Protein AF-A0A351ARP9-F1 (afdb_monomer_lite)

Foldseek 3Di:
DKDWDWDDDPPDIDIDIDDDDPQQLADEDPQWDKDWPDWDDDPNATWTKIKIAGNDLVPQAKKAKDKDAVVVVVVVPDDPLSVLVVVLVVVLVVLVVVQVVVVVVVDHDFSRNRIDRHIDMDIHHFFDFHKMKMKIWHADRNSDTPNYMHIDIDGDRPTPPLPQLQQLPAAWKWWDQPPDIWIWGWADPDRSFKTWIAGALHGGQTFIWTQDPVQSKIWGWKDWQSDWDQDPPQGIWTKIKFFADDDDDTDDDTFTQWMWHDDQQKIWTAGTKDADPVGDIDTGFFMFMWTAGPVGDIDTPHDGTRTPGTMIGHDPDLDDFDDPAADPLQRLQAAKKAKPNNPWIKGWADDDYQFWIFIAQDQAHCVVFGGDIWTADPVQSKIFDKWAPPDFRDWQDAPPDPLHGWGKTKWFKFADPPRAIATEYQPNPGIDGQWIWDQDPVSKIWIFGDWFAFPVGDITTGFDIFMWIARPNCNPPWIKGFPDDDGTPGMMIHHDPDSDIPHPDPPSDPDRIDTDDPVRYTYTDDDDDDDPPDDDDDDPPDVVPDPDDDDDD

Structure (mmCIF, N/CA/C/O backbone):
data_AF-A0A351ARP9-F1
#
_entry.id   AF-A0A351ARP9-F1
#
loop_
_atom_site.group_PDB
_atom_site.id
_atom_site.type_symbol
_atom_site.label_atom_id
_atom_site.label_alt_id
_atom_site.label_comp_id
_atom_site.label_asym_id
_atom_site.label_entity_id
_atom_site.label_seq_id
_atom_site.pdbx_PDB_ins_code
_atom_site.Cartn_x
_atom_site.Cartn_y
_atom_site.Cartn_z
_atom_site.occupancy
_atom_site.B_iso_or_equiv
_atom_site.auth_seq_id
_atom_site.auth_comp_id
_atom_site.auth_asym_id
_atom_site.auth_atom_id
_atom_site.pdbx_PDB_model_num
ATOM 1 N N . ARG A 1 1 ? 30.216 19.052 -37.765 1.00 49.47 1 ARG A N 1
ATOM 2 C CA . ARG A 1 1 ? 30.492 20.493 -38.033 1.00 49.47 1 ARG A CA 1
ATOM 3 C C . ARG A 1 1 ? 30.564 21.228 -36.702 1.00 49.47 1 ARG A C 1
ATOM 5 O O . ARG A 1 1 ? 29.906 20.782 -35.786 1.00 49.47 1 ARG A O 1
ATOM 12 N N . SER A 1 2 ? 31.295 22.329 -36.556 1.00 49.66 2 SER A N 1
ATOM 13 C CA . SER A 1 2 ? 31.224 23.139 -35.330 1.00 49.66 2 SER A CA 1
ATOM 14 C C . SER A 1 2 ? 31.101 24.623 -35.655 1.00 49.66 2 SER A C 1
ATOM 16 O O . SER A 1 2 ? 31.606 25.088 -36.676 1.00 49.66 2 SER A O 1
ATOM 18 N N . GLY A 1 3 ? 30.372 25.348 -34.813 1.00 61.34 3 GLY A N 1
ATOM 19 C CA . GLY A 1 3 ? 30.131 26.781 -34.921 1.00 61.34 3 GLY A CA 1
ATOM 20 C C . GLY A 1 3 ? 30.200 27.430 -33.546 1.00 61.34 3 GLY A C 1
ATOM 21 O O . GLY A 1 3 ? 29.960 26.782 -32.532 1.00 61.34 3 GLY A O 1
ATOM 22 N N . LYS A 1 4 ? 30.557 28.711 -33.500 1.00 79.06 4 LYS A N 1
ATOM 23 C CA . LYS A 1 4 ? 30.557 29.498 -32.267 1.00 79.06 4 LYS A CA 1
ATOM 24 C C . LYS A 1 4 ? 29.511 30.591 -32.388 1.00 79.06 4 LYS A C 1
ATOM 26 O O . LYS A 1 4 ? 29.474 31.289 -33.399 1.00 79.06 4 LYS A O 1
ATOM 31 N N . VAL A 1 5 ? 28.675 30.718 -31.369 1.00 77.19 5 VAL A N 1
ATOM 32 C CA . VAL A 1 5 ? 27.705 31.799 -31.227 1.00 77.19 5 VAL A CA 1
ATOM 33 C C . VAL A 1 5 ? 28.152 32.646 -30.050 1.00 77.19 5 VAL A C 1
ATOM 35 O O . VAL A 1 5 ? 28.104 32.216 -28.899 1.00 77.19 5 VAL A O 1
ATOM 38 N N . GLU A 1 6 ? 28.634 33.844 -30.348 1.00 85.94 6 GLU A N 1
ATOM 39 C CA . GLU A 1 6 ? 28.966 34.833 -29.330 1.00 85.94 6 GLU A CA 1
ATOM 40 C C . GLU A 1 6 ? 27.693 35.587 -28.946 1.00 85.94 6 GLU A C 1
ATOM 42 O O . GLU A 1 6 ? 26.922 35.997 -29.817 1.00 85.94 6 GLU A O 1
ATOM 47 N N . TRP A 1 7 ? 27.462 35.774 -27.650 1.00 85.25 7 TRP A N 1
ATOM 48 C CA . TRP A 1 7 ? 26.329 36.550 -27.158 1.00 85.25 7 TRP A CA 1
ATOM 49 C C . TRP A 1 7 ? 26.777 37.618 -26.169 1.00 85.25 7 TRP A C 1
ATOM 51 O O . TRP A 1 7 ? 27.825 37.517 -25.526 1.00 85.25 7 TRP A O 1
ATOM 61 N N . LYS A 1 8 ? 25.951 38.661 -26.061 1.00 80.81 8 LYS A N 1
ATOM 62 C CA . LYS A 1 8 ? 26.136 39.774 -25.134 1.00 80.81 8 LYS A CA 1
ATOM 63 C C . LYS A 1 8 ? 24.802 40.169 -24.513 1.00 80.81 8 LYS A C 1
ATOM 65 O O . LYS A 1 8 ? 23.866 40.489 -25.244 1.00 80.81 8 LYS A O 1
ATOM 70 N N . LEU A 1 9 ? 24.737 40.189 -23.185 1.00 61.41 9 LEU A N 1
ATOM 71 C CA . LEU A 1 9 ? 23.585 40.676 -22.430 1.00 61.41 9 LEU A CA 1
ATOM 72 C C . LEU A 1 9 ? 24.074 41.730 -21.430 1.00 61.41 9 LEU A C 1
ATOM 74 O O . LEU A 1 9 ? 24.732 41.424 -20.441 1.00 61.41 9 LEU A O 1
ATOM 78 N N . GLY A 1 10 ? 23.807 43.004 -21.719 1.00 80.44 10 GLY A N 1
ATOM 79 C CA . GLY A 1 10 ? 24.355 44.109 -20.930 1.00 80.44 10 GLY A CA 1
ATOM 80 C C . GLY A 1 10 ? 25.886 44.185 -21.015 1.00 80.4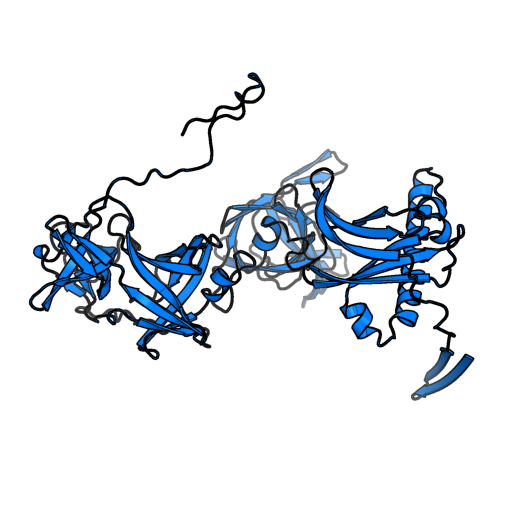4 10 GLY A C 1
ATOM 81 O O . GLY A 1 10 ? 26.445 44.357 -22.104 1.00 80.44 10 GLY A O 1
ATOM 82 N N . HIS A 1 11 ? 26.558 44.103 -19.863 1.00 79.69 11 HIS A N 1
ATOM 83 C CA . HIS A 1 11 ? 28.023 44.115 -19.769 1.00 79.69 11 HIS A CA 1
ATOM 84 C C . HIS A 1 11 ? 28.657 42.725 -19.886 1.00 79.69 11 HIS A C 1
ATOM 86 O O . HIS A 1 11 ? 29.864 42.649 -20.110 1.00 79.69 11 HIS A O 1
ATOM 92 N N . ASP A 1 12 ? 27.857 41.661 -19.818 1.00 64.19 12 ASP A N 1
ATOM 93 C CA . ASP A 1 12 ? 28.349 40.291 -19.864 1.00 64.19 12 ASP A CA 1
ATOM 94 C C . ASP A 1 12 ? 28.361 39.757 -21.292 1.00 64.19 12 ASP A C 1
ATOM 96 O O . ASP A 1 12 ? 27.452 40.001 -22.094 1.00 64.19 12 ASP A O 1
ATOM 100 N N . THR A 1 13 ? 29.419 39.019 -21.607 1.00 83.12 13 THR A N 1
ATOM 101 C CA . THR A 1 13 ? 29.612 38.353 -22.895 1.00 83.12 13 THR A CA 1
ATOM 102 C C . THR A 1 13 ? 30.013 36.906 -22.675 1.00 83.12 13 THR A C 1
ATOM 104 O O . THR A 1 13 ? 30.824 36.627 -21.792 1.00 83.12 13 THR A O 1
ATOM 107 N N . GLY A 1 14 ? 29.518 36.010 -23.524 1.00 79.88 14 GLY A N 1
ATOM 108 C CA . GLY A 1 14 ? 29.905 34.604 -23.534 1.00 79.88 14 GLY A CA 1
ATOM 109 C C . GLY A 1 14 ? 29.983 34.047 -24.951 1.00 79.88 14 GLY A C 1
ATOM 110 O O . GLY A 1 14 ? 29.493 34.650 -25.905 1.00 79.88 14 GLY A O 1
ATOM 111 N N . VAL A 1 15 ? 30.605 32.877 -25.087 1.00 83.06 15 VAL A N 1
ATOM 112 C CA . VAL A 1 15 ? 30.684 32.145 -26.355 1.00 83.06 15 VAL A CA 1
ATOM 113 C C . VAL A 1 15 ? 30.103 30.757 -26.152 1.00 83.06 15 VAL A C 1
ATOM 115 O O . VAL A 1 15 ? 30.619 29.976 -25.358 1.00 83.06 15 VAL A O 1
ATOM 118 N N . ILE A 1 16 ? 29.048 30.441 -26.897 1.00 76.12 16 ILE A N 1
ATOM 119 C CA . ILE A 1 16 ? 28.488 29.094 -26.979 1.00 76.12 16 ILE A CA 1
ATOM 120 C C . ILE A 1 16 ? 29.157 28.402 -28.161 1.00 76.12 16 ILE A C 1
ATOM 122 O O . ILE A 1 16 ? 29.088 28.883 -29.292 1.00 76.12 16 ILE A O 1
ATOM 126 N N . THR A 1 17 ? 29.822 27.277 -27.913 1.00 67.12 17 THR A N 1
ATOM 127 C CA . THR A 1 17 ? 30.345 26.430 -28.991 1.00 67.12 17 THR A CA 1
ATOM 128 C C . THR A 1 17 ? 29.336 25.326 -29.268 1.00 67.12 17 THR A C 1
ATOM 130 O O . THR A 1 17 ? 29.020 24.545 -28.381 1.00 67.12 17 THR A O 1
ATOM 133 N N . VAL A 1 18 ? 28.838 25.266 -30.499 1.00 66.31 18 VAL A N 1
ATOM 134 C CA . VAL A 1 18 ? 27.925 24.229 -30.981 1.00 66.31 18 VAL A CA 1
ATOM 135 C C . VAL A 1 18 ? 28.723 23.252 -31.831 1.00 66.31 18 VAL A C 1
ATOM 137 O O . VAL A 1 18 ? 29.366 23.656 -32.802 1.00 66.31 18 VAL A O 1
ATOM 140 N N . VAL A 1 19 ? 28.680 21.968 -31.491 1.00 55.31 19 VAL A N 1
ATOM 141 C CA . VAL A 1 19 ? 29.312 20.893 -32.262 1.00 55.31 19 VAL A CA 1
ATOM 142 C C . VAL A 1 19 ? 28.220 19.948 -32.752 1.00 55.31 19 VAL A C 1
ATOM 144 O O . VAL A 1 19 ? 27.528 19.316 -31.972 1.00 55.31 19 VAL A O 1
ATOM 147 N N . GLN A 1 20 ? 28.056 19.874 -34.066 1.00 49.94 20 GLN A N 1
ATOM 148 C CA . GLN A 1 20 ? 27.289 18.850 -34.760 1.00 49.94 20 GLN A CA 1
ATOM 149 C C . GLN A 1 20 ? 28.186 17.623 -34.956 1.00 49.94 20 GLN A C 1
ATOM 151 O O . GLN A 1 20 ? 29.065 17.639 -35.828 1.00 49.94 20 GLN A O 1
ATOM 156 N N . ASN A 1 21 ? 27.961 16.575 -34.174 1.00 50.06 21 ASN A N 1
ATOM 157 C CA . ASN A 1 21 ? 28.532 15.255 -34.434 1.00 50.06 21 ASN A CA 1
ATOM 158 C C . ASN A 1 21 ? 27.757 14.583 -35.586 1.00 50.06 21 ASN A C 1
ATOM 160 O O . ASN A 1 21 ? 26.584 14.880 -35.800 1.00 50.06 21 ASN A O 1
ATOM 164 N N . ASN A 1 22 ? 28.422 13.751 -36.393 1.00 48.09 22 ASN A N 1
ATOM 165 C CA . ASN A 1 22 ? 27.722 12.875 -37.339 1.00 48.09 22 ASN A CA 1
ATOM 166 C C . ASN A 1 22 ? 27.193 11.701 -36.515 1.00 48.09 22 ASN A C 1
ATOM 168 O O . ASN A 1 22 ? 28.012 10.921 -36.039 1.00 48.09 22 ASN A O 1
ATOM 172 N N . VAL A 1 23 ? 25.882 11.618 -36.298 1.00 54.09 23 VAL A N 1
ATOM 173 C CA . VAL A 1 23 ? 25.333 10.717 -35.271 1.00 54.09 23 VAL A CA 1
ATOM 174 C C . VAL A 1 23 ? 24.919 9.335 -35.819 1.00 54.09 23 VAL A C 1
ATOM 176 O O . VAL A 1 23 ? 24.945 8.363 -35.079 1.00 54.09 23 VAL A O 1
ATOM 179 N N . SER A 1 24 ? 24.752 9.144 -37.131 1.00 54.97 24 SER A N 1
ATOM 180 C CA . SER A 1 24 ? 24.273 7.854 -37.661 1.00 54.97 24 SER A CA 1
ATOM 181 C C . SER A 1 24 ? 25.371 6.874 -38.123 1.00 54.97 24 SER A C 1
ATOM 183 O O . SER A 1 24 ? 25.478 6.560 -39.312 1.00 54.97 24 SER A O 1
ATOM 185 N N . PHE A 1 25 ? 26.210 6.364 -37.208 1.00 74.44 25 PHE A N 1
ATOM 186 C CA . PHE A 1 25 ? 27.007 5.143 -37.489 1.00 74.44 25 PHE A CA 1
ATOM 187 C C . PHE A 1 25 ? 26.444 3.873 -36.838 1.00 74.44 25 PHE A C 1
ATOM 189 O O . PHE A 1 25 ? 26.855 2.775 -37.224 1.00 74.44 25 PHE A O 1
ATOM 196 N N . MET A 1 26 ? 25.509 4.025 -35.897 1.00 88.19 26 MET A N 1
ATOM 197 C CA . MET A 1 26 ? 24.785 2.916 -35.289 1.00 88.19 26 MET A CA 1
ATOM 198 C C . MET A 1 26 ? 23.716 2.390 -36.249 1.00 88.19 26 MET A C 1
ATOM 200 O O . MET A 1 26 ? 23.059 3.165 -36.943 1.00 88.19 26 MET A O 1
ATOM 204 N N . ARG A 1 27 ? 23.558 1.070 -36.313 1.00 90.31 27 ARG A N 1
ATOM 205 C CA . ARG A 1 27 ? 22.543 0.384 -37.115 1.00 90.31 27 ARG A CA 1
ATOM 206 C C . ARG A 1 27 ? 22.042 -0.873 -36.396 1.00 90.31 27 ARG A C 1
ATOM 208 O O . ARG A 1 27 ? 22.841 -1.517 -35.711 1.00 90.31 27 ARG A O 1
ATOM 215 N N . PRO A 1 28 ? 20.774 -1.264 -36.609 1.00 93.56 28 PRO A N 1
ATOM 216 C CA . PRO A 1 28 ? 20.252 -2.523 -36.104 1.00 93.56 28 PRO A CA 1
ATOM 217 C C . PRO A 1 28 ? 21.058 -3.724 -36.615 1.00 93.56 28 PRO A C 1
ATOM 219 O O . PRO A 1 28 ? 21.331 -3.827 -37.817 1.00 93.56 28 PRO A O 1
ATOM 222 N N . ASP A 1 29 ? 21.401 -4.647 -35.723 1.00 94.75 29 ASP A N 1
ATOM 223 C CA . ASP A 1 29 ? 21.993 -5.933 -36.058 1.00 94.75 29 ASP A CA 1
ATOM 224 C C . ASP A 1 29 ? 20.905 -7.003 -36.163 1.00 94.75 29 ASP A C 1
ATOM 226 O O . ASP A 1 29 ? 20.207 -7.310 -35.200 1.00 94.75 29 ASP A O 1
ATOM 230 N N . ALA A 1 30 ? 20.754 -7.584 -37.353 1.00 92.62 30 ALA A N 1
ATOM 231 C CA . ALA A 1 30 ? 19.750 -8.614 -37.605 1.00 92.62 30 ALA A CA 1
ATOM 232 C C . ALA A 1 30 ? 20.093 -9.971 -36.961 1.00 92.62 30 ALA A C 1
ATOM 234 O O . ALA A 1 30 ? 19.248 -10.866 -36.953 1.00 92.62 30 ALA A O 1
ATOM 235 N N . ASN A 1 31 ? 21.322 -10.146 -36.471 1.00 95.25 31 ASN A N 1
ATOM 236 C CA . ASN A 1 31 ? 21.776 -11.355 -35.796 1.00 95.25 31 ASN A CA 1
ATOM 237 C C . ASN A 1 31 ? 21.412 -11.376 -34.303 1.00 95.25 31 ASN A C 1
ATOM 239 O O . ASN A 1 31 ? 21.530 -12.423 -33.669 1.00 95.25 31 ASN A O 1
ATOM 243 N N . TRP A 1 32 ? 20.979 -10.241 -33.746 1.00 97.81 32 TRP A N 1
ATOM 244 C CA . TRP A 1 32 ? 20.661 -10.064 -32.332 1.00 97.81 32 TRP A CA 1
ATOM 245 C C . TRP A 1 32 ? 19.165 -9.854 -32.120 1.00 97.81 32 TRP A C 1
ATOM 247 O O . TRP A 1 32 ? 18.502 -9.132 -32.863 1.00 97.81 32 TRP A O 1
ATOM 257 N N . THR A 1 33 ? 18.613 -10.484 -31.087 1.00 96.75 33 THR A N 1
ATOM 258 C CA . THR A 1 33 ? 17.225 -10.294 -30.660 1.00 96.75 33 THR A CA 1
ATOM 259 C C . THR A 1 33 ? 17.185 -10.074 -29.158 1.00 96.75 33 THR A C 1
ATOM 261 O O . THR A 1 33 ? 17.335 -11.008 -28.371 1.00 96.75 33 THR A O 1
ATOM 264 N N . VAL A 1 34 ? 16.938 -8.828 -28.762 1.00 96.69 34 VAL A N 1
ATOM 265 C CA . VAL A 1 34 ? 16.815 -8.450 -27.354 1.00 96.69 34 VAL A CA 1
ATOM 266 C C . VAL A 1 34 ? 15.405 -8.739 -26.864 1.00 96.69 34 VAL A C 1
ATOM 268 O O . VAL A 1 34 ? 14.428 -8.412 -27.539 1.00 96.69 34 VAL A O 1
ATOM 271 N N . ARG A 1 35 ? 15.277 -9.323 -25.673 1.00 93.56 35 ARG A N 1
ATOM 272 C CA . ARG A 1 35 ? 13.977 -9.540 -25.031 1.00 93.56 35 ARG A CA 1
ATOM 273 C C . ARG A 1 35 ? 14.054 -9.418 -23.518 1.00 93.56 35 ARG A C 1
ATOM 275 O O . ARG A 1 35 ? 14.963 -9.939 -22.871 1.00 93.56 35 ARG A O 1
ATOM 282 N N . TYR A 1 36 ? 13.022 -8.810 -22.949 1.00 89.94 36 TYR A N 1
ATOM 283 C CA . TYR A 1 36 ? 12.807 -8.824 -21.511 1.00 89.94 36 TYR A CA 1
ATOM 284 C C . TYR A 1 36 ? 12.316 -10.203 -21.064 1.00 89.94 36 TYR A C 1
ATOM 286 O O . TYR A 1 36 ? 11.366 -10.762 -21.616 1.00 89.94 36 TYR A O 1
ATOM 294 N N . GLY A 1 37 ? 12.992 -10.777 -20.077 1.00 80.75 37 GLY A N 1
ATOM 295 C CA . GLY A 1 37 ? 12.709 -12.109 -19.559 1.00 80.75 37 GLY A CA 1
ATOM 296 C C . GLY A 1 37 ? 11.872 -12.147 -18.288 1.00 80.75 37 GLY A C 1
ATOM 297 O O . GLY A 1 37 ? 11.645 -13.245 -17.774 1.00 80.75 37 GLY A O 1
ATOM 298 N N . GLY A 1 38 ? 11.428 -10.989 -17.797 1.00 79.81 38 GLY A N 1
ATOM 299 C CA . GLY A 1 38 ? 10.690 -10.860 -16.545 1.00 79.81 38 GLY A CA 1
ATOM 300 C C . GLY A 1 38 ? 11.587 -10.757 -15.312 1.00 79.81 38 GLY A C 1
ATOM 301 O O . GLY A 1 38 ? 12.804 -10.951 -15.375 1.00 79.81 38 GLY A O 1
ATOM 302 N N . VAL A 1 39 ? 10.949 -10.473 -14.178 1.00 70.94 39 VAL A N 1
ATOM 303 C CA . VAL A 1 39 ? 11.567 -10.554 -12.851 1.00 70.94 39 VAL A CA 1
ATOM 304 C C . VAL A 1 39 ? 11.591 -12.014 -12.402 1.00 70.94 39 VAL A C 1
ATOM 306 O O . VAL A 1 39 ? 10.575 -12.709 -12.485 1.00 70.94 39 VAL A O 1
ATOM 309 N N . LYS A 1 40 ? 12.750 -12.491 -11.944 1.00 70.75 40 LYS A N 1
ATOM 310 C CA . LYS A 1 40 ? 12.934 -13.852 -11.419 1.00 70.75 40 LYS A CA 1
ATOM 311 C C . LYS A 1 40 ? 13.775 -13.813 -10.148 1.00 70.75 40 LYS A C 1
ATOM 313 O O . LYS A 1 40 ? 14.513 -12.858 -9.924 1.00 70.75 40 LYS A O 1
ATOM 318 N N . ASP A 1 41 ? 13.692 -14.873 -9.352 1.00 68.25 41 ASP A N 1
ATOM 319 C CA . ASP A 1 41 ? 14.584 -15.060 -8.209 1.00 68.25 41 ASP A CA 1
ATOM 320 C C . ASP A 1 41 ? 16.027 -15.318 -8.676 1.00 68.25 41 ASP A C 1
ATOM 322 O O . ASP A 1 41 ? 16.287 -16.213 -9.486 1.00 68.25 41 ASP A O 1
ATOM 326 N N . TYR A 1 42 ? 16.966 -14.554 -8.125 1.00 63.81 42 TYR A N 1
ATOM 327 C CA . TYR A 1 42 ? 18.408 -14.717 -8.247 1.00 63.81 42 TYR A CA 1
ATOM 328 C C . TYR A 1 42 ? 19.033 -14.673 -6.850 1.00 63.81 42 TYR A C 1
ATOM 330 O O . TYR A 1 42 ? 18.889 -13.692 -6.132 1.00 63.81 42 TYR A O 1
ATOM 338 N N . GLU A 1 43 ? 19.665 -15.770 -6.425 1.00 70.81 43 GLU A N 1
ATOM 339 C CA . GLU A 1 43 ? 20.310 -15.890 -5.102 1.00 70.81 43 GLU A CA 1
ATOM 340 C C . GLU A 1 43 ? 19.429 -15.481 -3.894 1.00 70.81 43 GLU A C 1
ATOM 342 O O . GLU A 1 43 ? 19.927 -15.109 -2.834 1.00 70.81 43 GLU A O 1
ATOM 347 N N . GLY A 1 44 ? 18.101 -15.605 -4.022 1.00 52.19 44 GLY A N 1
ATOM 348 C CA . GLY A 1 44 ? 17.135 -15.245 -2.976 1.00 52.19 44 GLY A CA 1
ATOM 349 C C . GLY A 1 44 ? 16.669 -13.785 -2.997 1.00 52.19 44 GLY A C 1
ATOM 350 O O . GLY A 1 44 ? 15.934 -13.384 -2.097 1.00 52.19 44 GLY A O 1
ATOM 351 N N . GLN A 1 45 ? 17.064 -13.007 -4.006 1.00 57.41 45 GLN A N 1
ATOM 352 C CA . GLN A 1 45 ? 16.549 -11.668 -4.293 1.00 57.41 45 GLN A CA 1
ATOM 353 C C . GLN A 1 45 ? 15.821 -11.655 -5.639 1.00 57.41 45 GLN A C 1
ATOM 355 O O . GLN A 1 45 ? 16.099 -12.474 -6.513 1.00 57.41 45 GLN A O 1
ATOM 360 N N . GLN A 1 46 ? 14.876 -10.734 -5.821 1.00 67.19 46 GLN A N 1
ATOM 361 C CA . GLN A 1 46 ? 14.300 -10.510 -7.144 1.00 67.19 46 GLN A CA 1
ATOM 362 C C . GLN A 1 46 ? 15.300 -9.762 -8.020 1.00 67.19 46 GLN A C 1
ATOM 364 O O . GLN A 1 46 ? 15.980 -8.861 -7.540 1.00 67.19 46 GLN A O 1
ATOM 369 N N . ALA A 1 47 ? 15.363 -10.121 -9.298 1.00 73.12 47 ALA A N 1
ATOM 370 C CA . ALA A 1 47 ? 16.188 -9.434 -10.277 1.00 73.12 47 ALA A CA 1
ATOM 371 C C . ALA A 1 47 ? 15.524 -9.445 -11.658 1.00 73.12 47 ALA A C 1
ATOM 373 O O . ALA A 1 47 ? 14.789 -10.379 -12.006 1.00 73.12 47 ALA A O 1
ATOM 374 N N . ALA A 1 48 ? 15.756 -8.397 -12.441 1.00 80.69 48 ALA A N 1
ATOM 375 C CA . ALA A 1 48 ? 15.254 -8.271 -13.799 1.00 80.69 48 ALA A CA 1
ATOM 376 C C . ALA A 1 48 ? 16.233 -8.911 -14.787 1.00 80.69 48 ALA A C 1
ATOM 378 O O . ALA A 1 48 ? 17.426 -8.632 -14.767 1.00 80.69 48 ALA A O 1
ATOM 379 N N . TYR A 1 49 ? 15.716 -9.763 -15.671 1.00 86.75 49 TYR A N 1
ATOM 380 C CA . TYR A 1 49 ? 16.533 -10.452 -16.665 1.00 86.75 49 TYR A CA 1
ATOM 381 C C . TYR A 1 49 ? 16.281 -9.873 -18.050 1.00 86.75 49 TYR A C 1
ATOM 383 O O . TYR A 1 49 ? 15.139 -9.870 -18.525 1.00 86.75 49 TYR A O 1
ATOM 391 N N . ILE A 1 50 ? 17.346 -9.472 -18.735 1.00 91.50 50 ILE A N 1
ATOM 392 C CA . ILE A 1 50 ? 17.293 -9.070 -20.142 1.00 91.50 50 ILE A CA 1
ATOM 393 C C . ILE A 1 50 ? 18.201 -10.000 -20.928 1.00 91.50 50 ILE A C 1
ATOM 395 O O . ILE A 1 50 ? 19.360 -10.192 -20.582 1.00 91.50 50 ILE A O 1
ATOM 399 N N . TYR A 1 51 ? 17.647 -10.594 -21.978 1.00 93.88 51 TYR A N 1
ATOM 400 C CA . TYR A 1 51 ? 18.339 -11.546 -22.834 1.00 93.88 51 TYR A CA 1
ATOM 401 C C . TYR A 1 51 ? 18.675 -10.892 -24.166 1.00 93.88 51 TYR A C 1
ATOM 403 O O . TYR A 1 51 ? 17.866 -10.124 -24.693 1.00 93.88 51 TYR A O 1
ATOM 411 N N . ASN A 1 52 ? 19.803 -11.286 -24.744 1.00 96.75 52 ASN A N 1
ATOM 412 C CA . ASN A 1 52 ? 20.061 -11.128 -26.165 1.00 96.75 52 ASN A CA 1
ATOM 413 C C . ASN A 1 52 ? 20.263 -12.513 -26.784 1.00 96.75 52 ASN A C 1
ATOM 415 O O . ASN A 1 52 ? 21.227 -13.208 -26.470 1.00 96.75 52 ASN A O 1
ATOM 419 N N . ASP A 1 53 ? 19.341 -12.919 -27.652 1.00 95.12 53 ASP A N 1
ATOM 420 C CA . ASP A 1 53 ? 19.472 -14.152 -28.419 1.00 95.12 53 ASP A CA 1
ATOM 421 C C . ASP A 1 53 ? 20.269 -13.858 -29.707 1.00 95.12 53 ASP A C 1
ATOM 423 O O . ASP A 1 53 ? 19.929 -12.956 -30.476 1.00 95.12 53 ASP A O 1
ATOM 427 N N . VAL A 1 54 ? 21.326 -14.633 -29.948 1.00 95.69 54 VAL A N 1
ATOM 428 C CA . VAL A 1 54 ? 22.230 -14.533 -31.104 1.00 95.69 54 VAL A CA 1
ATOM 429 C C . VAL A 1 54 ? 21.927 -15.666 -32.083 1.00 95.69 54 VAL A C 1
ATOM 431 O O . VAL A 1 54 ? 22.052 -16.841 -31.734 1.00 95.69 54 VAL A O 1
ATOM 434 N N . ALA A 1 55 ? 21.539 -15.332 -33.316 1.00 92.81 55 ALA A N 1
ATOM 435 C CA . ALA A 1 55 ? 21.120 -16.329 -34.305 1.00 92.81 55 ALA A CA 1
ATOM 436 C C . ALA A 1 55 ? 22.294 -17.156 -34.873 1.00 92.81 55 ALA A C 1
ATOM 438 O O . ALA A 1 55 ? 22.168 -18.370 -35.041 1.00 92.81 55 ALA A O 1
ATOM 439 N N . ASP A 1 56 ? 23.431 -16.515 -35.150 1.00 91.31 56 ASP A N 1
ATOM 440 C CA . ASP A 1 56 ? 24.691 -17.145 -35.560 1.00 91.31 56 ASP A CA 1
ATOM 441 C C . ASP A 1 56 ? 25.863 -16.561 -34.747 1.00 91.31 56 ASP A C 1
ATOM 443 O O . ASP A 1 56 ? 26.304 -15.437 -35.020 1.00 91.31 56 ASP A O 1
ATOM 447 N N . PRO A 1 57 ? 26.408 -17.309 -33.771 1.00 88.75 57 PRO A N 1
ATOM 448 C CA . PRO A 1 57 ? 27.553 -16.881 -32.968 1.00 88.75 57 PRO A CA 1
ATOM 449 C C . PRO A 1 57 ? 28.765 -16.404 -33.766 1.00 88.75 57 PRO A C 1
ATOM 451 O O . PRO A 1 57 ? 29.477 -15.496 -33.347 1.00 88.75 57 PRO A O 1
ATOM 454 N N . THR A 1 58 ? 29.000 -16.973 -34.953 1.00 90.06 58 THR A N 1
ATOM 455 C CA . THR A 1 58 ? 30.176 -16.627 -35.765 1.00 90.06 58 THR A CA 1
ATOM 456 C C . THR A 1 58 ? 30.095 -15.229 -36.378 1.00 90.06 58 THR A C 1
ATOM 458 O O . THR A 1 58 ? 31.112 -14.691 -36.818 1.00 90.06 58 THR A O 1
ATOM 461 N N . LEU A 1 59 ? 28.896 -14.638 -36.395 1.00 88.06 59 LEU A N 1
ATOM 462 C CA . LEU A 1 59 ? 28.606 -13.314 -36.941 1.00 88.06 59 LEU A CA 1
ATOM 463 C C . LEU A 1 59 ? 28.266 -12.283 -35.859 1.00 88.06 59 LEU A C 1
ATOM 465 O O . LEU A 1 59 ? 28.023 -11.131 -36.198 1.00 88.06 59 LEU A O 1
ATOM 469 N N . SER A 1 60 ? 28.229 -12.684 -34.585 1.00 90.31 60 SER A N 1
ATOM 470 C CA . SER A 1 60 ? 27.783 -11.831 -33.481 1.00 90.31 60 SER A CA 1
ATOM 471 C C . SER A 1 60 ? 28.699 -10.628 -33.274 1.00 90.31 60 SER A C 1
ATOM 473 O O . SER A 1 60 ? 28.237 -9.500 -33.177 1.00 90.31 60 SER A O 1
ATOM 475 N N . GLY A 1 61 ? 30.016 -10.853 -33.243 1.00 91.31 61 GLY A N 1
ATOM 476 C CA . GLY A 1 61 ? 30.912 -9.887 -32.608 1.00 91.31 61 GLY A CA 1
ATOM 477 C C . GLY A 1 61 ? 30.670 -9.833 -31.094 1.00 91.31 61 GLY A C 1
ATOM 478 O O . GLY A 1 61 ? 30.012 -10.709 -30.538 1.00 91.31 61 GLY A O 1
ATOM 479 N N . LYS A 1 62 ? 31.228 -8.821 -30.425 1.00 94.69 62 LYS A N 1
ATOM 480 C CA . LYS A 1 62 ? 31.096 -8.646 -28.975 1.00 94.69 62 LYS A CA 1
ATOM 481 C C . LYS A 1 62 ? 30.061 -7.591 -28.638 1.00 94.69 62 LYS A C 1
ATOM 483 O O . LYS A 1 62 ? 30.052 -6.527 -29.259 1.00 94.69 62 LYS A O 1
ATOM 488 N N . TYR A 1 63 ? 29.240 -7.856 -27.632 1.00 96.56 63 TYR A N 1
ATOM 489 C CA . TYR A 1 63 ? 28.197 -6.942 -27.185 1.00 96.56 63 TYR A CA 1
ATOM 490 C C . TYR A 1 63 ? 28.043 -6.929 -25.667 1.00 96.56 63 TYR A C 1
ATOM 492 O O . TYR A 1 63 ? 28.550 -7.794 -24.965 1.00 96.56 63 TYR A O 1
ATOM 500 N N . THR A 1 64 ? 27.318 -5.942 -25.161 1.00 96.50 64 THR A N 1
ATOM 501 C CA . THR A 1 64 ? 26.819 -5.906 -23.782 1.00 96.50 64 THR A CA 1
ATOM 502 C C . THR A 1 64 ? 25.325 -5.599 -23.783 1.00 96.50 64 THR A C 1
ATOM 504 O O . THR A 1 64 ? 24.796 -5.141 -24.802 1.00 96.50 64 THR A O 1
ATOM 507 N N . ILE A 1 65 ? 24.640 -5.887 -22.680 1.00 96.56 65 ILE A N 1
ATOM 508 C CA . ILE A 1 65 ? 23.196 -5.701 -22.523 1.00 96.56 65 ILE A CA 1
ATOM 509 C C . ILE A 1 65 ? 22.962 -4.548 -21.552 1.00 96.56 65 ILE A C 1
ATOM 511 O O . ILE A 1 65 ? 23.635 -4.445 -20.534 1.00 96.56 65 ILE A O 1
ATOM 515 N N . TYR A 1 66 ? 22.000 -3.685 -21.864 1.00 94.69 66 TYR A N 1
ATOM 516 C CA . TYR A 1 66 ? 21.632 -2.554 -21.017 1.00 94.69 66 TYR A CA 1
ATOM 517 C C . TYR A 1 66 ? 20.145 -2.227 -21.143 1.00 94.69 66 TYR A C 1
ATOM 519 O O . TYR A 1 66 ? 19.461 -2.754 -22.024 1.00 94.69 66 TYR A O 1
ATOM 527 N N . TYR A 1 67 ? 19.632 -1.339 -20.297 1.00 94.12 67 TYR A N 1
ATOM 528 C CA . TYR A 1 67 ? 18.292 -0.784 -20.453 1.00 94.12 67 TYR A CA 1
ATOM 529 C C . TYR A 1 67 ? 18.251 0.687 -20.061 1.00 94.12 67 TYR A C 1
ATOM 531 O O . TYR A 1 67 ? 19.089 1.163 -19.307 1.00 94.12 67 TYR A O 1
ATOM 539 N N . VAL A 1 68 ? 17.239 1.389 -20.557 1.00 91.25 68 VAL A N 1
ATOM 540 C CA . VAL A 1 68 ? 16.935 2.772 -20.171 1.00 91.25 68 VAL A CA 1
ATOM 541 C C . VAL A 1 68 ? 15.432 2.952 -20.026 1.00 91.25 68 VAL A C 1
ATOM 543 O O . VAL A 1 68 ? 14.645 2.189 -20.606 1.00 91.25 68 VAL A O 1
ATOM 546 N N . ASP A 1 69 ? 15.025 3.966 -19.268 1.00 89.56 69 ASP A N 1
ATOM 547 C CA . ASP A 1 69 ? 13.625 4.369 -19.216 1.00 89.56 69 ASP A CA 1
ATOM 548 C C . ASP A 1 69 ? 13.192 4.930 -20.582 1.00 89.56 69 ASP A C 1
ATOM 550 O O . ASP A 1 69 ? 13.922 5.671 -21.248 1.00 89.56 69 ASP A O 1
ATOM 554 N N . LYS A 1 70 ? 11.990 4.572 -21.045 1.00 89.81 70 LYS A N 1
ATOM 555 C CA . LYS A 1 70 ? 11.481 5.040 -22.343 1.00 89.81 70 LYS A CA 1
ATOM 556 C C . LYS A 1 70 ? 11.266 6.558 -22.370 1.00 89.81 70 LYS A C 1
ATOM 558 O O . LYS A 1 70 ? 11.279 7.163 -23.450 1.00 89.81 70 LYS A O 1
ATOM 563 N N . SER A 1 71 ? 11.072 7.188 -21.213 1.00 84.25 71 SER A N 1
ATOM 564 C CA . SER A 1 71 ? 11.013 8.645 -21.100 1.00 84.25 71 SER A CA 1
ATOM 565 C C . SER A 1 71 ? 12.328 9.297 -21.521 1.00 84.25 71 SER A C 1
ATOM 567 O O . SER A 1 71 ? 12.268 10.268 -22.264 1.00 84.25 71 SER A O 1
ATOM 569 N N . GLU A 1 72 ? 13.494 8.723 -21.202 1.00 86.00 72 GLU A N 1
ATOM 570 C CA . GLU A 1 72 ? 14.798 9.265 -21.618 1.00 86.00 72 GLU A CA 1
ATOM 571 C C . GLU A 1 72 ? 14.926 9.327 -23.144 1.00 86.00 72 GLU A C 1
ATOM 573 O O . GLU A 1 72 ? 15.351 10.338 -23.709 1.00 86.00 72 GLU A O 1
ATOM 578 N N . PHE A 1 73 ? 14.481 8.271 -23.834 1.00 87.81 73 PHE A N 1
ATOM 579 C CA . PHE A 1 73 ? 14.404 8.269 -25.294 1.00 87.81 73 PHE A CA 1
ATOM 580 C C . PHE A 1 73 ? 13.451 9.358 -25.800 1.00 87.81 73 PHE A C 1
ATOM 582 O O . PHE A 1 73 ? 13.815 10.156 -26.667 1.00 87.81 73 PHE A O 1
ATOM 589 N N . THR A 1 74 ? 12.250 9.432 -25.224 1.00 84.81 74 THR A N 1
ATOM 590 C CA . THR A 1 74 ? 11.211 10.393 -25.626 1.00 84.81 74 THR A CA 1
ATOM 591 C C . THR A 1 74 ? 11.657 11.845 -25.418 1.00 84.81 74 THR A C 1
ATOM 593 O O . THR A 1 74 ? 11.426 12.696 -26.278 1.00 84.81 74 THR A O 1
ATOM 596 N N . GLU A 1 75 ? 12.317 12.135 -24.300 1.00 79.56 75 GLU A N 1
ATOM 597 C CA . GLU A 1 75 ? 12.805 13.462 -23.923 1.00 79.56 75 GLU A CA 1
ATOM 598 C C . GLU A 1 75 ? 14.032 13.889 -24.731 1.00 79.56 75 GLU A C 1
ATOM 600 O O . GLU A 1 75 ? 14.196 15.080 -25.007 1.00 79.56 75 GLU A O 1
ATOM 605 N N . SER A 1 76 ? 14.861 12.935 -25.170 1.00 83.12 76 SER A N 1
ATOM 606 C CA . SER A 1 76 ? 16.024 13.224 -26.015 1.00 83.12 76 SER A CA 1
ATOM 607 C C . SER A 1 76 ? 15.639 13.860 -27.358 1.00 83.12 76 SER A C 1
ATOM 609 O O . SER A 1 76 ? 16.411 14.638 -27.925 1.00 83.12 76 SER A O 1
ATOM 611 N N . GLY A 1 77 ? 14.451 13.525 -27.880 1.00 84.75 77 GLY A N 1
ATOM 612 C CA . GLY A 1 77 ? 14.008 13.913 -29.220 1.00 84.75 77 GLY A CA 1
ATOM 613 C C . GLY A 1 77 ? 14.877 13.350 -30.354 1.00 84.75 77 GLY A C 1
ATOM 614 O O . GLY A 1 77 ? 14.829 13.880 -31.465 1.00 84.75 77 GLY A O 1
ATOM 615 N N . LEU A 1 78 ? 15.697 12.330 -30.073 1.00 85.19 78 LEU A N 1
ATOM 616 C CA . LEU A 1 78 ? 16.571 11.664 -31.037 1.00 85.19 78 LEU A CA 1
ATOM 617 C C . LEU A 1 78 ? 15.845 10.516 -31.747 1.00 85.19 78 LEU A C 1
ATOM 619 O O . LEU A 1 78 ? 14.902 9.927 -31.226 1.00 85.19 78 LEU A O 1
ATOM 623 N N . GLU A 1 79 ? 16.327 10.166 -32.937 1.00 90.50 79 GLU A N 1
ATOM 624 C CA . GLU A 1 79 ? 15.964 8.904 -33.586 1.00 90.50 79 GLU A CA 1
ATOM 625 C C . GLU A 1 79 ? 16.695 7.736 -32.903 1.00 90.50 79 GLU A C 1
ATOM 627 O O . GLU A 1 79 ? 17.769 7.927 -32.332 1.00 90.50 79 GLU A O 1
ATOM 632 N N . MET A 1 80 ? 16.151 6.517 -32.980 1.00 91.81 80 MET A N 1
ATOM 633 C CA . MET A 1 80 ? 16.687 5.358 -32.243 1.00 91.81 80 MET A CA 1
ATOM 634 C C . MET A 1 80 ? 18.165 5.065 -32.550 1.00 91.81 80 MET A C 1
ATOM 636 O O . MET A 1 80 ? 18.936 4.786 -31.636 1.00 91.81 80 MET A O 1
ATOM 640 N N . ASP A 1 81 ? 18.584 5.184 -33.814 1.00 90.88 81 ASP A N 1
ATOM 641 C CA . ASP A 1 81 ? 19.987 4.995 -34.203 1.00 90.88 81 ASP A CA 1
ATOM 642 C C . ASP A 1 81 ? 20.900 6.001 -33.482 1.00 90.88 81 ASP A C 1
ATOM 644 O O . ASP A 1 81 ? 21.928 5.627 -32.919 1.00 90.88 81 ASP A O 1
ATOM 648 N N . ASP A 1 82 ? 20.494 7.270 -33.423 1.00 87.44 82 ASP A N 1
ATOM 649 C CA . ASP A 1 82 ? 21.265 8.329 -32.773 1.00 87.44 82 ASP A CA 1
ATOM 650 C C . ASP A 1 82 ? 21.238 8.193 -31.241 1.00 87.44 82 ASP A C 1
ATOM 652 O O . ASP A 1 82 ? 22.251 8.406 -30.573 1.00 87.44 82 ASP A O 1
ATOM 656 N N . PHE A 1 83 ? 20.095 7.792 -30.681 1.00 91.69 83 PHE A N 1
ATOM 657 C CA . PHE A 1 83 ? 19.940 7.534 -29.253 1.00 91.69 83 PHE A CA 1
ATOM 658 C C . PHE A 1 83 ? 20.772 6.329 -28.797 1.00 91.69 83 PHE A C 1
ATOM 660 O O . PHE A 1 83 ? 21.425 6.396 -27.761 1.00 91.69 83 PHE A O 1
ATOM 667 N N . SER A 1 84 ? 20.859 5.267 -29.603 1.00 92.06 84 SER A N 1
ATOM 668 C CA . SER A 1 84 ? 21.687 4.094 -29.289 1.00 92.06 84 SER A CA 1
ATOM 669 C C . SER A 1 84 ? 23.177 4.432 -29.149 1.00 92.06 84 SER A C 1
ATOM 671 O O . SER A 1 84 ? 23.885 3.781 -28.384 1.00 92.06 84 SER A O 1
ATOM 673 N N . PHE A 1 85 ? 23.659 5.482 -29.828 1.00 89.62 85 PHE A N 1
ATOM 674 C CA . PHE A 1 85 ? 25.019 5.982 -29.628 1.00 89.62 85 PHE A CA 1
ATOM 675 C C . PHE A 1 85 ? 25.187 6.668 -28.267 1.00 89.62 85 PHE A C 1
ATOM 677 O O . PHE A 1 85 ? 26.210 6.481 -27.614 1.00 89.62 85 PHE A O 1
ATOM 684 N N . VAL A 1 86 ? 24.182 7.430 -27.822 1.00 89.44 86 VAL A N 1
ATOM 685 C CA . VAL A 1 86 ? 24.172 8.026 -26.476 1.00 89.44 86 VAL A CA 1
ATOM 686 C C . VAL A 1 86 ? 24.210 6.926 -25.418 1.00 89.44 86 VAL A C 1
ATOM 688 O O . VAL A 1 86 ? 25.060 6.978 -24.534 1.00 89.44 86 VAL A O 1
ATOM 691 N N . VAL A 1 87 ? 23.376 5.889 -25.565 1.00 92.56 87 VAL A N 1
ATOM 692 C CA . VAL A 1 87 ? 23.391 4.728 -24.661 1.00 92.56 87 VAL A CA 1
ATOM 693 C C . VAL A 1 87 ? 24.760 4.038 -24.684 1.00 92.56 87 VAL A C 1
ATOM 695 O O . VAL A 1 87 ? 25.289 3.700 -23.631 1.00 92.56 87 VAL A O 1
ATOM 698 N N . ALA A 1 88 ? 25.388 3.879 -25.854 1.00 91.75 88 ALA A N 1
ATOM 699 C CA . ALA A 1 88 ? 26.714 3.270 -25.958 1.00 91.75 88 ALA A CA 1
ATOM 700 C C . ALA A 1 88 ? 27.797 4.053 -25.192 1.00 91.75 88 ALA A C 1
ATOM 702 O O . ALA A 1 88 ? 28.633 3.446 -24.522 1.00 91.75 88 ALA A O 1
ATOM 703 N N . GLU A 1 89 ? 27.793 5.386 -25.257 1.00 88.19 89 GLU A N 1
ATOM 704 C CA . GLU A 1 89 ? 28.752 6.198 -24.497 1.00 88.19 89 GLU A CA 1
ATOM 705 C C . GLU A 1 89 ? 28.497 6.097 -22.983 1.00 88.19 89 GLU A C 1
ATOM 707 O O . GLU A 1 89 ? 29.451 5.914 -22.229 1.00 88.19 89 GLU A O 1
ATOM 712 N N . SER A 1 90 ? 27.233 6.108 -22.542 1.00 88.00 90 SER A N 1
ATOM 713 C CA . SER A 1 90 ? 26.873 5.919 -21.128 1.00 88.00 90 SER A CA 1
ATOM 714 C C . SER A 1 90 ? 27.313 4.553 -20.590 1.00 88.00 90 SER A C 1
ATOM 716 O O . SER A 1 90 ? 27.979 4.476 -19.559 1.00 88.00 90 SER A O 1
ATOM 718 N N . VAL A 1 91 ? 27.026 3.476 -21.325 1.00 91.81 91 VAL A N 1
ATOM 719 C CA . VAL A 1 91 ? 27.414 2.109 -20.940 1.00 91.81 91 VAL A CA 1
ATOM 720 C C . VAL A 1 91 ? 28.933 1.956 -20.882 1.00 91.81 91 VAL A C 1
ATOM 722 O O . VAL A 1 91 ? 29.474 1.310 -19.985 1.00 91.81 91 VAL A O 1
ATOM 725 N N . LYS A 1 92 ? 29.655 2.579 -21.816 1.00 89.44 92 LYS A N 1
ATOM 726 C CA . LYS A 1 92 ? 31.118 2.580 -21.801 1.00 89.44 92 LYS A CA 1
ATOM 727 C C . LYS A 1 92 ? 31.674 3.254 -20.546 1.00 89.44 92 LYS A C 1
ATOM 729 O O . LYS A 1 92 ? 32.623 2.729 -19.964 1.00 89.44 92 LYS A O 1
ATOM 734 N N . GLU A 1 93 ? 31.131 4.405 -20.152 1.00 87.31 93 GLU A N 1
ATOM 735 C CA . GLU A 1 93 ? 31.546 5.098 -18.927 1.00 87.31 93 GLU A CA 1
ATOM 736 C C . GLU A 1 93 ? 31.308 4.229 -17.684 1.00 87.31 93 GLU A C 1
ATOM 738 O O . GLU A 1 93 ? 32.191 4.135 -16.829 1.00 87.31 93 GLU A O 1
ATOM 743 N N . GLU A 1 94 ? 30.179 3.522 -17.624 1.00 88.12 94 GLU A N 1
ATOM 744 C CA . GLU A 1 94 ? 29.843 2.615 -16.523 1.00 88.12 94 GLU A CA 1
ATOM 745 C C . GLU A 1 94 ? 30.784 1.401 -16.447 1.00 88.12 94 GLU A C 1
ATOM 747 O O . GLU A 1 94 ? 31.322 1.085 -15.382 1.00 88.12 94 GLU A O 1
ATOM 752 N N . ILE A 1 95 ? 31.086 0.766 -17.583 1.00 88.69 95 ILE A N 1
ATOM 753 C CA . ILE A 1 95 ? 32.044 -0.347 -17.640 1.00 88.69 95 ILE A CA 1
ATOM 754 C C . ILE A 1 95 ? 33.449 0.110 -17.216 1.00 88.69 95 ILE A C 1
ATOM 756 O O . ILE A 1 95 ? 34.132 -0.591 -16.464 1.00 88.69 95 ILE A O 1
ATOM 760 N N . LEU A 1 96 ? 33.898 1.286 -17.667 1.00 88.12 96 LEU A N 1
ATOM 761 C CA . LEU A 1 96 ? 35.195 1.837 -17.257 1.00 88.12 96 LEU A CA 1
ATOM 762 C C . LEU A 1 96 ? 35.233 2.132 -15.753 1.00 88.12 96 LEU A C 1
ATOM 764 O O . LEU A 1 96 ? 36.231 1.827 -15.099 1.00 88.12 96 LEU A O 1
ATOM 768 N N . TYR A 1 97 ? 34.137 2.648 -15.195 1.00 86.19 97 TYR A N 1
ATOM 769 C CA . TYR A 1 97 ? 34.000 2.838 -13.756 1.00 86.19 97 TYR A CA 1
ATOM 770 C C . TYR A 1 97 ? 34.106 1.514 -12.986 1.00 86.19 97 TYR A C 1
ATOM 772 O O . TYR A 1 97 ? 34.833 1.446 -11.994 1.00 86.19 97 TYR A O 1
ATOM 780 N N . LEU A 1 98 ? 33.451 0.444 -13.452 1.00 84.69 98 LEU A N 1
ATOM 781 C CA . LEU A 1 98 ? 33.549 -0.883 -12.833 1.00 84.69 98 LEU A CA 1
ATOM 782 C C . LEU A 1 98 ? 34.985 -1.418 -12.859 1.00 84.69 98 LEU A C 1
ATOM 784 O O . LEU A 1 98 ? 35.474 -1.918 -11.845 1.00 84.69 98 LEU A O 1
ATOM 788 N N . ILE A 1 99 ? 35.691 -1.277 -13.983 1.00 86.56 99 ILE A N 1
ATOM 789 C CA . ILE A 1 99 ? 37.101 -1.678 -14.098 1.00 86.56 99 ILE A CA 1
ATOM 790 C C . ILE A 1 99 ? 37.960 -0.939 -13.062 1.00 86.56 99 ILE A C 1
ATOM 792 O O . ILE A 1 99 ? 38.731 -1.575 -12.335 1.00 86.56 99 ILE A O 1
ATOM 796 N N . ASP A 1 100 ? 37.793 0.381 -12.947 1.00 88.12 100 ASP A N 1
ATOM 797 C CA . ASP A 1 100 ? 38.513 1.205 -11.971 1.00 88.12 100 ASP A CA 1
ATOM 798 C C . ASP A 1 100 ? 38.135 0.855 -10.523 1.00 88.12 100 ASP A C 1
ATOM 800 O O . ASP A 1 100 ? 38.989 0.868 -9.632 1.00 88.12 100 ASP A O 1
ATOM 804 N N . TYR A 1 101 ? 36.872 0.508 -10.268 1.00 81.62 101 TYR A N 1
ATOM 805 C CA . TYR A 1 101 ? 36.397 0.056 -8.962 1.00 81.62 101 TYR A CA 1
ATOM 806 C C . TYR A 1 101 ? 37.056 -1.267 -8.553 1.00 81.62 101 TYR A C 1
ATOM 808 O O . TYR A 1 101 ? 37.655 -1.357 -7.481 1.00 81.62 101 TYR A O 1
ATOM 816 N N . TYR A 1 102 ? 37.040 -2.281 -9.420 1.00 75.50 102 TYR A N 1
ATOM 817 C CA . TYR A 1 102 ? 37.649 -3.583 -9.133 1.00 75.50 102 TYR A CA 1
ATOM 818 C C . TYR A 1 102 ? 39.177 -3.517 -8.999 1.00 75.50 102 TYR A C 1
ATOM 820 O O . TYR A 1 102 ? 39.757 -4.241 -8.177 1.00 75.50 102 TYR A O 1
ATOM 828 N N . ALA A 1 103 ? 39.830 -2.602 -9.721 1.00 85.50 103 ALA A N 1
ATOM 829 C CA . ALA A 1 103 ? 41.259 -2.342 -9.577 1.00 85.50 103 ALA A CA 1
ATOM 830 C C . ALA A 1 103 ? 41.640 -1.895 -8.152 1.00 85.50 103 ALA A C 1
ATOM 832 O O . ALA A 1 103 ? 42.713 -2.260 -7.663 1.00 85.50 103 ALA A O 1
ATOM 833 N N . GLN A 1 104 ? 40.755 -1.184 -7.438 1.00 86.94 104 GLN A N 1
ATOM 834 C CA . GLN A 1 104 ? 40.990 -0.758 -6.047 1.00 86.94 104 GLN A CA 1
ATOM 835 C C . GLN A 1 104 ? 41.081 -1.939 -5.070 1.00 86.94 104 GLN A C 1
ATOM 837 O O . GLN A 1 104 ? 41.769 -1.845 -4.053 1.00 86.94 104 GLN A O 1
ATOM 842 N N . PHE A 1 105 ? 40.448 -3.067 -5.398 1.00 81.94 105 PHE A N 1
ATOM 843 C CA . PHE A 1 105 ? 40.494 -4.305 -4.613 1.00 81.94 105 PHE A CA 1
ATOM 844 C C . PHE A 1 105 ? 41.577 -5.283 -5.097 1.00 81.94 105 PHE A C 1
ATOM 846 O O . PHE A 1 105 ? 41.680 -6.399 -4.590 1.00 81.94 105 PHE A O 1
ATOM 853 N N . GLY A 1 106 ? 42.414 -4.866 -6.053 1.00 86.69 106 GLY A N 1
ATOM 854 C CA . GLY A 1 106 ? 43.516 -5.667 -6.588 1.00 86.69 106 GLY A CA 1
ATOM 855 C C . GLY A 1 106 ? 43.109 -6.665 -7.674 1.00 86.69 106 GLY A C 1
ATOM 856 O O . GLY A 1 106 ? 43.926 -7.510 -8.046 1.00 86.69 106 GLY A O 1
ATOM 857 N N . TYR A 1 107 ? 41.885 -6.577 -8.202 1.00 83.94 107 TYR A N 1
ATOM 858 C CA . TYR A 1 107 ? 41.453 -7.377 -9.347 1.00 83.94 107 TYR A CA 1
ATOM 859 C C . TYR A 1 107 ? 41.839 -6.686 -10.658 1.00 83.94 107 TYR A C 1
ATOM 861 O O . TYR A 1 107 ? 41.772 -5.469 -10.782 1.00 83.94 107 TYR A O 1
ATOM 869 N N . THR A 1 108 ? 42.267 -7.464 -11.652 1.00 89.38 108 THR A N 1
ATOM 870 C CA . THR A 1 108 ? 42.543 -6.960 -13.005 1.00 89.38 108 THR A CA 1
ATOM 871 C C . THR A 1 108 ? 41.461 -7.476 -13.939 1.00 89.38 108 THR A C 1
ATOM 873 O O . THR A 1 108 ? 41.484 -8.651 -14.295 1.00 89.38 108 THR A O 1
ATOM 876 N N . ILE A 1 109 ? 40.533 -6.598 -14.310 1.00 87.56 109 ILE A N 1
ATOM 877 C CA . ILE A 1 109 ? 39.445 -6.870 -15.254 1.00 87.56 109 ILE A CA 1
ATOM 878 C C . ILE A 1 109 ? 39.685 -6.013 -16.498 1.00 87.56 109 ILE A C 1
ATOM 880 O O . ILE A 1 109 ? 40.104 -4.859 -16.387 1.00 87.56 109 ILE A O 1
ATOM 884 N N . LYS A 1 110 ? 39.479 -6.576 -17.687 1.00 89.12 110 LYS A N 1
ATOM 885 C CA . LYS A 1 110 ? 39.528 -5.851 -18.962 1.00 89.12 110 LYS A CA 1
ATOM 886 C C . LYS A 1 110 ? 38.115 -5.562 -19.446 1.00 89.12 110 LYS A C 1
ATOM 888 O O . LYS A 1 110 ? 37.197 -6.314 -19.149 1.00 89.12 110 LYS A O 1
ATOM 893 N N . PHE A 1 111 ? 37.963 -4.535 -20.279 1.00 89.88 111 PHE A N 1
ATOM 894 C CA . PHE A 1 111 ? 36.680 -4.207 -20.912 1.00 89.88 111 PHE A CA 1
ATOM 895 C C . PHE A 1 111 ? 36.078 -5.417 -21.637 1.00 89.88 111 PHE A C 1
ATOM 897 O O . PHE A 1 111 ? 34.912 -5.736 -21.448 1.00 89.88 111 PHE A O 1
ATOM 904 N N . SER A 1 112 ? 36.906 -6.159 -22.376 1.00 91.25 112 SER A N 1
ATOM 905 C CA . SER A 1 112 ? 36.509 -7.388 -23.068 1.00 91.25 112 SER A CA 1
ATOM 906 C C . SER A 1 112 ? 35.974 -8.505 -22.167 1.00 91.25 112 SER A C 1
ATOM 908 O O . SER A 1 112 ? 35.322 -9.403 -22.686 1.00 91.25 112 SER A O 1
ATOM 910 N N . ASP A 1 113 ? 36.294 -8.498 -20.869 1.00 89.19 113 ASP A N 1
ATOM 911 C CA . ASP A 1 113 ? 35.849 -9.531 -19.922 1.00 89.19 113 ASP A CA 1
ATOM 912 C C . ASP A 1 113 ? 34.385 -9.317 -19.490 1.00 89.19 113 ASP A C 1
ATOM 914 O O . ASP A 1 113 ? 33.796 -10.198 -18.874 1.00 89.19 113 ASP A O 1
ATOM 918 N N . LEU A 1 114 ? 33.809 -8.155 -19.821 1.00 91.00 114 LEU A N 1
ATOM 919 C CA . LEU A 1 114 ? 32.432 -7.743 -19.522 1.00 91.00 114 LEU A CA 1
ATOM 920 C C . LEU A 1 114 ? 31.549 -7.731 -20.787 1.00 91.00 114 LEU A C 1
ATOM 922 O O . LEU A 1 114 ? 30.512 -7.072 -20.822 1.00 91.00 114 LEU A O 1
ATOM 926 N N . LEU A 1 115 ? 31.994 -8.414 -21.850 1.00 94.31 115 LEU A N 1
ATOM 927 C CA . LEU A 1 115 ? 31.292 -8.519 -23.130 1.00 94.31 115 LEU A CA 1
ATOM 928 C C . LEU A 1 115 ? 30.917 -9.973 -23.440 1.00 94.31 115 LEU A C 1
ATOM 930 O O . LEU A 1 115 ? 31.662 -10.903 -23.133 1.00 94.31 115 LEU A O 1
ATOM 934 N N . TYR A 1 116 ? 29.799 -10.134 -24.140 1.00 95.00 116 TYR A N 1
ATOM 935 C CA . TYR A 1 116 ? 29.229 -11.396 -24.600 1.00 95.00 116 TYR A CA 1
ATOM 936 C C . TYR A 1 116 ? 29.460 -11.594 -26.103 1.00 95.00 116 TYR A C 1
ATOM 938 O O . TYR A 1 116 ? 29.528 -10.625 -26.860 1.00 95.00 116 TYR A O 1
ATOM 946 N N . GLU A 1 117 ? 29.566 -12.849 -26.542 1.00 92.44 117 GLU A N 1
ATOM 947 C CA . GLU A 1 117 ? 29.702 -13.231 -27.964 1.00 92.44 117 GLU A CA 1
ATOM 948 C C . GLU A 1 117 ? 28.568 -14.167 -28.422 1.00 92.44 117 GLU A C 1
ATOM 950 O O . GLU A 1 117 ? 28.061 -14.036 -29.536 1.00 92.44 117 GLU A O 1
ATOM 955 N N . ASP A 1 118 ? 28.140 -15.081 -27.550 1.00 94.25 118 ASP A N 1
ATOM 956 C CA . ASP A 1 118 ? 27.012 -15.999 -27.745 1.00 94.25 118 ASP A CA 1
ATOM 957 C C . ASP A 1 118 ? 25.703 -15.427 -27.182 1.00 94.25 118 ASP A C 1
ATOM 959 O O . ASP A 1 118 ? 25.700 -14.349 -26.605 1.00 94.25 118 ASP A O 1
ATOM 963 N N . SER A 1 119 ? 24.588 -16.157 -27.330 1.00 94.75 119 SER A N 1
ATOM 964 C CA . SER A 1 119 ? 23.331 -15.799 -26.655 1.00 94.75 119 SER A CA 1
ATOM 965 C C . SER A 1 119 ? 23.522 -15.795 -25.141 1.00 94.75 119 SER A C 1
ATOM 967 O O . SER A 1 119 ? 23.884 -16.827 -24.573 1.00 94.75 119 SER A O 1
ATOM 969 N N . ASP A 1 120 ? 23.211 -14.677 -24.496 1.00 95.88 120 ASP A N 1
ATOM 970 C CA . ASP A 1 120 ? 23.396 -14.515 -23.054 1.00 95.88 120 ASP A CA 1
ATOM 971 C C . ASP A 1 120 ? 22.364 -13.556 -22.443 1.00 95.88 120 ASP A C 1
ATOM 973 O O . ASP A 1 120 ? 21.457 -13.059 -23.126 1.00 95.88 120 ASP A O 1
ATOM 977 N N . PHE A 1 121 ? 22.475 -13.322 -21.140 1.00 92.25 121 PHE A N 1
ATOM 978 C CA . PHE A 1 121 ? 21.626 -12.415 -20.389 1.00 92.25 121 PHE A CA 1
ATOM 979 C C . PHE A 1 121 ? 22.416 -11.603 -19.371 1.00 92.25 121 PHE A C 1
ATOM 981 O O . PHE A 1 121 ? 23.422 -12.055 -18.842 1.00 92.25 121 PHE A O 1
ATOM 988 N N . GLU A 1 122 ? 21.881 -10.432 -19.049 1.00 90.62 122 GLU A N 1
ATOM 989 C CA . GLU A 1 122 ? 22.352 -9.612 -17.941 1.00 90.62 122 GLU A CA 1
ATOM 990 C C . GLU A 1 122 ? 21.271 -9.553 -16.863 1.00 90.62 122 GLU A C 1
ATOM 992 O O . GLU A 1 122 ? 20.063 -9.617 -17.152 1.00 90.62 122 GLU A O 1
ATOM 997 N N . ILE A 1 123 ? 21.728 -9.482 -15.617 1.00 85.56 123 ILE A N 1
ATOM 998 C CA . ILE A 1 123 ? 20.876 -9.383 -14.441 1.00 85.56 123 ILE A CA 1
ATOM 999 C C . ILE A 1 123 ? 20.952 -7.951 -13.932 1.00 85.56 123 ILE A C 1
ATOM 1001 O O . ILE A 1 123 ? 22.029 -7.447 -13.633 1.00 85.56 123 ILE A O 1
ATOM 1005 N N . PHE A 1 124 ? 19.792 -7.330 -13.782 1.00 82.69 124 PHE A N 1
ATOM 1006 C CA . PHE A 1 124 ? 19.658 -5.996 -13.222 1.00 82.69 124 PHE A CA 1
ATOM 1007 C C . PHE A 1 124 ? 18.865 -6.039 -11.924 1.00 82.69 124 PHE A C 1
ATOM 1009 O O . PHE A 1 124 ? 18.098 -6.979 -11.673 1.00 82.69 124 PHE A O 1
ATOM 1016 N N . ASP A 1 125 ? 19.000 -4.980 -11.132 1.00 77.94 125 ASP A N 1
ATOM 1017 C CA . ASP A 1 125 ? 18.106 -4.741 -10.008 1.00 77.94 125 ASP A CA 1
ATOM 1018 C C . ASP A 1 125 ? 16.634 -4.760 -10.471 1.00 77.94 125 ASP A C 1
ATOM 1020 O O . ASP A 1 125 ? 16.332 -4.511 -11.648 1.00 77.94 125 ASP A O 1
ATOM 1024 N N . PRO A 1 126 ? 15.683 -5.087 -9.578 1.00 68.31 126 PRO A N 1
ATOM 1025 C CA . PRO A 1 126 ? 14.264 -5.027 -9.896 1.00 68.31 126 PRO A CA 1
ATOM 1026 C C . PRO A 1 126 ? 13.875 -3.674 -10.497 1.00 68.31 126 PRO A C 1
ATOM 1028 O O . PRO A 1 126 ? 13.934 -2.642 -9.837 1.00 68.31 126 PRO A O 1
ATOM 1031 N N . MET A 1 127 ? 13.452 -3.696 -11.758 1.00 70.50 127 MET A N 1
ATOM 1032 C CA . MET A 1 127 ? 13.038 -2.494 -12.482 1.00 70.50 127 MET A CA 1
ATOM 1033 C C . MET A 1 127 ? 11.692 -2.016 -11.959 1.00 70.50 127 MET A C 1
ATOM 1035 O O . MET A 1 127 ? 10.814 -2.850 -11.763 1.00 70.50 127 MET A O 1
ATOM 1039 N N . ASP A 1 128 ? 11.512 -0.709 -11.785 1.00 65.50 128 ASP A N 1
ATOM 1040 C CA . ASP A 1 128 ? 10.233 -0.106 -11.413 1.00 65.50 128 ASP A CA 1
ATOM 1041 C C . ASP A 1 128 ? 9.124 -0.381 -12.443 1.00 65.50 128 ASP A C 1
ATOM 1043 O O . ASP A 1 128 ? 9.357 -0.839 -13.561 1.00 65.50 128 ASP A O 1
ATOM 1047 N N . ALA A 1 129 ? 7.865 -0.159 -12.052 1.00 67.56 129 ALA A N 1
ATOM 1048 C CA . ALA A 1 129 ? 6.763 -0.246 -13.001 1.00 67.56 129 ALA A CA 1
ATOM 1049 C C . ALA A 1 129 ? 6.855 0.923 -13.992 1.00 67.56 129 ALA A C 1
ATOM 1051 O O . ALA A 1 129 ? 6.810 2.082 -13.582 1.00 67.56 129 ALA A O 1
ATOM 1052 N N . GLY A 1 130 ? 6.957 0.619 -15.282 1.00 77.06 130 GLY A N 1
ATOM 1053 C CA . GLY A 1 130 ? 7.225 1.621 -16.306 1.00 77.06 130 GLY A CA 1
ATOM 1054 C C . GLY A 1 130 ? 7.427 1.013 -17.687 1.00 77.06 130 GLY A C 1
ATOM 1055 O O . GLY A 1 130 ? 7.398 -0.210 -17.857 1.00 77.06 130 GLY A O 1
ATOM 1056 N N . ASP A 1 131 ? 7.617 1.886 -18.670 1.00 88.06 131 ASP A N 1
ATOM 1057 C CA . ASP A 1 131 ? 7.982 1.507 -20.029 1.00 88.06 131 ASP A CA 1
ATOM 1058 C C . ASP A 1 131 ? 9.487 1.704 -20.212 1.00 88.06 131 ASP A C 1
ATOM 1060 O O . ASP A 1 131 ? 10.021 2.774 -19.931 1.00 88.06 131 ASP A O 1
ATOM 1064 N N . TYR A 1 132 ? 10.162 0.683 -20.725 1.00 93.69 132 TYR A N 1
ATOM 1065 C CA . TYR A 1 132 ? 11.613 0.654 -20.869 1.00 93.69 132 TYR A CA 1
ATOM 1066 C C . TYR A 1 132 ? 12.019 0.220 -22.271 1.00 93.69 132 TYR A C 1
ATOM 1068 O O . TYR A 1 132 ? 11.240 -0.380 -23.022 1.00 93.69 132 TYR A O 1
ATOM 1076 N N . ILE A 1 133 ? 13.276 0.498 -22.607 1.00 96.44 133 ILE A N 1
ATOM 1077 C CA . ILE A 1 133 ? 13.920 0.018 -23.825 1.00 96.44 133 ILE A CA 1
ATOM 1078 C C . ILE A 1 133 ? 15.163 -0.767 -23.420 1.00 96.44 133 ILE A C 1
ATOM 1080 O O . ILE A 1 133 ? 16.085 -0.219 -22.822 1.00 96.44 133 ILE A O 1
ATOM 1084 N N . ALA A 1 134 ? 15.179 -2.059 -23.738 1.00 96.50 134 ALA A N 1
ATOM 1085 C CA . ALA A 1 134 ? 16.349 -2.912 -23.576 1.00 96.50 134 ALA A CA 1
ATOM 1086 C C . ALA A 1 134 ? 17.228 -2.815 -24.822 1.00 96.50 134 ALA A C 1
ATOM 1088 O O . ALA A 1 134 ? 16.704 -2.791 -25.937 1.00 96.50 134 ALA A O 1
ATOM 1089 N N . PHE A 1 135 ? 18.544 -2.839 -24.635 1.00 97.50 135 PHE A N 1
ATOM 1090 C CA . PHE A 1 135 ? 19.551 -2.758 -25.683 1.00 97.50 135 PHE A CA 1
ATOM 1091 C C . PHE A 1 135 ? 20.553 -3.909 -25.593 1.00 97.50 135 PHE A C 1
ATOM 1093 O O . PHE A 1 135 ? 20.947 -4.320 -24.507 1.00 97.50 135 PHE A O 1
ATOM 1100 N N . ALA A 1 136 ? 21.018 -4.362 -26.753 1.00 97.88 136 ALA A N 1
ATOM 1101 C CA . ALA A 1 136 ? 22.310 -5.007 -26.929 1.00 97.88 136 ALA A CA 1
ATOM 1102 C C . ALA A 1 136 ? 23.177 -4.065 -27.768 1.00 97.88 136 ALA A C 1
ATOM 1104 O O . ALA A 1 136 ? 22.736 -3.625 -28.831 1.00 97.88 136 ALA A O 1
ATOM 1105 N N . ILE A 1 137 ? 24.374 -3.723 -27.291 1.00 97.00 137 ILE A N 1
ATOM 1106 C CA . ILE A 1 137 ? 25.256 -2.725 -27.917 1.00 97.00 137 ILE A CA 1
ATOM 1107 C C . ILE A 1 137 ? 26.614 -3.353 -28.189 1.00 97.00 137 ILE A C 1
ATOM 1109 O O . ILE A 1 137 ? 27.248 -3.893 -27.283 1.00 97.00 137 ILE A O 1
ATOM 1113 N N . GLY A 1 138 ? 27.069 -3.269 -29.438 1.00 95.69 138 GLY A N 1
ATOM 1114 C CA . GLY A 1 138 ? 28.321 -3.877 -29.862 1.00 95.69 138 GLY A CA 1
ATOM 1115 C C . GLY A 1 138 ? 29.550 -3.042 -29.527 1.00 95.69 138 GLY A C 1
ATOM 1116 O O . GLY A 1 138 ? 29.623 -1.880 -29.933 1.00 95.69 138 GLY A O 1
ATOM 1117 N N . PHE A 1 139 ? 30.569 -3.662 -28.935 1.00 95.62 139 PHE A N 1
ATOM 1118 C CA . PHE A 1 139 ? 31.853 -3.037 -28.604 1.00 95.62 139 PHE A CA 1
ATOM 1119 C C . PHE A 1 139 ? 33.045 -3.847 -29.116 1.00 95.62 139 PHE A C 1
ATOM 1121 O O . PHE A 1 139 ? 32.987 -5.062 -29.281 1.00 95.62 139 PHE A O 1
ATOM 1128 N N . THR A 1 140 ? 34.155 -3.161 -29.365 1.00 92.69 140 THR A N 1
ATOM 1129 C CA . THR A 1 140 ? 35.476 -3.777 -29.515 1.00 92.69 140 THR A CA 1
ATOM 1130 C C . THR A 1 140 ? 36.091 -4.093 -28.146 1.00 92.69 140 THR A C 1
ATOM 1132 O O . THR A 1 140 ? 35.635 -3.600 -27.114 1.00 92.69 140 THR A O 1
ATOM 1135 N N . ASP A 1 141 ? 37.182 -4.867 -28.127 1.00 89.25 141 ASP A N 1
ATOM 1136 C CA . ASP A 1 141 ? 37.905 -5.238 -26.895 1.00 89.25 141 ASP A CA 1
ATOM 1137 C C . ASP A 1 141 ? 38.412 -4.043 -26.068 1.00 89.25 141 ASP A C 1
ATOM 1139 O O . ASP A 1 141 ? 38.653 -4.177 -24.869 1.00 89.25 141 ASP A O 1
ATOM 1143 N N . ASP A 1 142 ? 38.601 -2.888 -26.707 1.00 87.12 142 ASP A N 1
ATOM 1144 C CA . ASP A 1 142 ? 39.054 -1.628 -26.114 1.00 87.12 142 ASP A CA 1
ATOM 1145 C C . ASP A 1 142 ? 37.911 -0.638 -25.817 1.00 87.12 142 ASP A C 1
ATOM 1147 O O . ASP A 1 142 ? 38.169 0.517 -25.474 1.00 87.12 142 ASP A O 1
ATOM 1151 N N . GLY A 1 143 ? 36.651 -1.075 -25.921 1.00 86.56 143 GLY A N 1
ATOM 1152 C CA . GLY A 1 143 ? 35.484 -0.268 -25.558 1.00 86.56 143 GLY A CA 1
ATOM 1153 C C . GLY A 1 143 ? 35.129 0.812 -26.579 1.00 86.56 143 GLY A C 1
ATOM 1154 O O . GLY A 1 143 ? 34.623 1.879 -26.221 1.00 86.56 143 GLY A O 1
ATOM 1155 N N . VAL A 1 144 ? 35.403 0.574 -27.864 1.00 90.19 144 VAL A N 1
ATOM 1156 C CA . VAL A 1 144 ? 34.902 1.409 -28.963 1.00 90.19 144 VAL A CA 1
ATOM 1157 C C . VAL A 1 144 ? 33.613 0.792 -29.496 1.00 90.19 144 VAL A C 1
ATOM 1159 O O . VAL A 1 144 ? 33.582 -0.384 -29.851 1.00 90.19 144 VAL A O 1
ATOM 1162 N N . ALA A 1 145 ? 32.538 1.579 -29.560 1.00 90.56 145 ALA A N 1
ATOM 1163 C CA . ALA A 1 145 ? 31.279 1.119 -30.132 1.00 90.56 145 ALA A CA 1
ATOM 1164 C C . ALA A 1 145 ? 31.469 0.716 -31.608 1.00 90.56 145 ALA A C 1
ATOM 1166 O O . ALA A 1 145 ? 32.051 1.449 -32.410 1.00 90.56 145 ALA A O 1
ATOM 1167 N N . THR A 1 146 ? 30.973 -0.464 -31.973 1.00 92.12 146 THR A N 1
ATOM 1168 C CA . THR A 1 146 ? 31.144 -1.067 -33.312 1.00 92.12 146 THR A CA 1
ATOM 1169 C C . THR A 1 146 ? 30.190 -0.497 -34.359 1.00 92.12 146 THR A C 1
ATOM 1171 O O . THR A 1 146 ? 30.401 -0.681 -35.560 1.00 92.12 146 THR A O 1
ATOM 1174 N N . GLY A 1 147 ? 29.133 0.186 -33.917 1.00 89.69 147 GLY A N 1
ATOM 1175 C CA . GLY A 1 147 ? 28.064 0.674 -34.784 1.00 89.69 147 GLY A CA 1
ATOM 1176 C C . GLY A 1 147 ? 26.895 -0.294 -34.910 1.00 89.69 147 GLY A C 1
ATOM 1177 O O . GLY A 1 147 ? 26.048 -0.091 -35.769 1.00 89.69 147 GLY A O 1
ATOM 1178 N N . HIS A 1 148 ? 26.854 -1.356 -34.110 1.00 94.69 148 HIS A N 1
ATOM 1179 C CA . HIS A 1 148 ? 25.793 -2.356 -34.129 1.00 94.69 148 HIS A CA 1
ATOM 1180 C C . HIS A 1 148 ? 25.004 -2.310 -32.822 1.00 94.69 148 HIS A C 1
ATOM 1182 O O . HIS A 1 148 ? 25.599 -2.232 -31.744 1.00 94.69 148 HIS A O 1
ATOM 1188 N N . TYR A 1 149 ? 23.676 -2.358 -32.918 1.00 96.69 149 TYR A N 1
ATOM 1189 C CA . TYR A 1 149 ? 22.799 -2.502 -31.759 1.00 96.69 149 TYR A CA 1
ATOM 1190 C C . TYR A 1 149 ? 21.578 -3.363 -32.078 1.00 96.69 149 TYR A C 1
ATOM 1192 O O . TYR A 1 149 ? 21.204 -3.521 -33.232 1.00 96.69 149 TYR A O 1
ATOM 1200 N N . ALA A 1 150 ? 20.910 -3.876 -31.058 1.00 97.56 150 ALA A N 1
ATOM 1201 C CA . ALA A 1 150 ? 19.531 -4.342 -31.151 1.00 97.56 150 ALA A CA 1
ATOM 1202 C C . ALA A 1 150 ? 18.760 -3.804 -29.949 1.00 97.56 150 ALA A C 1
ATOM 1204 O O . ALA A 1 150 ? 19.354 -3.549 -28.903 1.00 97.56 150 ALA A O 1
ATOM 1205 N N . CYS A 1 151 ? 17.453 -3.602 -30.087 1.00 97.00 151 CYS A N 1
ATOM 1206 C CA . CYS A 1 151 ? 16.635 -3.118 -28.984 1.00 97.00 151 CYS A CA 1
ATOM 1207 C C . CYS A 1 151 ? 15.229 -3.711 -28.995 1.00 97.00 151 CYS A C 1
ATOM 1209 O O . CYS A 1 151 ? 14.705 -4.083 -30.046 1.00 97.00 151 CYS A O 1
ATOM 1211 N N . SER A 1 152 ? 14.599 -3.745 -27.824 1.00 96.12 152 SER A N 1
ATOM 1212 C CA . SER A 1 152 ? 13.181 -4.065 -27.677 1.00 96.12 152 SER A CA 1
ATOM 1213 C C . SER A 1 152 ? 12.563 -3.183 -26.608 1.00 96.12 152 SER A C 1
ATOM 1215 O O . SER A 1 152 ? 13.088 -3.076 -25.501 1.00 96.12 152 SER A O 1
ATOM 1217 N N . GLU A 1 153 ? 11.408 -2.605 -26.923 1.00 95.69 153 GLU A N 1
ATOM 1218 C CA . GLU A 1 153 ? 10.562 -1.979 -25.913 1.00 95.69 153 GLU A CA 1
ATOM 1219 C C . GLU A 1 153 ? 9.856 -3.055 -25.086 1.00 95.69 153 GLU A C 1
ATOM 1221 O O . GLU A 1 153 ? 9.510 -4.127 -25.598 1.00 95.69 153 GLU A O 1
ATOM 1226 N N . PHE A 1 154 ? 9.629 -2.768 -23.811 1.00 89.19 154 PHE A N 1
ATOM 1227 C CA . PHE A 1 154 ? 8.830 -3.604 -22.929 1.00 89.19 154 PHE A CA 1
ATOM 1228 C C . PHE A 1 154 ? 8.216 -2.762 -21.815 1.00 89.19 154 PHE A C 1
ATOM 1230 O O . PHE A 1 154 ? 8.733 -1.708 -21.453 1.00 89.19 154 PHE A O 1
ATOM 1237 N N . SER A 1 155 ? 7.114 -3.257 -21.261 1.00 84.88 155 SER A N 1
ATOM 1238 C CA . SER A 1 155 ? 6.460 -2.650 -20.107 1.00 84.88 155 SER A CA 1
ATOM 1239 C C . SER A 1 155 ? 6.605 -3.578 -18.917 1.00 84.88 155 SER A C 1
ATOM 1241 O O . SER A 1 155 ? 6.346 -4.782 -19.010 1.00 84.88 155 SER A O 1
ATOM 1243 N N . VAL A 1 156 ? 6.976 -3.011 -17.781 1.00 73.19 156 VAL A N 1
ATOM 1244 C CA . VAL A 1 156 ? 7.016 -3.718 -16.512 1.00 73.19 156 VAL A CA 1
ATOM 1245 C C . VAL A 1 156 ? 5.740 -3.353 -15.755 1.00 73.19 156 VAL A C 1
ATOM 1247 O O . VAL A 1 156 ? 5.589 -2.253 -15.236 1.00 73.19 156 VAL A O 1
ATOM 1250 N N . THR A 1 157 ? 4.770 -4.269 -15.732 1.00 57.09 157 THR A N 1
ATOM 1251 C CA . THR A 1 157 ? 3.442 -4.042 -15.119 1.00 57.09 157 THR A CA 1
ATOM 1252 C C . THR A 1 157 ? 3.415 -4.303 -13.612 1.00 57.09 157 THR A C 1
ATOM 1254 O O . THR A 1 157 ? 2.458 -3.951 -12.931 1.00 57.09 157 THR A O 1
ATOM 1257 N N . GLY A 1 158 ? 4.465 -4.939 -13.100 1.00 50.62 158 GLY A N 1
ATOM 1258 C CA . GLY A 1 158 ? 4.708 -5.216 -11.689 1.00 50.62 158 GLY A CA 1
ATOM 1259 C C . GLY A 1 158 ? 6.199 -5.086 -11.447 1.00 50.62 158 GLY A C 1
ATOM 1260 O O . GLY A 1 158 ? 6.886 -6.080 -11.234 1.00 50.62 158 GLY A O 1
ATOM 1261 N N . GLY A 1 159 ? 6.706 -3.876 -11.651 1.00 33.88 159 GLY A N 1
ATOM 1262 C CA . GLY A 1 159 ? 8.123 -3.619 -11.517 1.00 33.88 159 GLY A CA 1
ATOM 1263 C C . GLY A 1 159 ? 8.504 -3.504 -10.066 1.00 33.88 159 GLY A C 1
ATOM 1264 O O . GLY A 1 159 ? 7.765 -2.845 -9.333 1.00 33.88 159 GLY A O 1
ATOM 1265 N N . GLY A 1 160 ? 9.587 -4.215 -9.713 1.00 40.00 160 GLY A N 1
ATOM 1266 C CA . GLY A 1 160 ? 10.338 -4.138 -8.466 1.00 40.00 160 GLY A CA 1
ATOM 1267 C C . GLY A 1 160 ? 9.539 -3.467 -7.384 1.00 40.00 160 GLY A C 1
ATOM 1268 O O . GLY A 1 160 ? 9.823 -2.327 -7.024 1.00 40.00 160 GLY A O 1
ATOM 1269 N N . GLY A 1 161 ? 8.452 -4.132 -6.980 1.00 38.38 161 GLY A N 1
ATOM 1270 C CA . GLY A 1 161 ? 7.567 -3.580 -5.983 1.00 38.38 161 GLY A CA 1
ATOM 1271 C C . GLY A 1 161 ? 8.461 -3.221 -4.817 1.00 38.38 161 GLY A C 1
ATOM 1272 O O . GLY A 1 161 ? 9.210 -4.076 -4.337 1.00 38.38 161 GLY A O 1
ATOM 1273 N N . SER A 1 162 ? 8.408 -1.956 -4.402 1.00 42.00 162 SER A N 1
ATOM 1274 C CA . SER A 1 162 ? 8.564 -1.598 -3.003 1.00 42.00 162 SER A CA 1
ATOM 1275 C C . SER A 1 162 ? 8.110 -2.812 -2.208 1.00 42.00 162 SER A C 1
ATOM 1277 O O . SER A 1 162 ? 6.941 -3.194 -2.305 1.00 42.00 162 SER A O 1
ATOM 1279 N N . ALA A 1 163 ? 9.045 -3.507 -1.547 1.00 46.62 163 ALA A N 1
ATOM 1280 C CA . ALA A 1 163 ? 8.682 -4.639 -0.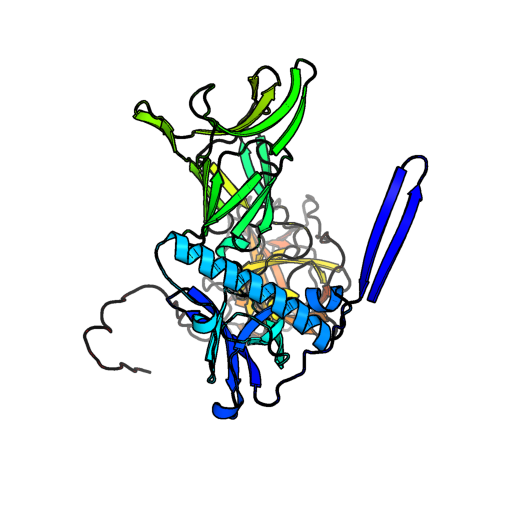705 1.00 46.62 163 ALA A CA 1
ATOM 1281 C C . ALA A 1 163 ? 7.472 -4.185 0.117 1.00 46.62 163 ALA A C 1
ATOM 1283 O O . ALA A 1 163 ? 7.455 -3.025 0.521 1.00 46.62 163 ALA A O 1
ATOM 1284 N N . GLU A 1 164 ? 6.433 -5.003 0.307 1.00 52.50 164 GLU A N 1
ATOM 1285 C CA . GLU A 1 164 ? 5.178 -4.560 0.952 1.00 52.50 164 GLU A CA 1
ATOM 1286 C C . GLU A 1 164 ? 5.420 -3.728 2.235 1.00 52.50 164 GLU A C 1
ATOM 1288 O O . GLU A 1 164 ? 4.632 -2.847 2.582 1.00 52.50 164 GLU A O 1
ATOM 1293 N N . GLY A 1 165 ? 6.560 -3.954 2.904 1.00 62.31 165 GLY A N 1
ATOM 1294 C CA . GLY A 1 165 ? 7.088 -3.134 3.990 1.00 62.31 165 GLY A CA 1
ATOM 1295 C C . GLY A 1 165 ? 7.427 -1.668 3.665 1.00 62.31 165 GLY A C 1
ATOM 1296 O O . GLY A 1 165 ? 7.172 -0.828 4.521 1.00 62.31 165 GLY A O 1
ATOM 1297 N N . TYR A 1 166 ? 7.969 -1.319 2.493 1.00 67.44 166 TYR A N 1
ATOM 1298 C CA . TYR A 1 166 ? 8.279 0.067 2.115 1.00 67.44 166 TYR A CA 1
ATOM 1299 C C . TYR A 1 166 ? 7.010 0.915 2.002 1.00 67.44 166 TYR A C 1
ATOM 1301 O O . TYR A 1 166 ? 6.852 1.932 2.681 1.00 67.44 166 TYR A O 1
ATOM 1309 N N . ASP A 1 167 ? 6.048 0.457 1.198 1.00 73.06 167 ASP A N 1
ATOM 1310 C CA . ASP A 1 167 ? 4.792 1.185 0.988 1.00 73.06 167 ASP A CA 1
ATOM 1311 C C . ASP A 1 167 ? 3.959 1.280 2.268 1.00 73.06 167 ASP A C 1
ATOM 1313 O O . ASP A 1 167 ? 3.187 2.228 2.459 1.00 73.06 167 ASP A O 1
ATOM 1317 N N . ALA A 1 168 ? 4.143 0.333 3.192 1.00 76.06 168 ALA A N 1
ATOM 1318 C CA . ALA A 1 168 ? 3.502 0.379 4.493 1.00 76.06 168 ALA A CA 1
ATOM 1319 C C . ALA A 1 168 ? 3.888 1.636 5.288 1.00 76.06 168 ALA A C 1
ATOM 1321 O O . ALA A 1 168 ? 3.040 2.139 6.027 1.00 76.06 168 ALA A O 1
ATOM 1322 N N . TRP A 1 169 ? 5.090 2.195 5.107 1.00 86.50 169 TRP A N 1
ATOM 1323 C CA . TRP A 1 169 ? 5.527 3.424 5.780 1.00 86.50 169 TRP A CA 1
ATOM 1324 C C . TRP A 1 169 ? 4.956 4.704 5.173 1.00 86.50 169 TRP A C 1
ATOM 1326 O O . TRP A 1 169 ? 4.843 5.698 5.886 1.00 86.50 169 TRP A O 1
ATOM 1336 N N . LEU A 1 170 ? 4.542 4.704 3.907 1.00 82.44 170 LEU A N 1
ATOM 1337 C CA . LEU A 1 170 ? 4.069 5.918 3.241 1.00 82.44 170 LEU A CA 1
ATOM 1338 C C . LEU A 1 170 ? 2.746 6.432 3.830 1.00 82.44 170 LEU A C 1
ATOM 1340 O O . LEU A 1 170 ? 1.845 5.653 4.163 1.00 82.44 170 LEU A O 1
ATOM 1344 N N . GLY A 1 171 ? 2.616 7.756 3.910 1.00 80.56 171 GLY A N 1
ATOM 1345 C CA . GLY A 1 171 ? 1.410 8.461 4.340 1.00 80.56 171 GLY A CA 1
ATOM 1346 C C . GLY A 1 171 ? 1.555 9.204 5.666 1.00 80.56 171 GLY A C 1
ATOM 1347 O O . GLY A 1 171 ? 2.655 9.469 6.156 1.00 80.56 171 GLY A O 1
ATOM 1348 N N . ASP A 1 172 ? 0.407 9.566 6.230 1.00 85.88 172 ASP A N 1
ATOM 1349 C CA . ASP A 1 172 ? 0.318 10.348 7.457 1.00 85.88 172 ASP A CA 1
ATOM 1350 C C . ASP A 1 172 ? 0.307 9.430 8.685 1.00 85.88 172 ASP A C 1
ATOM 1352 O O . ASP A 1 172 ? -0.474 8.482 8.783 1.00 85.88 172 ASP A O 1
ATOM 1356 N N . TRP A 1 173 ? 1.130 9.763 9.667 1.00 89.69 173 TRP A N 1
ATOM 1357 C CA . TRP A 1 173 ? 1.281 9.046 10.921 1.00 89.69 173 TRP A CA 1
ATOM 1358 C C . TRP A 1 173 ? 1.117 9.992 12.095 1.00 89.69 173 TRP A C 1
ATOM 1360 O O . TRP A 1 173 ? 1.576 11.125 12.080 1.00 89.69 173 TRP A O 1
ATOM 1370 N N . THR A 1 174 ? 0.458 9.522 13.138 1.00 87.81 174 THR A N 1
ATOM 1371 C CA . THR A 1 174 ? 0.172 10.288 14.345 1.00 87.81 174 THR A CA 1
ATOM 1372 C C . THR A 1 174 ? 1.098 9.833 15.460 1.00 87.81 174 THR A C 1
ATOM 1374 O O . THR A 1 174 ? 1.186 8.633 15.716 1.00 87.81 174 THR A O 1
ATOM 1377 N N . VAL A 1 175 ? 1.757 10.775 16.137 1.00 89.31 175 VAL A N 1
ATOM 1378 C CA . VAL A 1 175 ? 2.581 10.511 17.326 1.00 89.31 175 VAL A CA 1
ATOM 1379 C C . VAL A 1 175 ? 2.177 11.439 18.465 1.00 89.31 175 VAL A C 1
ATOM 1381 O O . VAL A 1 175 ? 1.946 12.631 18.263 1.00 89.31 175 VAL A O 1
ATOM 1384 N N . THR A 1 176 ? 2.101 10.903 19.680 1.00 79.69 176 THR A N 1
ATOM 1385 C CA . THR A 1 176 ? 1.789 11.687 20.880 1.00 79.69 176 THR A CA 1
ATOM 1386 C C . THR A 1 176 ? 3.073 12.151 21.565 1.00 79.69 176 THR A C 1
ATOM 1388 O O . THR A 1 176 ? 3.971 11.357 21.853 1.00 79.69 176 THR A O 1
ATOM 1391 N N . ARG A 1 177 ? 3.141 13.449 21.863 1.00 79.31 177 ARG A N 1
ATOM 1392 C CA . ARG A 1 177 ? 4.231 14.136 22.563 1.00 79.31 177 ARG A CA 1
ATOM 1393 C C . ARG A 1 177 ? 3.701 14.743 23.859 1.00 79.31 177 ARG A C 1
ATOM 1395 O O . ARG A 1 177 ? 3.302 15.903 23.919 1.00 79.31 177 ARG A O 1
ATOM 1402 N N . GLY A 1 178 ? 3.661 13.941 24.920 1.00 69.38 178 GLY A N 1
ATOM 1403 C CA . GLY A 1 178 ? 3.054 14.372 26.180 1.00 69.38 178 GLY A CA 1
ATOM 1404 C C . GLY A 1 178 ? 1.558 14.656 26.003 1.00 69.38 178 GLY A C 1
ATOM 1405 O O . GLY A 1 178 ? 0.791 13.722 25.801 1.00 69.38 178 GLY A O 1
ATOM 1406 N N . ALA A 1 179 ? 1.153 15.927 26.092 1.00 69.00 179 ALA A N 1
ATOM 1407 C CA . ALA A 1 179 ? -0.233 16.359 25.870 1.00 69.00 179 ALA A CA 1
ATOM 1408 C C . ALA A 1 179 ? -0.545 16.728 24.405 1.00 69.00 179 ALA A C 1
ATOM 1410 O O . ALA A 1 179 ? -1.714 16.870 24.056 1.00 69.00 179 ALA A O 1
ATOM 1411 N N . GLU A 1 180 ? 0.478 16.881 23.561 1.00 73.88 180 GLU A N 1
ATOM 1412 C CA . GLU A 1 180 ? 0.340 17.289 22.161 1.00 73.88 180 GLU A CA 1
ATOM 1413 C C . GLU A 1 180 ? 0.372 16.084 21.218 1.00 73.88 180 GLU A C 1
ATOM 1415 O O . GLU A 1 180 ? 0.829 14.993 21.571 1.00 73.88 180 GLU A O 1
ATOM 1420 N N . THR A 1 181 ? -0.117 16.272 19.995 1.00 79.25 181 THR A N 1
ATOM 1421 C CA . THR A 1 181 ? -0.112 15.244 18.950 1.00 79.25 181 THR A CA 1
ATOM 1422 C C . THR A 1 181 ? 0.408 15.834 17.648 1.00 79.25 181 THR A C 1
ATOM 1424 O O . THR A 1 181 ? -0.167 16.789 17.130 1.00 79.25 181 THR A O 1
ATOM 1427 N N . ASP A 1 182 ? 1.464 15.236 17.104 1.00 81.88 182 ASP A N 1
ATOM 1428 C CA . ASP A 1 182 ? 2.050 15.639 15.830 1.00 81.88 182 ASP A CA 1
ATOM 1429 C C . ASP A 1 182 ? 1.600 14.690 14.712 1.00 81.88 182 ASP A C 1
ATOM 1431 O O . ASP A 1 182 ? 1.338 13.505 14.938 1.00 81.88 182 ASP A O 1
ATOM 1435 N N . THR A 1 183 ? 1.528 15.210 13.484 1.00 87.19 183 THR A N 1
ATOM 1436 C CA . THR A 1 183 ? 1.324 14.400 12.274 1.00 87.19 183 THR A CA 1
ATOM 1437 C C . THR A 1 183 ? 2.619 14.359 11.480 1.00 87.19 183 THR A C 1
ATOM 1439 O O . THR A 1 183 ? 3.038 15.374 10.929 1.00 87.19 183 THR A O 1
ATOM 1442 N N . TRP A 1 184 ? 3.236 13.186 11.413 1.00 93.12 184 TRP A N 1
ATOM 1443 C CA . TRP A 1 184 ? 4.383 12.913 10.564 1.00 93.12 184 TRP A CA 1
ATOM 1444 C C . TRP A 1 184 ? 3.896 12.523 9.179 1.00 93.12 184 TRP A C 1
ATOM 1446 O O . TRP A 1 184 ? 3.082 11.614 9.048 1.00 93.12 184 TRP A O 1
ATOM 1456 N N . LYS A 1 185 ? 4.397 13.186 8.144 1.00 88.38 185 LYS A N 1
ATOM 1457 C CA . LYS A 1 185 ? 4.133 12.808 6.757 1.00 88.38 185 LYS A CA 1
ATOM 1458 C C . LYS A 1 185 ? 5.363 12.124 6.207 1.00 88.38 185 LYS A C 1
ATOM 1460 O O . LYS A 1 185 ? 6.417 12.755 6.136 1.00 88.38 185 LYS A O 1
ATOM 1465 N N . ILE A 1 186 ? 5.213 10.856 5.850 1.00 91.38 186 ILE A N 1
ATOM 1466 C CA . ILE A 1 186 ? 6.270 10.047 5.255 1.00 91.38 186 ILE A CA 1
ATOM 1467 C C . ILE A 1 186 ? 5.968 9.923 3.764 1.00 91.38 186 ILE A C 1
ATOM 1469 O O . ILE A 1 186 ? 4.947 9.356 3.372 1.00 91.38 186 ILE A O 1
ATOM 1473 N N . SER A 1 187 ? 6.843 10.480 2.935 1.00 73.31 187 SER A N 1
ATOM 1474 C CA . SER A 1 187 ? 6.751 10.424 1.478 1.00 73.31 187 SER A CA 1
ATOM 1475 C C . SER A 1 187 ? 7.997 9.785 0.885 1.00 73.31 187 SER A C 1
ATOM 1477 O O . SER A 1 187 ? 9.053 9.753 1.515 1.00 73.31 187 SER A O 1
ATOM 1479 N N . THR A 1 188 ? 7.886 9.303 -0.346 1.00 75.69 188 THR A N 1
ATOM 1480 C CA . THR A 1 188 ? 9.027 8.792 -1.103 1.00 75.69 188 THR A CA 1
ATOM 1481 C C . THR A 1 188 ? 10.091 9.877 -1.260 1.00 75.69 188 THR A C 1
ATOM 1483 O O . THR A 1 188 ? 9.766 11.011 -1.614 1.00 75.69 188 THR A O 1
ATOM 1486 N N . LEU A 1 189 ? 11.342 9.527 -0.955 1.00 72.12 189 LEU A N 1
ATOM 1487 C CA . LEU A 1 189 ? 12.514 10.261 -1.428 1.00 72.12 189 LEU A CA 1
ATOM 1488 C C . LEU A 1 189 ? 13.071 9.499 -2.632 1.00 72.12 189 LEU A C 1
ATOM 1490 O O . LEU A 1 189 ? 12.863 9.936 -3.756 1.00 72.12 189 LEU A O 1
ATOM 1494 N N . ASP A 1 190 ? 13.597 8.298 -2.385 1.00 70.12 190 ASP A N 1
ATOM 1495 C CA . ASP A 1 190 ? 13.972 7.321 -3.405 1.00 70.12 190 ASP A CA 1
ATOM 1496 C C . ASP A 1 190 ? 13.159 6.041 -3.174 1.00 70.12 190 ASP A C 1
ATOM 1498 O O . ASP A 1 190 ? 13.159 5.454 -2.083 1.00 70.12 190 ASP A O 1
ATOM 1502 N N . LYS A 1 191 ? 12.388 5.626 -4.180 1.00 65.44 191 LYS A N 1
ATOM 1503 C CA . LYS A 1 191 ? 11.439 4.519 -4.034 1.00 65.44 191 LYS A CA 1
ATOM 1504 C C . LYS A 1 191 ? 12.173 3.225 -3.667 1.00 65.44 191 LYS A C 1
ATOM 1506 O O . LYS A 1 191 ? 13.219 2.914 -4.220 1.00 65.44 191 LYS A O 1
ATOM 1511 N N . GLY A 1 192 ? 11.642 2.494 -2.687 1.00 56.31 192 GLY A N 1
ATOM 1512 C CA . GLY A 1 192 ? 12.227 1.235 -2.217 1.00 56.31 192 GLY A CA 1
ATOM 1513 C C . GLY A 1 192 ? 13.500 1.368 -1.372 1.00 56.31 192 GLY A C 1
ATOM 1514 O O . GLY A 1 192 ? 13.968 0.355 -0.865 1.00 56.31 192 GLY A O 1
ATOM 1515 N N . THR A 1 193 ? 14.051 2.571 -1.166 1.00 68.44 193 THR A N 1
ATOM 1516 C CA . THR A 1 193 ? 15.332 2.747 -0.450 1.00 68.44 193 THR A CA 1
ATOM 1517 C C . THR A 1 193 ? 15.304 3.855 0.600 1.00 68.44 193 THR A C 1
ATOM 1519 O O . THR A 1 193 ? 15.925 3.707 1.655 1.00 68.44 193 THR A O 1
ATOM 1522 N N . SER A 1 194 ? 14.571 4.948 0.381 1.00 76.38 194 SER A N 1
ATOM 1523 C CA . SER A 1 194 ? 14.563 6.090 1.298 1.00 76.38 194 SER A CA 1
ATOM 1524 C C . SER A 1 194 ? 13.227 6.850 1.334 1.00 76.38 194 SER A C 1
ATOM 1526 O O . SER A 1 194 ? 12.358 6.729 0.462 1.00 76.38 194 SER A O 1
ATOM 1528 N N . TYR A 1 195 ? 13.050 7.648 2.386 1.00 90.12 195 TYR A N 1
ATOM 1529 C CA . TYR A 1 195 ? 11.877 8.485 2.622 1.00 90.12 195 TYR A CA 1
ATOM 1530 C C . TYR A 1 195 ? 12.273 9.910 2.992 1.00 90.12 195 TYR A C 1
ATOM 1532 O O . TYR A 1 195 ? 13.330 10.152 3.577 1.00 90.12 195 TYR A O 1
ATOM 1540 N N . THR A 1 196 ? 11.346 10.832 2.751 1.00 90.75 196 THR A N 1
ATOM 1541 C CA . THR A 1 196 ? 11.297 12.139 3.406 1.00 90.75 196 THR A CA 1
ATOM 1542 C C . THR A 1 196 ? 10.246 12.101 4.513 1.00 90.75 196 THR A C 1
ATOM 1544 O O . THR A 1 196 ? 9.093 11.753 4.264 1.00 90.75 196 THR A O 1
ATOM 1547 N N . ILE A 1 197 ? 10.622 12.496 5.729 1.00 95.44 197 ILE A N 1
ATOM 1548 C CA . ILE A 1 197 ? 9.714 12.681 6.865 1.00 95.44 197 ILE A CA 1
ATOM 1549 C C . ILE A 1 197 ? 9.592 14.176 7.167 1.00 95.44 197 ILE A C 1
ATOM 1551 O O . ILE A 1 197 ? 10.591 14.861 7.367 1.00 95.44 197 ILE A O 1
ATOM 1555 N N . THR A 1 198 ? 8.366 14.685 7.251 1.00 89.50 198 THR A N 1
ATOM 1556 C CA . THR A 1 198 ? 8.071 16.044 7.749 1.00 89.50 198 THR A CA 1
ATOM 1557 C C . THR A 1 198 ? 7.076 15.983 8.903 1.00 89.50 198 THR A C 1
ATOM 1559 O O . THR A 1 198 ? 6.381 14.985 9.065 1.00 89.50 198 THR A O 1
ATOM 1562 N N . GLY A 1 199 ? 6.986 17.035 9.719 1.00 88.06 199 GLY A N 1
ATOM 1563 C CA . GLY A 1 199 ? 6.030 17.128 10.830 1.00 88.06 199 GLY A CA 1
ATOM 1564 C C . GLY A 1 199 ? 6.555 16.636 12.182 1.00 88.06 199 GLY A C 1
ATOM 1565 O O . GLY A 1 199 ? 5.819 16.681 13.168 1.00 88.06 199 GLY A O 1
ATOM 1566 N N . ILE A 1 200 ? 7.820 16.206 12.262 1.00 91.25 200 ILE A N 1
ATOM 1567 C CA . ILE A 1 200 ? 8.476 15.873 13.534 1.00 91.25 200 ILE A CA 1
ATOM 1568 C C . ILE A 1 200 ? 8.465 17.113 14.444 1.00 91.25 200 ILE A C 1
ATOM 1570 O O . ILE A 1 200 ? 8.838 18.199 14.009 1.00 91.25 200 ILE A O 1
ATOM 1574 N N . GLU A 1 201 ? 7.990 16.985 15.688 1.00 88.06 201 GLU A N 1
ATOM 1575 C CA . GLU A 1 201 ? 7.796 18.116 16.622 1.00 88.06 201 GLU A CA 1
ATOM 1576 C C . GLU A 1 201 ? 6.962 19.281 16.042 1.00 88.06 201 GLU A C 1
ATOM 1578 O O . GLU A 1 201 ? 7.172 20.449 16.390 1.00 88.06 201 GLU A O 1
ATOM 1583 N N . GLY A 1 202 ? 6.062 18.977 15.100 1.00 82.62 202 GLY A N 1
ATOM 1584 C CA . GLY A 1 202 ? 5.260 19.960 14.370 1.00 82.62 202 GLY A CA 1
ATOM 1585 C C . GLY A 1 202 ? 6.052 20.805 13.364 1.00 82.62 202 GLY A C 1
ATOM 1586 O O . GLY A 1 202 ? 5.512 21.768 12.822 1.00 82.62 202 GLY A O 1
ATOM 1587 N N . GLN A 1 203 ? 7.323 20.478 13.108 1.00 84.12 203 GLN A N 1
ATOM 1588 C CA . GLN A 1 203 ? 8.201 21.229 12.210 1.00 84.12 203 GLN A CA 1
ATOM 1589 C C . GLN A 1 203 ? 8.127 20.714 10.771 1.00 84.12 203 GLN A C 1
ATOM 1591 O O . GLN A 1 203 ? 7.984 19.520 10.521 1.00 84.12 203 GLN A O 1
ATOM 1596 N N . SER A 1 204 ? 8.291 21.611 9.799 1.00 83.56 204 SER A N 1
ATOM 1597 C CA . SER A 1 204 ? 8.247 21.281 8.368 1.00 83.56 204 SER A CA 1
ATOM 1598 C C . SER A 1 204 ? 9.611 20.949 7.753 1.00 83.56 204 SER A C 1
ATOM 1600 O O . SER A 1 204 ? 9.701 20.841 6.533 1.00 83.56 204 SER A O 1
ATOM 1602 N N . PHE A 1 205 ? 10.677 20.836 8.551 1.00 87.94 205 PHE A N 1
ATOM 1603 C CA . PHE A 1 205 ? 12.003 20.491 8.034 1.00 87.94 205 PHE A CA 1
ATOM 1604 C C . PHE A 1 205 ? 11.996 19.053 7.484 1.00 87.94 205 PHE A C 1
ATOM 1606 O O . PHE A 1 205 ? 11.571 18.149 8.210 1.00 87.94 205 PHE A O 1
ATOM 1613 N N . PRO A 1 206 ? 12.428 18.828 6.229 1.00 89.38 206 PRO A N 1
ATOM 1614 C CA . PRO A 1 206 ? 12.464 17.498 5.634 1.00 89.38 206 PRO A CA 1
ATOM 1615 C C . PRO A 1 206 ? 13.610 16.690 6.238 1.00 89.38 206 PRO A C 1
ATOM 1617 O O . PRO A 1 206 ? 14.761 17.111 6.207 1.00 89.38 206 PRO A O 1
ATOM 1620 N N . VAL A 1 207 ? 13.287 15.532 6.800 1.00 95.75 207 VAL A N 1
ATOM 1621 C CA . VAL A 1 207 ? 14.242 14.596 7.397 1.00 95.75 207 VAL A CA 1
ATOM 1622 C C . VAL A 1 207 ? 14.369 13.392 6.480 1.00 95.75 207 VAL A C 1
ATOM 1624 O O . VAL A 1 207 ? 13.360 12.771 6.151 1.00 95.75 207 VAL A O 1
ATOM 1627 N N . THR A 1 208 ? 15.591 13.019 6.112 1.00 94.94 208 THR A N 1
ATOM 1628 C CA . THR A 1 208 ? 15.817 11.793 5.344 1.00 94.94 208 THR A CA 1
ATOM 1629 C C . THR A 1 208 ? 15.784 10.575 6.259 1.00 94.94 208 THR A C 1
ATOM 1631 O O . THR A 1 208 ? 16.337 10.586 7.363 1.00 94.94 208 THR A O 1
ATOM 1634 N N . ALA A 1 209 ? 15.151 9.510 5.789 1.00 95.56 209 ALA A N 1
ATOM 1635 C CA . ALA A 1 209 ? 15.120 8.215 6.447 1.00 95.56 209 ALA A CA 1
ATOM 1636 C C . ALA A 1 209 ? 15.417 7.101 5.439 1.00 95.56 209 ALA A C 1
ATOM 1638 O O . ALA A 1 209 ? 15.062 7.226 4.270 1.00 95.56 209 ALA A O 1
ATOM 1639 N N . THR A 1 210 ? 16.040 6.013 5.876 1.00 91.81 210 THR A N 1
ATOM 1640 C CA . THR A 1 210 ? 16.384 4.870 5.015 1.00 91.81 210 THR A CA 1
ATOM 1641 C C . THR A 1 210 ? 15.428 3.713 5.282 1.00 91.81 210 THR A C 1
ATOM 1643 O O . THR A 1 210 ? 15.049 3.476 6.428 1.00 91.81 210 THR A O 1
ATOM 1646 N N . TYR A 1 211 ? 15.028 2.995 4.238 1.00 85.31 211 TYR A N 1
ATOM 1647 C CA . TYR A 1 211 ? 14.284 1.748 4.359 1.00 85.31 211 TYR A CA 1
ATOM 1648 C C . TYR A 1 211 ? 15.243 0.572 4.550 1.00 85.31 211 TYR A C 1
ATOM 1650 O O . TYR A 1 211 ? 16.193 0.405 3.790 1.00 85.31 211 TYR A O 1
ATOM 1658 N N . ASP A 1 212 ? 14.970 -0.254 5.554 1.00 79.19 212 ASP A N 1
ATOM 1659 C CA . ASP A 1 212 ? 15.652 -1.527 5.758 1.00 79.19 212 ASP A CA 1
ATOM 1660 C C . ASP A 1 212 ? 14.742 -2.670 5.297 1.00 79.19 212 ASP A C 1
ATOM 1662 O O . ASP A 1 212 ? 13.802 -3.068 5.994 1.00 79.19 212 ASP A O 1
ATOM 1666 N N . ALA A 1 213 ? 15.047 -3.214 4.119 1.00 63.75 213 ALA A N 1
ATOM 1667 C CA . ALA A 1 213 ? 14.315 -4.328 3.530 1.00 63.75 213 ALA A CA 1
ATOM 1668 C C . ALA A 1 213 ? 14.412 -5.622 4.359 1.00 63.75 213 ALA A C 1
ATOM 1670 O O . ALA A 1 213 ? 13.493 -6.436 4.321 1.00 63.75 213 ALA A O 1
ATOM 1671 N N . ALA A 1 214 ? 15.479 -5.818 5.146 1.00 65.50 214 ALA A N 1
ATOM 1672 C CA . ALA A 1 214 ? 15.637 -7.026 5.957 1.00 65.50 214 ALA A CA 1
ATOM 1673 C C . ALA A 1 214 ? 14.669 -7.052 7.148 1.00 65.50 214 ALA A C 1
ATOM 1675 O O . ALA A 1 214 ? 14.244 -8.123 7.586 1.00 65.50 214 ALA A O 1
ATOM 1676 N N . THR A 1 215 ? 14.314 -5.879 7.676 1.00 66.75 215 THR A N 1
ATOM 1677 C CA . THR A 1 215 ? 13.428 -5.741 8.842 1.00 66.75 215 THR A CA 1
ATOM 1678 C C . THR A 1 215 ? 12.067 -5.130 8.512 1.00 66.75 215 THR A C 1
ATOM 1680 O O . THR A 1 215 ? 11.242 -4.965 9.414 1.00 66.75 215 THR A O 1
ATOM 1683 N N . ASN A 1 216 ? 11.808 -4.802 7.239 1.00 72.31 216 ASN A N 1
ATOM 1684 C CA . ASN A 1 216 ? 10.678 -3.968 6.810 1.00 72.31 216 ASN A CA 1
ATOM 1685 C C . ASN A 1 216 ? 10.588 -2.655 7.608 1.00 72.31 216 ASN A C 1
ATOM 1687 O O . ASN A 1 216 ? 9.504 -2.148 7.924 1.00 72.31 216 ASN A O 1
ATOM 1691 N N . GLY A 1 217 ? 11.751 -2.135 7.988 1.00 82.62 217 GLY A N 1
ATOM 1692 C CA . GLY A 1 217 ? 11.891 -1.063 8.953 1.00 82.62 217 GLY A CA 1
ATOM 1693 C C . GLY A 1 217 ? 12.272 0.263 8.320 1.00 82.62 217 GLY A C 1
ATOM 1694 O O . GLY A 1 217 ? 12.628 0.349 7.148 1.00 82.62 217 GLY A O 1
ATOM 1695 N N . ILE A 1 218 ? 12.214 1.309 9.132 1.00 93.19 218 ILE A N 1
ATOM 1696 C CA . ILE A 1 218 ? 12.769 2.619 8.794 1.00 93.19 218 ILE A CA 1
ATOM 1697 C C . ILE A 1 218 ? 13.918 2.932 9.745 1.00 93.19 218 ILE A C 1
ATOM 1699 O O . ILE A 1 218 ? 13.834 2.640 10.935 1.00 93.19 218 ILE A O 1
ATOM 1703 N N . GLU A 1 219 ? 14.981 3.544 9.250 1.00 95.81 219 GLU A N 1
ATOM 1704 C CA . GLU A 1 219 ? 16.097 4.026 10.057 1.00 95.81 219 GLU A CA 1
ATOM 1705 C C . GLU A 1 219 ? 16.247 5.535 9.870 1.00 95.81 219 GLU A C 1
ATOM 1707 O O . GLU A 1 219 ? 16.300 6.033 8.745 1.00 95.81 219 GLU A O 1
ATOM 1712 N N . VAL A 1 220 ? 16.340 6.276 10.976 1.00 97.50 220 VAL A N 1
ATOM 1713 C CA . VAL A 1 220 ? 16.638 7.712 10.948 1.00 97.50 220 VAL A CA 1
ATOM 1714 C C . VAL A 1 220 ? 17.951 7.969 11.660 1.00 97.50 220 VAL A C 1
ATOM 1716 O O . VAL A 1 220 ? 18.122 7.644 12.838 1.00 97.50 220 VAL A O 1
ATOM 1719 N N . ARG A 1 221 ? 18.882 8.594 10.939 1.00 96.69 221 ARG A N 1
ATOM 1720 C CA . ARG A 1 221 ? 20.186 9.016 11.454 1.00 96.69 221 ARG A CA 1
ATOM 1721 C C . ARG A 1 221 ? 20.197 10.500 11.790 1.00 96.69 221 ARG A C 1
ATOM 1723 O O . ARG A 1 221 ? 19.400 11.272 11.256 1.00 96.69 221 ARG A O 1
ATOM 1730 N N . ALA A 1 222 ? 21.118 10.882 12.669 1.00 96.12 222 ALA A N 1
ATOM 1731 C CA . ALA A 1 222 ? 21.403 12.278 12.961 1.00 96.12 222 ALA A CA 1
ATOM 1732 C C . ALA A 1 222 ? 21.880 13.009 11.703 1.00 96.12 222 ALA A C 1
ATOM 1734 O O . ALA A 1 222 ? 22.691 12.483 10.937 1.00 96.12 222 ALA A O 1
ATOM 1735 N N . GLN A 1 223 ? 21.316 14.195 11.487 1.00 95.12 223 GLN A N 1
ATOM 1736 C CA . GLN A 1 223 ? 21.456 14.969 10.259 1.00 95.12 223 GLN A CA 1
ATOM 1737 C C . GLN A 1 223 ? 21.612 16.447 10.591 1.00 95.12 223 GLN A C 1
ATOM 1739 O O . GLN A 1 223 ? 20.861 16.997 11.396 1.00 95.12 223 GLN A O 1
ATOM 1744 N N . ASP A 1 224 ? 22.561 17.083 9.921 1.00 92.25 224 ASP A N 1
ATOM 1745 C CA . ASP A 1 224 ? 22.811 18.517 9.974 1.00 92.25 224 ASP A CA 1
ATOM 1746 C C . ASP A 1 224 ? 22.330 19.194 8.689 1.00 92.25 224 ASP A C 1
ATOM 1748 O O . ASP A 1 224 ? 22.234 18.561 7.640 1.00 92.25 224 ASP A O 1
ATOM 1752 N N . GLY A 1 225 ? 22.066 20.500 8.751 1.00 90.19 225 GLY A N 1
ATOM 1753 C CA . GLY A 1 225 ? 21.800 21.293 7.549 1.00 90.19 225 GLY A CA 1
ATOM 1754 C C . GLY A 1 225 ? 20.440 21.036 6.897 1.00 90.19 225 GLY A C 1
ATOM 1755 O O . GLY A 1 225 ? 20.294 21.261 5.702 1.00 90.19 225 GLY A O 1
ATOM 1756 N N . LEU A 1 226 ? 19.435 20.621 7.673 1.00 90.69 226 LEU A N 1
ATOM 1757 C CA . LEU A 1 226 ? 18.067 20.371 7.193 1.00 90.69 226 LEU A CA 1
ATOM 1758 C C . LEU A 1 226 ? 17.338 21.649 6.742 1.00 90.69 226 LEU A C 1
ATOM 1760 O O . LEU A 1 226 ? 16.287 21.598 6.107 1.00 90.69 226 LEU A O 1
ATOM 1764 N N . GLY A 1 227 ? 17.877 22.810 7.108 1.00 90.62 227 GLY A N 1
ATOM 1765 C CA . GLY A 1 227 ? 17.367 24.116 6.729 1.00 90.62 227 GLY A CA 1
ATOM 1766 C C . GLY A 1 227 ? 17.951 25.217 7.602 1.00 90.62 227 GLY A C 1
ATOM 1767 O O . GLY A 1 227 ? 18.861 24.989 8.406 1.00 90.62 227 GLY A O 1
ATOM 1768 N N . THR A 1 228 ? 17.399 26.417 7.462 1.00 89.38 228 THR A N 1
ATOM 1769 C CA . THR A 1 228 ? 17.736 27.564 8.303 1.00 89.38 228 THR A CA 1
ATOM 1770 C C . THR A 1 228 ? 16.487 28.158 8.938 1.00 89.38 228 THR A C 1
ATOM 1772 O O . THR A 1 228 ? 15.380 28.063 8.406 1.00 89.38 228 THR A O 1
ATOM 1775 N N . LEU A 1 229 ? 16.659 28.777 10.104 1.00 85.19 229 LEU A N 1
ATOM 1776 C CA . LEU A 1 229 ? 15.635 29.604 10.735 1.00 85.19 229 LEU A CA 1
ATOM 1777 C C . LEU A 1 229 ? 16.254 30.898 11.250 1.00 85.19 229 LEU A C 1
ATOM 1779 O O . LEU A 1 229 ? 17.425 30.934 11.622 1.00 85.19 229 LEU A O 1
ATOM 1783 N N . SER A 1 230 ? 15.467 31.970 11.289 1.00 84.25 230 SER A N 1
ATOM 1784 C CA . SER A 1 230 ? 15.911 33.250 11.837 1.00 84.25 230 SER A CA 1
ATOM 1785 C C . SER A 1 230 ? 15.366 33.437 13.247 1.00 84.25 230 SER A C 1
ATOM 1787 O O . SER A 1 230 ? 14.158 33.362 13.474 1.00 84.25 230 SER A O 1
ATOM 1789 N N . THR A 1 231 ? 16.256 33.696 14.201 1.00 79.69 231 THR A N 1
ATOM 1790 C CA . THR A 1 231 ? 15.891 34.044 15.576 1.00 79.69 231 THR A CA 1
ATOM 1791 C C . THR A 1 231 ? 16.113 35.531 15.825 1.00 79.69 231 THR A C 1
ATOM 1793 O O . THR A 1 231 ? 17.075 36.125 15.338 1.00 79.69 231 THR A O 1
ATOM 1796 N N . GLN A 1 232 ? 15.261 36.138 16.655 1.00 77.44 232 GLN A N 1
ATOM 1797 C CA . GLN A 1 232 ? 15.388 37.559 17.004 1.00 77.44 232 GLN A CA 1
ATOM 1798 C C . GLN A 1 232 ? 16.712 37.889 17.716 1.00 77.44 232 GLN A C 1
ATOM 1800 O O . GLN A 1 232 ? 17.241 38.981 17.537 1.00 77.44 232 GLN A O 1
ATOM 1805 N N . ASN A 1 233 ? 17.246 36.954 18.511 1.00 82.06 233 ASN A N 1
ATOM 1806 C CA . ASN A 1 233 ? 18.398 37.197 19.387 1.00 82.06 233 ASN A CA 1
ATOM 1807 C C . ASN A 1 233 ? 19.732 36.675 18.833 1.00 82.06 233 ASN A C 1
ATOM 1809 O O . ASN A 1 233 ? 20.779 37.136 19.281 1.00 82.06 233 ASN A O 1
ATOM 1813 N N . TYR A 1 234 ? 19.710 35.721 17.897 1.00 82.69 234 TYR A N 1
ATOM 1814 C CA . TYR A 1 234 ? 20.918 35.054 17.395 1.00 82.69 234 TYR A CA 1
ATOM 1815 C C . TYR A 1 234 ? 21.050 35.089 15.868 1.00 82.69 234 TYR A C 1
ATOM 1817 O O . TYR A 1 234 ? 22.034 34.585 15.335 1.00 82.69 234 TYR A O 1
ATOM 1825 N N . GLY A 1 235 ? 20.100 35.711 15.160 1.00 86.25 235 GLY A N 1
ATOM 1826 C CA . GLY A 1 235 ? 20.115 35.780 13.703 1.00 86.25 235 GLY A CA 1
ATOM 1827 C C . GLY A 1 235 ? 19.813 34.430 13.055 1.00 86.25 235 GLY A C 1
ATOM 1828 O O . GLY A 1 235 ? 19.051 33.626 13.601 1.00 86.25 235 GLY A O 1
ATOM 1829 N N . GLU A 1 236 ? 20.374 34.209 11.867 1.00 91.12 236 GLU A N 1
ATOM 1830 C CA . GLU A 1 236 ? 20.208 32.970 11.104 1.00 91.12 236 GLU A CA 1
ATOM 1831 C C . GLU A 1 236 ? 20.927 31.799 11.787 1.00 91.12 236 GLU A C 1
ATOM 1833 O O . GLU A 1 236 ? 22.085 31.906 12.190 1.00 91.12 236 GLU A O 1
ATOM 1838 N N . CYS A 1 237 ? 20.210 30.691 11.943 1.00 91.62 237 CYS A N 1
ATOM 1839 C CA . CYS A 1 237 ? 20.682 29.467 12.573 1.00 91.62 237 CYS A CA 1
ATOM 1840 C C . CYS A 1 237 ? 20.460 28.286 11.627 1.00 91.62 237 CYS A C 1
ATOM 1842 O O . CYS A 1 237 ? 19.421 28.215 10.967 1.00 91.62 237 CYS A O 1
ATOM 1844 N N . THR A 1 238 ? 21.393 27.338 11.615 1.00 93.81 238 THR A N 1
ATOM 1845 C CA . THR A 1 238 ? 21.286 26.091 10.845 1.00 93.81 238 THR A CA 1
ATOM 1846 C C . THR A 1 238 ? 20.581 25.030 11.673 1.00 93.81 238 THR A C 1
ATOM 1848 O O . THR A 1 238 ? 20.896 24.860 12.848 1.00 93.81 238 THR A O 1
ATOM 1851 N N . VAL A 1 239 ? 19.638 24.308 11.077 1.00 94.12 239 VAL A N 1
ATOM 1852 C CA . VAL A 1 239 ? 18.821 23.307 11.770 1.00 94.12 239 VAL A CA 1
ATOM 1853 C C . VAL A 1 239 ? 19.348 21.898 11.513 1.00 94.12 239 VAL A C 1
ATOM 1855 O O . VAL A 1 239 ? 19.642 21.543 10.374 1.00 94.12 239 VAL A O 1
ATOM 1858 N N . GLY A 1 240 ? 19.426 21.091 12.569 1.00 94.81 240 GLY A N 1
ATOM 1859 C CA . GLY A 1 240 ? 19.709 19.659 12.512 1.00 94.81 240 GLY A CA 1
ATOM 1860 C C . GLY A 1 240 ? 18.738 18.846 13.371 1.00 94.81 240 GLY A C 1
ATOM 1861 O O . GLY A 1 240 ? 18.076 19.384 14.266 1.00 94.81 240 GLY A O 1
ATOM 1862 N N . LEU A 1 241 ? 18.653 17.547 13.092 1.00 96.25 241 LEU A N 1
ATOM 1863 C CA . LEU A 1 241 ? 17.876 16.570 13.852 1.00 96.25 241 LEU A CA 1
ATOM 1864 C C . LEU A 1 241 ? 18.823 15.650 14.622 1.00 96.25 241 LEU A C 1
ATOM 1866 O O . LEU A 1 241 ? 19.692 15.010 14.029 1.00 96.25 241 LEU A O 1
ATOM 1870 N N . PHE A 1 242 ? 18.611 15.537 15.934 1.00 96.06 242 PHE A N 1
ATOM 1871 C CA . PHE A 1 242 ? 19.478 14.764 16.819 1.00 96.06 242 PHE A CA 1
ATOM 1872 C C . PHE A 1 242 ? 18.698 13.928 17.828 1.00 96.06 242 PHE A C 1
ATOM 1874 O O . PHE A 1 242 ? 17.585 14.263 18.232 1.00 96.06 242 PHE A O 1
ATOM 1881 N N . GLY A 1 243 ? 19.337 12.857 18.296 1.00 95.19 243 GLY A N 1
ATOM 1882 C CA . GLY A 1 243 ? 18.904 12.121 19.481 1.00 95.19 243 GLY A CA 1
ATOM 1883 C C . GLY A 1 243 ? 19.391 12.781 20.771 1.00 95.19 243 GLY A C 1
ATOM 1884 O O . GLY A 1 243 ? 20.539 13.226 20.838 1.00 95.19 243 GLY A O 1
ATOM 1885 N N . GLY A 1 244 ? 18.543 12.833 21.797 1.00 93.19 244 GLY A N 1
ATOM 1886 C CA . GLY A 1 244 ? 18.883 13.383 23.112 1.00 93.19 244 GLY A CA 1
ATOM 1887 C C . GLY A 1 244 ? 18.808 12.365 24.245 1.00 93.19 244 GLY A C 1
ATOM 1888 O O . GLY A 1 244 ? 18.002 11.444 24.189 1.00 93.19 244 GLY A O 1
ATOM 1889 N N . TRP A 1 245 ? 19.598 12.581 25.295 1.00 94.56 245 TRP A N 1
ATOM 1890 C CA . TRP A 1 245 ? 19.515 11.858 26.573 1.00 94.56 245 TRP A CA 1
ATOM 1891 C C . TRP A 1 245 ? 19.636 12.843 27.740 1.00 94.56 245 TRP A C 1
ATOM 1893 O O . TRP A 1 245 ? 20.083 13.985 27.555 1.00 94.56 245 TRP A O 1
ATOM 1903 N N . GLY A 1 246 ? 19.185 12.450 28.931 1.00 87.75 246 GLY A N 1
ATOM 1904 C CA . GLY A 1 246 ? 19.170 13.320 30.106 1.00 87.75 246 GLY A CA 1
ATOM 1905 C C . GLY A 1 246 ? 18.397 14.620 29.863 1.00 87.75 246 GLY A C 1
ATOM 1906 O O . GLY A 1 246 ? 17.605 14.731 28.932 1.00 87.75 246 GLY A O 1
ATOM 1907 N N . GLU A 1 247 ? 18.637 15.656 30.662 1.00 81.75 247 GLU A N 1
ATOM 1908 C CA . GLU A 1 247 ? 17.859 16.898 30.555 1.00 81.75 247 GLU A CA 1
ATOM 1909 C C . GLU A 1 247 ? 18.242 17.743 29.325 1.00 81.75 247 GLU A C 1
ATOM 1911 O O . GLU A 1 247 ? 17.381 18.267 28.614 1.00 81.75 247 GLU A O 1
ATOM 1916 N N . SER A 1 248 ? 19.540 17.856 29.032 1.00 81.19 248 SER A N 1
ATOM 1917 C CA . SER A 1 248 ? 20.094 18.834 28.081 1.00 81.19 248 SER A CA 1
ATOM 1918 C C . SER A 1 248 ? 21.083 18.255 27.062 1.00 81.19 248 SER A C 1
ATOM 1920 O O . SER A 1 248 ? 21.571 18.994 26.211 1.00 81.19 248 SER A O 1
ATOM 1922 N N . SER A 1 249 ? 21.351 16.947 27.090 1.00 91.00 249 SER A N 1
ATOM 1923 C CA . SER A 1 249 ? 22.405 16.340 26.272 1.00 91.00 249 SER A CA 1
ATOM 1924 C C . SER A 1 249 ? 21.914 15.853 24.905 1.00 91.00 249 SER A C 1
ATOM 1926 O O . SER A 1 249 ? 20.745 15.489 24.725 1.00 91.00 249 SER A O 1
ATOM 1928 N N . PHE A 1 250 ? 22.830 15.891 23.937 1.00 92.88 250 PHE A N 1
ATOM 1929 C CA . PHE A 1 250 ? 22.730 15.335 22.588 1.00 92.88 250 PHE A CA 1
ATOM 1930 C C . PHE A 1 250 ? 24.145 15.168 22.018 1.00 92.88 250 PHE A C 1
ATOM 1932 O O . PHE A 1 250 ? 25.102 15.717 22.569 1.00 92.88 250 PHE A O 1
ATOM 1939 N N . ALA A 1 251 ? 24.280 14.398 20.942 1.00 87.69 251 ALA A N 1
ATOM 1940 C CA . ALA A 1 251 ? 25.549 14.175 20.261 1.00 87.69 251 ALA A CA 1
ATOM 1941 C C . ALA A 1 251 ? 25.491 14.780 18.860 1.00 87.69 251 ALA A C 1
ATOM 1943 O O . ALA A 1 251 ? 24.422 14.850 18.265 1.00 87.69 251 ALA A O 1
ATOM 1944 N N . THR A 1 252 ? 26.636 15.193 18.329 1.00 86.38 252 THR A N 1
ATOM 1945 C CA . THR A 1 252 ? 26.776 15.555 16.915 1.00 86.38 252 THR A CA 1
ATOM 1946 C C . THR A 1 252 ? 27.529 14.455 16.163 1.00 86.38 252 THR A C 1
ATOM 1948 O O . THR A 1 252 ? 28.209 13.630 16.778 1.00 86.38 252 THR A O 1
ATOM 1951 N N . GLY A 1 253 ? 27.397 14.424 14.834 1.00 85.69 253 GLY A N 1
ATOM 1952 C CA . GLY A 1 253 ? 27.964 13.381 13.970 1.00 85.69 253 GLY A CA 1
ATOM 1953 C C . GLY A 1 253 ? 26.929 12.358 13.495 1.00 85.69 253 GLY A C 1
ATOM 1954 O O . GLY A 1 253 ? 25.733 12.515 13.720 1.00 85.69 253 GLY A O 1
ATOM 1955 N N . THR A 1 254 ? 27.385 11.304 12.815 1.00 88.31 254 THR A N 1
ATOM 1956 C CA . THR A 1 254 ? 26.503 10.318 12.171 1.00 88.31 254 THR A CA 1
ATOM 1957 C C . THR A 1 254 ? 26.253 9.117 13.077 1.00 88.31 254 THR A C 1
ATOM 1959 O O . THR A 1 254 ? 27.139 8.294 13.300 1.00 88.31 254 THR A O 1
ATOM 1962 N N . TYR A 1 255 ? 25.026 8.986 13.571 1.00 92.50 255 TYR A N 1
ATOM 1963 C CA . TYR A 1 255 ? 24.575 7.854 14.381 1.00 92.50 255 TYR A CA 1
ATOM 1964 C C . TYR A 1 255 ? 23.075 7.620 14.179 1.00 92.50 255 TYR A C 1
ATOM 1966 O O . TYR A 1 255 ? 22.361 8.520 13.738 1.00 92.50 255 TYR A O 1
ATOM 1974 N N . VAL A 1 256 ? 22.594 6.416 14.490 1.00 95.25 256 VAL A N 1
ATOM 1975 C CA . VAL A 1 256 ? 21.165 6.075 14.408 1.00 95.25 256 VAL A CA 1
ATOM 1976 C C . VAL A 1 256 ? 20.431 6.702 15.591 1.00 95.25 256 VAL A C 1
ATOM 1978 O O . VAL A 1 256 ? 20.781 6.444 16.742 1.00 95.25 256 VAL A O 1
ATOM 1981 N N . ILE A 1 257 ? 19.421 7.528 15.313 1.00 97.06 257 ILE A N 1
ATOM 1982 C CA . ILE A 1 257 ? 18.551 8.108 16.341 1.00 97.06 257 ILE A CA 1
ATOM 1983 C C . ILE A 1 257 ? 17.496 7.086 16.752 1.00 97.06 257 ILE A C 1
ATOM 1985 O O . ILE A 1 257 ? 17.294 6.853 17.943 1.00 97.06 257 ILE A O 1
ATOM 1989 N N . PHE A 1 258 ? 16.825 6.485 15.771 1.00 96.44 258 PHE A N 1
ATOM 1990 C CA . PHE A 1 258 ? 15.844 5.434 15.994 1.00 96.44 258 PHE A CA 1
ATOM 1991 C C . PHE A 1 258 ? 15.727 4.518 14.781 1.00 96.44 258 PHE A C 1
ATOM 1993 O O . PHE A 1 258 ? 16.007 4.917 13.647 1.00 96.44 258 PHE A O 1
ATOM 2000 N N . THR A 1 259 ? 15.248 3.308 15.042 1.00 95.12 259 THR A N 1
ATOM 2001 C CA . THR A 1 259 ? 14.705 2.407 14.026 1.00 95.12 259 THR A CA 1
ATOM 2002 C C . THR A 1 259 ? 13.214 2.235 14.261 1.00 95.12 259 THR A C 1
ATOM 2004 O O . THR A 1 259 ? 12.738 2.348 15.389 1.00 95.12 259 THR A O 1
ATOM 2007 N N . GLY A 1 260 ? 12.452 2.002 13.204 1.00 91.31 260 GLY A N 1
ATOM 2008 C CA . GLY A 1 260 ? 11.019 1.784 13.268 1.00 91.31 260 GLY A CA 1
ATOM 2009 C C . GLY A 1 260 ? 10.636 0.426 12.704 1.00 91.31 260 GLY A C 1
ATOM 2010 O O . GLY A 1 260 ? 11.244 -0.043 11.748 1.00 91.31 260 GLY A O 1
ATOM 2011 N N . THR A 1 261 ? 9.592 -0.180 13.261 1.00 85.75 261 THR A N 1
ATOM 2012 C CA . THR A 1 261 ? 9.005 -1.431 12.760 1.00 85.75 261 THR A CA 1
ATOM 2013 C C . THR A 1 261 ? 7.491 -1.296 12.696 1.00 85.75 261 THR A C 1
ATOM 2015 O O . THR A 1 261 ? 6.868 -0.881 13.677 1.00 85.75 261 THR A O 1
ATOM 2018 N N . ILE A 1 262 ? 6.894 -1.656 11.560 1.00 77.38 262 ILE A N 1
ATOM 2019 C CA . ILE A 1 262 ? 5.442 -1.617 11.358 1.00 77.38 262 ILE A CA 1
ATOM 2020 C C . ILE A 1 262 ? 4.775 -2.911 11.827 1.00 77.38 262 ILE A C 1
ATOM 2022 O O . ILE A 1 262 ? 5.284 -4.012 11.639 1.00 77.38 262 ILE A O 1
ATOM 2026 N N . SER A 1 263 ? 3.583 -2.761 12.399 1.00 69.50 263 SER A N 1
ATOM 2027 C CA . SER A 1 263 ? 2.616 -3.823 12.648 1.00 69.50 263 SER A CA 1
ATOM 2028 C C . SER A 1 263 ? 1.211 -3.281 12.354 1.00 69.50 263 SER A C 1
ATOM 2030 O O . SER A 1 263 ? 0.610 -2.566 13.164 1.00 69.50 263 SER A O 1
ATOM 2032 N N . GLY A 1 264 ? 0.706 -3.570 11.150 1.00 65.88 264 GLY A N 1
ATOM 2033 C CA . GLY A 1 264 ? -0.589 -3.080 10.671 1.00 65.88 264 GLY A CA 1
ATOM 2034 C C . GLY A 1 264 ? -0.649 -1.551 10.583 1.00 65.88 264 GLY A C 1
ATOM 2035 O O . GLY A 1 264 ? 0.173 -0.920 9.925 1.00 65.88 264 GLY A O 1
ATOM 2036 N N . SER A 1 265 ? -1.626 -0.944 11.261 1.00 74.00 265 SER A N 1
ATOM 2037 C CA . SER A 1 265 ? -1.800 0.514 11.347 1.00 74.00 265 SER A CA 1
ATOM 2038 C C . SER A 1 265 ? -0.942 1.174 12.432 1.00 74.00 265 SER A C 1
ATOM 2040 O O . SER A 1 265 ? -1.103 2.363 12.700 1.00 74.00 265 SER A O 1
ATOM 2042 N N . THR A 1 266 ? -0.036 0.432 13.070 1.00 76.06 266 THR A N 1
ATOM 2043 C CA . THR A 1 266 ? 0.854 0.953 14.112 1.00 76.06 266 THR A CA 1
ATOM 2044 C C . THR A 1 266 ? 2.312 0.742 13.735 1.00 76.06 266 THR A C 1
ATOM 2046 O O . THR A 1 266 ? 2.650 -0.209 13.034 1.00 76.06 266 THR A O 1
ATOM 2049 N N . ALA A 1 267 ? 3.192 1.618 14.207 1.00 87.31 267 ALA A N 1
ATOM 2050 C CA . ALA A 1 267 ? 4.631 1.460 14.062 1.00 87.31 267 ALA A CA 1
ATOM 2051 C C . ALA A 1 267 ? 5.321 1.758 15.388 1.00 87.31 267 ALA A C 1
ATOM 2053 O O . ALA A 1 267 ? 4.996 2.742 16.043 1.00 87.31 267 ALA A O 1
ATOM 2054 N N . LYS A 1 268 ? 6.280 0.931 15.797 1.00 91.44 268 LYS A N 1
ATOM 2055 C CA . LYS A 1 268 ? 7.073 1.158 17.011 1.00 91.44 268 LYS A CA 1
ATOM 2056 C C . LYS A 1 268 ? 8.423 1.735 16.630 1.00 91.44 268 LYS A C 1
ATOM 2058 O O . LYS A 1 268 ? 9.104 1.139 15.805 1.00 91.44 268 LYS A O 1
ATOM 2063 N N . LEU A 1 269 ? 8.815 2.845 17.252 1.00 95.44 269 LEU A N 1
ATOM 2064 C CA . LEU A 1 269 ? 10.167 3.388 17.159 1.00 95.44 269 LEU A CA 1
ATOM 2065 C C . LEU A 1 269 ? 10.992 2.921 18.352 1.00 95.44 269 LEU A C 1
ATOM 2067 O O . LEU A 1 269 ? 10.664 3.236 19.499 1.00 95.44 269 LEU A O 1
ATOM 2071 N N . ALA A 1 270 ? 12.067 2.196 18.078 1.00 93.06 270 ALA A N 1
ATOM 2072 C CA . ALA A 1 270 ? 13.082 1.832 19.047 1.00 93.06 270 ALA A CA 1
ATOM 2073 C C . ALA A 1 270 ? 14.173 2.905 19.089 1.00 93.06 270 ALA A C 1
ATOM 2075 O O . ALA A 1 270 ? 14.652 3.370 18.056 1.00 93.06 270 ALA A O 1
ATOM 2076 N N . ALA A 1 271 ? 14.576 3.286 20.298 1.00 94.19 271 ALA A N 1
ATOM 2077 C CA . ALA A 1 271 ? 15.681 4.207 20.503 1.00 94.19 271 ALA A CA 1
ATOM 2078 C C . ALA A 1 271 ? 17.007 3.622 19.999 1.00 94.19 271 ALA A C 1
ATOM 2080 O O . ALA A 1 271 ? 17.328 2.463 20.265 1.00 94.19 271 ALA A O 1
ATOM 2081 N N . GLY A 1 272 ? 17.799 4.454 19.330 1.00 92.75 272 GLY A N 1
ATOM 2082 C CA . GLY A 1 272 ? 19.207 4.183 19.088 1.00 92.75 272 GLY A CA 1
ATOM 2083 C C . GLY A 1 272 ? 20.057 4.388 20.344 1.00 92.75 272 GLY A C 1
ATOM 2084 O O . GLY A 1 272 ? 19.584 4.800 21.407 1.00 92.75 272 GLY A O 1
ATOM 2085 N N . ARG A 1 273 ? 21.356 4.132 20.197 1.00 92.50 273 ARG A N 1
ATOM 2086 C CA . ARG A 1 273 ? 22.363 4.319 21.242 1.00 92.50 273 ARG A CA 1
ATOM 2087 C C . ARG A 1 273 ? 23.558 5.062 20.673 1.00 92.50 273 ARG A C 1
ATOM 2089 O O . ARG A 1 273 ? 23.992 4.772 19.560 1.00 92.50 273 ARG A O 1
ATOM 2096 N N . VAL A 1 274 ? 24.111 5.986 21.450 1.00 93.25 274 VAL A N 1
ATOM 2097 C CA . VAL A 1 274 ? 25.358 6.677 21.110 1.00 93.25 274 VAL A CA 1
ATOM 2098 C C . VAL A 1 274 ? 26.496 6.190 22.002 1.00 93.25 274 VAL A C 1
ATOM 2100 O O . VAL A 1 274 ? 26.313 6.004 23.206 1.00 93.25 274 VAL A O 1
ATOM 2103 N N . SER A 1 275 ? 27.671 5.987 21.407 1.00 90.75 275 SER A N 1
ATOM 2104 C CA . SER A 1 275 ? 28.899 5.569 22.087 1.00 90.75 275 SER A CA 1
ATOM 2105 C C . SER A 1 275 ? 30.030 6.540 21.771 1.00 90.75 275 SER A C 1
ATOM 2107 O O . SER A 1 275 ? 30.195 6.954 20.624 1.00 90.75 275 SER A O 1
ATOM 2109 N N . PHE A 1 276 ? 30.819 6.882 22.785 1.00 90.19 276 PHE A N 1
ATOM 2110 C CA . PHE A 1 276 ? 31.910 7.847 22.683 1.00 90.19 276 PHE A CA 1
ATOM 2111 C C . PHE A 1 276 ? 33.273 7.168 22.832 1.00 90.19 276 PHE A C 1
ATOM 2113 O O . PHE A 1 276 ? 33.403 6.078 23.389 1.00 90.19 276 PHE A O 1
ATOM 2120 N N . SER A 1 277 ? 34.320 7.836 22.344 1.00 89.31 277 SER A N 1
ATOM 2121 C CA . SER A 1 277 ? 35.698 7.328 22.380 1.00 89.31 277 SER A CA 1
ATOM 2122 C C . SER A 1 277 ? 36.257 7.149 23.794 1.00 89.31 277 SER A C 1
ATOM 2124 O O . SER A 1 277 ? 37.230 6.426 23.979 1.00 89.31 277 SER A O 1
ATOM 2126 N N . ASP A 1 278 ? 35.665 7.811 24.788 1.00 89.88 278 ASP A N 1
ATOM 2127 C CA . ASP A 1 278 ? 36.007 7.648 26.205 1.00 89.88 278 ASP A CA 1
ATOM 2128 C C . ASP A 1 278 ? 35.389 6.383 26.836 1.00 89.88 278 ASP A C 1
ATOM 2130 O O . ASP A 1 278 ? 35.588 6.120 28.022 1.00 89.88 278 ASP A O 1
ATOM 2134 N N . GLY A 1 279 ? 34.659 5.587 26.045 1.00 88.19 279 GLY A N 1
ATOM 2135 C CA . GLY A 1 279 ? 33.992 4.361 26.471 1.00 88.19 279 GLY A CA 1
ATOM 2136 C C . GLY A 1 279 ? 32.611 4.583 27.089 1.00 88.19 279 GLY A C 1
ATOM 2137 O O . GLY A 1 279 ? 31.941 3.606 27.427 1.00 88.19 279 GLY A O 1
ATOM 2138 N N . SER A 1 280 ? 32.156 5.831 27.229 1.00 90.81 280 SER A N 1
ATOM 2139 C CA . SER A 1 280 ? 30.793 6.123 27.672 1.00 90.81 280 SER A CA 1
ATOM 2140 C C . SER A 1 280 ? 29.777 5.803 26.572 1.00 90.81 280 SER A C 1
ATOM 2142 O O . SER A 1 280 ? 30.080 5.813 25.375 1.00 90.81 280 SER A O 1
ATOM 2144 N N . SER A 1 281 ? 28.555 5.437 26.958 1.00 92.88 281 SER A N 1
ATOM 2145 C CA . SER A 1 281 ? 27.470 5.157 26.013 1.00 92.88 281 SER A CA 1
ATOM 2146 C C . SER A 1 281 ? 26.114 5.422 26.646 1.00 92.88 281 SER A C 1
ATOM 2148 O O . SER A 1 281 ? 25.900 5.054 27.802 1.00 92.88 281 SER A O 1
ATOM 2150 N N . TYR A 1 282 ? 25.196 5.995 25.873 1.00 93.50 282 TYR A N 1
ATOM 2151 C CA . TYR A 1 282 ? 23.893 6.454 26.349 1.00 93.50 282 TYR A CA 1
ATOM 2152 C C . TYR A 1 282 ? 22.793 6.032 25.379 1.00 93.50 282 TYR A C 1
ATOM 2154 O O . TYR A 1 282 ? 22.944 6.184 24.164 1.00 93.50 282 TYR A O 1
ATOM 2162 N N . ASP A 1 283 ? 21.701 5.505 25.924 1.00 93.81 283 ASP A N 1
ATOM 2163 C CA . ASP A 1 283 ? 20.489 5.236 25.156 1.00 93.81 283 ASP A CA 1
ATOM 2164 C C . ASP A 1 283 ? 19.763 6.558 24.894 1.00 93.81 283 ASP A C 1
ATOM 2166 O O . ASP A 1 283 ? 19.746 7.457 25.741 1.00 93.81 283 ASP A O 1
ATOM 2170 N N . LEU A 1 284 ? 19.208 6.703 23.695 1.00 96.00 284 LEU A N 1
ATOM 2171 C CA . LEU A 1 284 ? 18.518 7.923 23.300 1.00 96.00 284 LEU A CA 1
ATOM 2172 C C . LEU A 1 284 ? 17.085 7.907 23.838 1.00 96.00 284 LEU A C 1
ATOM 2174 O O . LEU A 1 284 ? 16.348 6.944 23.679 1.00 96.00 284 LEU A O 1
ATOM 2178 N N . GLU A 1 285 ? 16.667 8.998 24.461 1.00 95.19 285 GLU A N 1
ATOM 2179 C CA . GLU A 1 285 ? 15.360 9.112 25.120 1.00 95.19 285 GLU A CA 1
ATOM 2180 C C . GLU A 1 285 ? 14.363 9.918 24.281 1.00 95.19 285 GLU A C 1
ATOM 2182 O O . GLU A 1 285 ? 13.183 10.005 24.618 1.00 95.19 285 GLU A O 1
ATOM 2187 N N . ARG A 1 286 ? 14.842 10.584 23.222 1.00 93.19 286 ARG A N 1
ATOM 2188 C CA . ARG A 1 286 ? 14.041 11.491 22.395 1.00 93.19 286 ARG A CA 1
ATOM 2189 C C . ARG A 1 286 ? 14.693 11.840 21.063 1.00 93.19 286 ARG A C 1
ATOM 2191 O O . ARG A 1 286 ? 15.920 11.844 20.952 1.00 93.19 286 ARG A O 1
ATOM 2198 N N . VAL A 1 287 ? 13.859 12.243 20.112 1.00 93.56 287 VAL A N 1
ATOM 2199 C CA . VAL A 1 287 ? 14.233 13.011 18.916 1.00 93.56 287 VAL A CA 1
ATOM 2200 C C . VAL A 1 287 ? 14.041 14.496 19.225 1.00 93.56 287 VAL A C 1
ATOM 2202 O O . VAL A 1 287 ? 13.080 14.837 19.909 1.00 93.56 287 VAL A O 1
ATOM 2205 N N . GLN A 1 288 ? 14.939 15.362 18.751 1.00 92.38 288 GLN A N 1
ATOM 2206 C CA . GLN A 1 288 ? 14.821 16.814 18.915 1.00 92.38 288 GLN A CA 1
ATOM 2207 C C . GLN A 1 288 ? 15.459 17.579 17.753 1.00 92.38 288 GLN A C 1
ATOM 2209 O O . GLN A 1 288 ? 16.538 17.214 17.274 1.00 92.38 288 GLN A O 1
ATOM 2214 N N . PHE A 1 289 ? 14.827 18.680 17.349 1.00 93.56 289 PHE A N 1
ATOM 2215 C CA . PHE A 1 289 ? 15.449 19.650 16.451 1.00 93.56 289 PHE A CA 1
ATOM 2216 C C . PHE A 1 289 ? 16.333 20.641 17.219 1.00 93.56 289 PHE A C 1
ATOM 2218 O O . PHE A 1 289 ? 15.900 21.274 18.192 1.00 93.56 289 PHE A O 1
ATOM 2225 N N . ILE A 1 290 ? 17.570 20.807 16.746 1.00 93.69 290 ILE A N 1
ATOM 2226 C CA . ILE A 1 290 ? 18.553 21.749 17.285 1.00 93.69 290 ILE A CA 1
ATOM 2227 C C . ILE A 1 290 ? 18.886 22.792 16.220 1.00 93.69 290 ILE A C 1
ATOM 2229 O O . ILE A 1 290 ? 19.233 22.453 15.092 1.00 93.69 290 ILE A O 1
ATOM 2233 N N . ALA A 1 291 ? 18.803 24.065 16.592 1.00 93.06 291 ALA A N 1
ATOM 2234 C CA . ALA A 1 291 ? 19.306 25.181 15.808 1.00 93.06 291 ALA A CA 1
ATOM 2235 C C . ALA A 1 291 ? 20.694 25.590 16.316 1.00 93.06 291 ALA A C 1
ATOM 2237 O O . ALA A 1 291 ? 20.861 25.928 17.491 1.00 93.06 291 ALA A O 1
ATOM 2238 N N . THR A 1 292 ? 21.676 25.582 15.422 1.00 93.31 292 THR A N 1
ATOM 2239 C CA . THR A 1 292 ? 23.057 25.991 15.681 1.00 93.31 292 THR A CA 1
ATOM 2240 C C . THR A 1 292 ? 23.256 27.422 15.205 1.00 93.31 292 THR A C 1
ATOM 2242 O O . THR A 1 292 ? 23.036 27.739 14.034 1.00 93.31 292 THR A O 1
ATOM 2245 N N . THR A 1 293 ? 23.652 28.302 16.116 1.00 92.56 293 THR A N 1
ATOM 2246 C CA . THR A 1 293 ? 23.933 29.710 15.823 1.00 92.56 293 THR A CA 1
ATOM 2247 C C . THR A 1 293 ? 25.310 29.867 15.172 1.00 92.56 293 THR A C 1
ATOM 2249 O O . THR A 1 293 ? 26.190 29.017 15.321 1.00 92.56 293 THR A O 1
ATOM 2252 N N . ALA A 1 294 ? 25.550 31.005 14.514 1.00 87.06 294 ALA A N 1
ATOM 2253 C CA . ALA A 1 294 ? 26.854 31.312 13.920 1.00 87.06 294 ALA A CA 1
ATOM 2254 C C . ALA A 1 294 ? 28.017 31.342 14.941 1.00 87.06 294 ALA A C 1
ATOM 2256 O O . ALA A 1 294 ? 29.162 31.098 14.571 1.00 87.06 294 ALA A O 1
ATOM 2257 N N . ASP A 1 295 ? 27.738 31.623 16.222 1.00 87.50 295 ASP A N 1
ATOM 2258 C CA . ASP A 1 295 ? 28.718 31.584 17.318 1.00 87.50 295 ASP A CA 1
ATOM 2259 C C . ASP A 1 295 ? 28.834 30.205 18.003 1.00 87.50 295 ASP A C 1
ATOM 2261 O O . ASP A 1 295 ? 29.489 30.089 19.039 1.00 87.50 295 ASP A O 1
ATOM 2265 N N . GLY A 1 296 ? 28.228 29.158 17.428 1.00 85.75 296 GLY A N 1
ATOM 2266 C CA . GLY A 1 296 ? 28.362 27.768 17.877 1.00 85.75 296 GLY A CA 1
ATOM 2267 C C . GLY A 1 296 ? 27.523 27.404 19.104 1.00 85.75 296 GLY A C 1
ATOM 2268 O O . GLY A 1 296 ? 27.819 26.417 19.778 1.00 85.75 296 GLY A O 1
ATOM 2269 N N . LYS A 1 297 ? 26.495 28.196 19.430 1.00 89.50 297 LYS A N 1
ATOM 2270 C CA . LYS A 1 297 ? 25.516 27.862 20.472 1.00 89.50 297 LYS A CA 1
ATOM 2271 C C . LYS A 1 297 ? 24.403 27.002 19.893 1.00 89.50 297 LYS A C 1
ATOM 2273 O O . LYS A 1 297 ? 24.065 27.102 18.718 1.00 89.50 297 LYS A O 1
ATOM 2278 N N . TYR A 1 298 ? 23.790 26.211 20.764 1.00 90.75 298 TYR A N 1
ATOM 2279 C CA . TYR A 1 298 ? 22.701 25.312 20.412 1.00 90.75 298 TYR A CA 1
ATOM 2280 C C . TYR A 1 298 ? 21.400 25.755 21.070 1.00 90.75 298 TYR A C 1
ATOM 2282 O O . TYR A 1 298 ? 21.358 26.034 22.270 1.00 90.75 298 TYR A O 1
ATOM 2290 N N . LEU A 1 299 ? 20.336 25.801 20.275 1.00 89.38 299 LEU A N 1
ATOM 2291 C CA . LEU A 1 299 ? 18.987 26.158 20.690 1.00 89.38 299 LEU A CA 1
ATOM 2292 C C . LEU A 1 299 ? 18.054 24.987 20.385 1.00 89.38 299 LEU A C 1
ATOM 2294 O O . LEU A 1 299 ? 18.074 24.450 19.282 1.00 89.38 299 LEU A O 1
ATOM 2298 N N . ARG A 1 300 ? 17.206 24.606 21.341 1.00 88.44 300 ARG A N 1
ATOM 2299 C CA . ARG A 1 300 ? 16.104 23.672 21.070 1.00 88.44 300 ARG A CA 1
ATOM 2300 C C . ARG A 1 300 ? 14.959 24.413 20.397 1.00 88.44 300 ARG A C 1
ATOM 2302 O O . ARG A 1 300 ? 14.590 25.496 20.848 1.00 88.44 300 ARG A O 1
ATOM 2309 N N . ILE A 1 301 ? 14.405 23.816 19.346 1.00 84.69 301 ILE A N 1
ATOM 2310 C CA . ILE A 1 301 ? 13.317 24.423 18.567 1.00 84.69 301 ILE A CA 1
ATOM 2311 C C . ILE A 1 301 ? 11.950 24.174 19.218 1.00 84.69 301 ILE A C 1
ATOM 2313 O O . ILE A 1 301 ? 11.096 25.058 19.191 1.00 84.69 301 ILE A O 1
ATOM 2317 N N . SER A 1 302 ? 11.759 23.019 19.860 1.00 78.38 302 SER A N 1
ATOM 2318 C CA . SER A 1 302 ? 10.510 22.662 20.538 1.00 78.38 302 SER A CA 1
ATOM 2319 C C . SER A 1 302 ? 10.687 22.502 22.048 1.00 78.38 302 SER A C 1
ATOM 2321 O O . SER A 1 302 ? 11.772 22.182 22.541 1.00 78.38 302 SER A O 1
ATOM 2323 N N . LYS A 1 303 ? 9.605 22.761 22.795 1.00 75.31 303 LYS A N 1
ATOM 2324 C CA . LYS A 1 303 ? 9.560 22.589 24.254 1.00 75.31 303 LYS A CA 1
ATOM 2325 C C . LYS A 1 303 ? 9.261 21.142 24.626 1.00 75.31 303 LYS A C 1
ATOM 2327 O O . LYS A 1 303 ? 9.999 20.562 25.419 1.00 75.31 303 LYS A O 1
ATOM 2332 N N . ASP A 1 304 ? 8.190 20.579 24.076 1.00 80.06 304 ASP A N 1
ATOM 2333 C CA . ASP A 1 304 ? 7.913 19.154 24.228 1.00 80.06 304 ASP A CA 1
ATOM 2334 C C . ASP A 1 304 ? 8.699 18.423 23.135 1.00 80.06 304 ASP A C 1
ATOM 2336 O O . ASP A 1 304 ? 8.791 18.907 22.010 1.00 80.06 304 ASP A O 1
ATOM 2340 N N . LEU A 1 305 ? 9.326 17.296 23.443 1.00 87.25 305 LEU A N 1
ATOM 2341 C CA . LEU A 1 305 ? 10.245 16.608 22.526 1.00 87.25 305 LEU A CA 1
ATOM 2342 C C . LEU A 1 305 ? 9.709 15.218 22.219 1.00 87.25 305 LEU A C 1
ATOM 2344 O O . LEU A 1 305 ? 9.033 14.645 23.074 1.00 87.25 305 LEU A O 1
ATOM 2348 N N . THR A 1 306 ? 9.975 14.677 21.026 1.00 89.69 306 THR A N 1
ATOM 2349 C CA . THR A 1 306 ? 9.388 13.373 20.654 1.00 89.69 306 THR A CA 1
ATOM 2350 C C . THR A 1 306 ? 10.053 12.285 21.478 1.00 89.69 306 THR A C 1
ATOM 2352 O O . THR A 1 306 ? 11.247 12.069 21.277 1.00 89.69 306 THR A O 1
ATOM 2355 N N . PRO A 1 307 ? 9.343 11.600 22.396 1.00 91.06 307 PRO A N 1
ATOM 2356 C CA . PRO A 1 307 ? 9.974 10.593 23.235 1.00 91.06 307 PRO A CA 1
ATOM 2357 C C . PRO A 1 307 ? 10.403 9.384 22.399 1.00 91.06 307 PRO A C 1
ATOM 2359 O O . PRO A 1 307 ? 9.787 9.065 21.383 1.00 91.06 307 PRO A O 1
ATOM 2362 N N . LEU A 1 308 ? 11.447 8.697 22.850 1.00 92.31 308 LEU A N 1
ATOM 2363 C CA . LEU A 1 308 ? 11.860 7.388 22.366 1.00 92.31 308 LEU A CA 1
ATOM 2364 C C . LEU A 1 308 ? 12.010 6.431 23.564 1.00 92.31 308 LEU A C 1
ATOM 2366 O O . LEU A 1 308 ? 12.546 6.838 24.596 1.00 92.31 308 LEU A O 1
ATOM 2370 N N . PRO A 1 309 ? 11.571 5.164 23.448 1.00 92.62 309 PRO A N 1
ATOM 2371 C CA . PRO A 1 309 ? 10.788 4.616 22.341 1.00 92.62 309 PRO A CA 1
ATOM 2372 C C . PRO A 1 309 ? 9.380 5.231 22.279 1.00 92.62 309 PRO A C 1
ATOM 2374 O O . PRO A 1 309 ? 8.852 5.714 23.278 1.00 92.62 309 PRO A O 1
ATOM 2377 N N . THR A 1 310 ? 8.756 5.202 21.104 1.00 92.25 310 THR A N 1
ATOM 2378 C CA . THR A 1 310 ? 7.370 5.671 20.926 1.00 92.25 310 THR A CA 1
ATOM 2379 C C . THR A 1 310 ? 6.629 4.830 19.896 1.00 92.25 310 THR A C 1
ATOM 2381 O O . THR A 1 310 ? 7.204 3.939 19.274 1.00 92.25 310 THR A O 1
ATOM 2384 N N . THR A 1 311 ? 5.330 5.066 19.751 1.00 89.62 311 THR A N 1
ATOM 2385 C CA . THR A 1 311 ? 4.479 4.401 18.763 1.00 89.62 311 THR A CA 1
ATOM 2386 C C . THR A 1 311 ? 3.818 5.445 17.878 1.00 89.62 311 THR A C 1
ATOM 2388 O O . THR A 1 311 ? 3.308 6.450 18.372 1.00 89.62 311 THR A O 1
ATOM 2391 N N . LEU A 1 312 ? 3.815 5.193 16.573 1.00 90.56 312 LEU A N 1
ATOM 2392 C CA . LEU A 1 312 ? 3.038 5.937 15.602 1.00 90.56 312 LEU A CA 1
ATOM 2393 C C . LEU A 1 312 ? 1.781 5.151 15.254 1.00 90.56 312 LEU A C 1
ATOM 2395 O O . LEU A 1 312 ? 1.801 3.922 15.194 1.00 90.56 312 LEU A O 1
ATOM 2399 N N . THR A 1 313 ? 0.704 5.872 14.969 1.00 85.44 313 THR A N 1
ATOM 2400 C CA . THR A 1 313 ? -0.541 5.300 14.446 1.00 85.44 313 THR A CA 1
ATOM 2401 C C . THR A 1 313 ? -0.839 5.902 13.084 1.00 85.44 313 THR A C 1
ATOM 2403 O O . THR A 1 313 ? -0.865 7.124 12.941 1.00 85.44 313 THR A O 1
ATOM 2406 N N . LYS A 1 314 ? -1.050 5.065 12.071 1.00 82.00 314 LYS A N 1
ATOM 2407 C CA . LYS A 1 314 ? -1.322 5.508 10.707 1.00 82.00 314 LYS A CA 1
ATOM 2408 C C . LYS A 1 314 ? -2.664 6.229 10.676 1.00 82.00 314 LYS A C 1
ATOM 2410 O O . LYS A 1 314 ? -3.680 5.700 11.129 1.00 82.00 314 LYS A O 1
ATOM 2415 N N . LYS A 1 315 ? -2.672 7.458 10.170 1.00 68.31 315 LYS A N 1
ATOM 2416 C CA . LYS A 1 315 ? -3.889 8.250 10.036 1.00 68.31 315 LYS A CA 1
ATOM 2417 C C . LYS A 1 315 ? -4.697 7.652 8.889 1.00 68.31 315 LYS A C 1
ATOM 2419 O O . LYS A 1 315 ? -4.235 7.623 7.752 1.00 68.31 315 LYS A O 1
ATOM 2424 N N . GLY A 1 316 ? -5.895 7.153 9.186 1.00 48.91 316 GLY A N 1
ATOM 2425 C CA . GLY A 1 316 ? -6.843 6.755 8.148 1.00 48.91 316 GLY A CA 1
ATOM 2426 C C . GLY A 1 316 ? -7.160 7.974 7.284 1.00 48.91 316 GLY A C 1
ATOM 2427 O O . GLY A 1 316 ? -7.768 8.926 7.768 1.00 48.91 316 GLY A O 1
ATOM 2428 N N . GLY A 1 317 ? -6.678 7.985 6.043 1.00 36.22 317 GLY A N 1
ATOM 2429 C CA . GLY A 1 317 ? -6.874 9.105 5.132 1.00 36.22 317 GLY A CA 1
ATOM 2430 C C . GLY A 1 317 ? -8.338 9.233 4.721 1.00 36.22 317 GLY A C 1
ATOM 2431 O O . GLY A 1 317 ? -8.902 8.320 4.121 1.00 36.22 317 GLY A O 1
ATOM 2432 N N . SER A 1 318 ? -8.941 10.381 5.026 1.00 32.47 318 SER A N 1
ATOM 2433 C CA . SER A 1 318 ? -10.056 10.929 4.264 1.00 32.47 318 SER A CA 1
ATOM 2434 C C . SER A 1 318 ? -9.487 11.652 3.037 1.00 32.47 318 SER A C 1
ATOM 2436 O O . SER A 1 318 ? -8.712 12.595 3.176 1.00 32.47 318 SER A O 1
ATOM 2438 N N . GLY A 1 319 ? -9.863 11.203 1.837 1.00 31.05 319 GLY A N 1
ATOM 2439 C CA . GLY A 1 319 ? -9.523 11.856 0.567 1.00 31.05 319 GLY A CA 1
ATOM 2440 C C . GLY A 1 319 ? -8.679 10.992 -0.369 1.00 31.05 319 GLY A C 1
ATOM 2441 O O . GLY A 1 319 ? -7.479 10.860 -0.175 1.00 31.05 319 GLY A O 1
ATOM 2442 N N . ASP A 1 320 ? -9.360 10.445 -1.378 1.00 35.22 320 ASP A N 1
ATOM 2443 C CA . ASP A 1 320 ? -8.886 9.948 -2.675 1.00 35.22 320 ASP A CA 1
ATOM 2444 C C . ASP A 1 320 ? -7.715 8.940 -2.703 1.00 35.22 320 ASP A C 1
ATOM 2446 O O . ASP A 1 320 ? -6.539 9.283 -2.667 1.00 35.22 320 ASP A O 1
ATOM 2450 N N . ASN A 1 321 ? -8.114 7.673 -2.901 1.00 35.84 321 ASN A N 1
ATOM 2451 C CA . ASN A 1 321 ? -7.332 6.453 -3.149 1.00 35.84 321 ASN A CA 1
ATOM 2452 C C . ASN A 1 321 ? -6.433 5.936 -2.008 1.00 35.84 321 ASN A C 1
ATOM 2454 O O . ASN A 1 321 ? -5.305 6.392 -1.836 1.00 35.84 321 ASN A O 1
ATOM 2458 N N . PRO A 1 322 ? -6.849 4.869 -1.296 1.00 39.34 322 PRO A N 1
ATOM 2459 C CA . PRO A 1 322 ? -5.939 4.108 -0.461 1.00 39.34 322 PRO A CA 1
ATOM 2460 C C . PRO A 1 322 ? -5.191 3.048 -1.288 1.00 39.34 322 PRO A C 1
ATOM 2462 O O . PRO A 1 322 ? -5.817 2.174 -1.873 1.00 39.34 322 PRO A O 1
ATOM 2465 N N . GLY A 1 323 ? -3.857 3.089 -1.235 1.00 35.75 323 GLY A N 1
ATOM 2466 C CA . GLY A 1 323 ? -3.014 1.893 -1.098 1.00 35.75 323 GLY A CA 1
ATOM 2467 C C . GLY A 1 323 ? -2.614 1.136 -2.370 1.00 35.75 323 GLY A C 1
ATOM 2468 O O . GLY A 1 323 ? -3.441 0.609 -3.103 1.00 35.75 323 GLY A O 1
ATOM 2469 N N . GLY A 1 324 ? -1.302 0.987 -2.569 1.00 41.09 324 GLY A N 1
ATOM 2470 C CA . GLY A 1 324 ? -0.655 0.227 -3.647 1.00 41.09 324 GLY A CA 1
ATOM 2471 C C . GLY A 1 324 ? -0.804 -1.302 -3.596 1.00 41.09 324 GLY A C 1
ATOM 2472 O O . GLY A 1 324 ? -0.026 -1.991 -4.239 1.00 41.09 324 GLY A O 1
ATOM 2473 N N . GLY A 1 325 ? -1.804 -1.850 -2.897 1.00 45.19 325 GLY A N 1
ATOM 2474 C CA . GLY A 1 325 ? -2.070 -3.293 -2.832 1.00 45.19 325 GLY A CA 1
ATOM 2475 C C . GLY A 1 325 ? -3.405 -3.663 -3.481 1.00 45.19 325 GLY A C 1
ATOM 2476 O O . GLY A 1 325 ? -4.358 -2.890 -3.434 1.00 45.19 325 GLY A O 1
ATOM 2477 N N . GLY A 1 326 ? -3.481 -4.844 -4.092 1.00 44.31 326 GLY A N 1
ATOM 2478 C CA . GLY A 1 326 ? -4.719 -5.402 -4.643 1.00 44.31 326 GLY A CA 1
ATOM 2479 C C . GLY A 1 326 ? -4.836 -5.328 -6.167 1.00 44.31 326 GLY A C 1
ATOM 2480 O O . GLY A 1 326 ? -4.237 -4.463 -6.819 1.00 44.31 326 GLY A O 1
ATOM 2481 N N . SER A 1 327 ? -5.622 -6.237 -6.734 1.00 62.34 327 SER A N 1
ATOM 2482 C CA . SER A 1 327 ? -5.944 -6.303 -8.158 1.00 62.34 327 SER A CA 1
ATOM 2483 C C . SER A 1 327 ? -6.616 -5.022 -8.667 1.00 62.34 327 SER A C 1
ATOM 2485 O O . SER A 1 327 ? -7.287 -4.297 -7.929 1.00 62.34 327 SER A O 1
ATOM 2487 N N . ASP A 1 328 ? -6.507 -4.749 -9.969 1.00 71.75 328 ASP A N 1
ATOM 2488 C CA . ASP A 1 328 ? -7.198 -3.610 -10.593 1.00 71.75 328 ASP A CA 1
ATOM 2489 C C . ASP A 1 328 ? -8.722 -3.688 -10.430 1.00 71.75 328 ASP A C 1
ATOM 2491 O O . ASP A 1 328 ? -9.408 -2.667 -10.381 1.00 71.75 328 ASP A O 1
ATOM 2495 N N . ALA A 1 329 ? -9.269 -4.903 -10.345 1.00 75.38 329 ALA A N 1
ATOM 2496 C CA . ALA A 1 329 ? -10.681 -5.126 -10.067 1.00 75.38 329 ALA A CA 1
ATOM 2497 C C . ALA A 1 329 ? -11.043 -4.712 -8.631 1.00 75.38 329 ALA A C 1
ATOM 2499 O O . ALA A 1 329 ? -12.015 -3.979 -8.446 1.00 75.38 329 ALA A O 1
ATOM 2500 N N . TYR A 1 330 ? -10.219 -5.069 -7.644 1.00 77.94 330 TYR A N 1
ATOM 2501 C CA . TYR A 1 330 ? -10.371 -4.640 -6.253 1.00 77.94 330 TYR A CA 1
ATOM 2502 C C . TYR A 1 330 ? -10.266 -3.118 -6.108 1.00 77.94 330 TYR A C 1
ATOM 2504 O O . TYR A 1 330 ? -11.133 -2.477 -5.517 1.00 77.94 330 TYR A O 1
ATOM 2512 N N . LYS A 1 331 ? -9.254 -2.503 -6.727 1.00 76.75 331 LYS A N 1
ATOM 2513 C CA . LYS A 1 331 ? -9.011 -1.054 -6.639 1.00 76.75 331 LYS A CA 1
ATOM 2514 C C . LYS A 1 331 ? -10.159 -0.210 -7.191 1.00 76.75 331 LYS A C 1
ATOM 2516 O O . LYS A 1 331 ? -10.435 0.861 -6.656 1.00 76.75 331 LYS A O 1
ATOM 2521 N N . LYS A 1 332 ? -10.897 -0.697 -8.199 1.00 84.12 332 LYS A N 1
ATOM 2522 C CA . LYS A 1 332 ? -12.095 -0.008 -8.727 1.00 84.12 332 LYS A CA 1
ATOM 2523 C C . LYS A 1 332 ? -13.163 0.216 -7.655 1.00 84.12 332 LYS A C 1
ATOM 2525 O O . LYS A 1 332 ? -13.910 1.196 -7.731 1.00 84.12 332 LYS A O 1
ATOM 2530 N N . TRP A 1 333 ? -13.218 -0.639 -6.637 1.00 86.06 333 TRP A N 1
ATOM 2531 C CA . TRP A 1 333 ? -14.158 -0.504 -5.529 1.00 86.06 333 TRP A CA 1
ATOM 2532 C C . TRP A 1 333 ? -13.811 0.645 -4.583 1.00 86.06 333 TRP A C 1
ATOM 2534 O O . TRP A 1 333 ? -14.719 1.276 -4.049 1.00 86.06 333 TRP A O 1
ATOM 2544 N N . LEU A 1 334 ? -12.538 1.009 -4.443 1.00 83.88 334 LEU A N 1
ATOM 2545 C CA . LEU A 1 334 ? -12.077 1.970 -3.439 1.00 83.88 334 LEU A CA 1
ATOM 2546 C C . LEU A 1 334 ? -12.486 3.414 -3.753 1.00 83.88 334 LEU A C 1
ATOM 2548 O O . LEU A 1 334 ? -12.431 3.856 -4.897 1.00 83.88 334 LEU A O 1
ATOM 2552 N N . GLY A 1 335 ? -12.899 4.167 -2.740 1.00 78.69 335 GLY A N 1
ATOM 2553 C CA . GLY A 1 335 ? -13.369 5.548 -2.841 1.00 78.69 335 GLY A CA 1
ATOM 2554 C C . GLY A 1 335 ? -14.865 5.696 -2.565 1.00 78.69 335 GLY A C 1
ATOM 2555 O O . GLY A 1 335 ? -15.525 4.789 -2.056 1.00 78.69 335 GLY A O 1
ATOM 2556 N N . ASN A 1 336 ? -15.399 6.868 -2.897 1.00 83.12 336 ASN A N 1
ATOM 2557 C CA . ASN A 1 336 ? -16.765 7.251 -2.551 1.00 83.12 336 ASN A CA 1
ATOM 2558 C C . ASN A 1 336 ? -17.758 6.856 -3.650 1.00 83.12 336 ASN A C 1
ATOM 2560 O O . ASN A 1 336 ? -17.483 6.992 -4.843 1.00 83.12 336 ASN A O 1
ATOM 2564 N N . TRP A 1 337 ? -18.941 6.408 -3.245 1.00 84.69 337 TRP A N 1
ATOM 2565 C CA . TRP A 1 337 ? -20.028 5.987 -4.120 1.00 84.69 337 TRP A CA 1
ATOM 2566 C C . TRP A 1 337 ? -21.329 6.639 -3.689 1.00 84.69 337 TRP A C 1
ATOM 2568 O O . TRP A 1 337 ? -21.670 6.630 -2.512 1.00 84.69 337 TRP A O 1
ATOM 2578 N N . SER A 1 338 ? -22.072 7.149 -4.659 1.00 84.19 338 SER A N 1
ATOM 2579 C CA . SER A 1 338 ? -23.392 7.718 -4.458 1.00 84.19 338 SER A CA 1
ATOM 2580 C C . SER A 1 338 ? -24.459 6.714 -4.860 1.00 84.19 338 SER A C 1
ATOM 2582 O O . SER A 1 338 ? -24.480 6.277 -6.012 1.00 84.19 338 SER A O 1
ATOM 2584 N N . ILE A 1 339 ? -25.321 6.324 -3.921 1.00 84.44 339 ILE A N 1
ATOM 2585 C CA . ILE A 1 339 ? -26.331 5.276 -4.096 1.00 84.44 339 ILE A CA 1
ATOM 2586 C C . ILE A 1 339 ? -27.700 5.896 -4.406 1.00 84.44 339 ILE A C 1
ATOM 2588 O O . ILE A 1 339 ? -28.090 6.919 -3.840 1.00 84.44 339 ILE A O 1
ATOM 2592 N N . ASN A 1 340 ? -28.426 5.277 -5.340 1.00 80.69 340 ASN A N 1
ATOM 2593 C CA . ASN A 1 340 ? -29.771 5.637 -5.789 1.00 80.69 340 ASN A CA 1
ATOM 2594 C C . ASN A 1 340 ? -29.938 7.128 -6.100 1.00 80.69 340 ASN A C 1
ATOM 2596 O O . ASN A 1 340 ? -30.829 7.802 -5.590 1.00 80.69 340 ASN A O 1
ATOM 2600 N N . SER A 1 341 ? -29.085 7.644 -6.987 1.00 70.06 341 SER A N 1
ATOM 2601 C CA . SER A 1 341 ? -29.094 9.058 -7.397 1.00 70.06 341 SER A CA 1
ATOM 2602 C C . SER A 1 341 ? -28.826 10.043 -6.246 1.00 70.06 341 SER A C 1
ATOM 2604 O O . SER A 1 341 ? -29.366 11.150 -6.237 1.00 70.06 341 SER A O 1
ATOM 2606 N N . GLY A 1 342 ? -27.987 9.657 -5.280 1.00 65.38 342 GLY A N 1
ATOM 2607 C CA . GLY A 1 342 ? -27.578 10.517 -4.166 1.00 65.38 342 GLY A CA 1
ATOM 2608 C C . GLY A 1 342 ? -28.548 10.549 -2.995 1.00 65.38 342 GLY A C 1
ATOM 2609 O O . GLY A 1 342 ? -28.566 11.533 -2.253 1.00 65.38 342 GLY A O 1
ATOM 2610 N N . ALA A 1 343 ? -29.343 9.487 -2.826 1.00 69.19 343 ALA A N 1
ATOM 2611 C CA . ALA A 1 343 ? -30.154 9.277 -1.631 1.00 69.19 343 ALA A CA 1
ATOM 2612 C C . ALA A 1 343 ? -29.268 9.131 -0.381 1.00 69.19 343 ALA A C 1
ATOM 2614 O O . ALA A 1 343 ? -29.582 9.686 0.672 1.00 69.19 343 ALA A O 1
ATOM 2615 N N . PHE A 1 344 ? -28.145 8.425 -0.521 1.00 74.19 344 PHE A N 1
ATOM 2616 C CA . PHE A 1 344 ? -27.075 8.327 0.468 1.00 74.19 344 PHE A CA 1
ATOM 2617 C C . PHE A 1 344 ? -25.756 7.971 -0.225 1.00 74.19 344 PHE A C 1
ATOM 2619 O O . PHE A 1 344 ? -25.761 7.470 -1.352 1.00 74.19 344 PHE A O 1
ATOM 2626 N N . ASP A 1 345 ? -24.639 8.202 0.459 1.00 7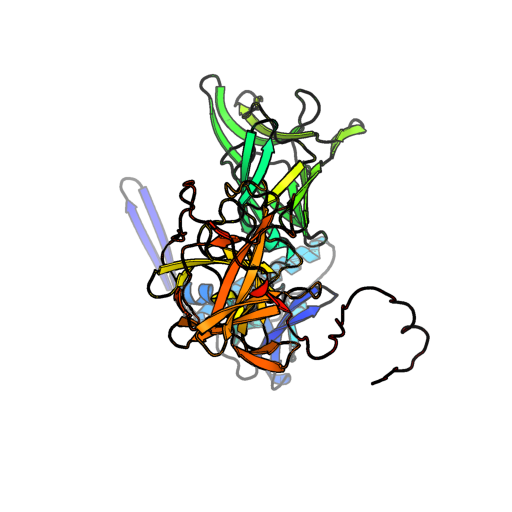7.88 345 ASP A N 1
ATOM 2627 C CA . ASP A 1 345 ? -23.313 7.863 -0.050 1.00 77.88 345 ASP A CA 1
ATOM 2628 C C . ASP A 1 345 ? -22.645 6.793 0.831 1.00 77.88 345 ASP A C 1
ATOM 2630 O O . ASP A 1 345 ? -22.893 6.714 2.036 1.00 77.88 345 ASP A O 1
ATOM 2634 N N . ILE A 1 346 ? -21.765 5.988 0.234 1.00 80.88 346 ILE A N 1
ATOM 2635 C CA . ILE A 1 346 ? -20.864 5.074 0.944 1.00 80.88 346 ILE A CA 1
ATOM 2636 C C . ILE A 1 346 ? -19.411 5.370 0.579 1.00 80.88 346 ILE A C 1
ATOM 2638 O O . ILE A 1 346 ? -19.116 5.778 -0.543 1.00 80.88 346 ILE A O 1
ATOM 2642 N N . SER A 1 347 ? -18.491 5.143 1.509 1.00 83.00 347 SER A N 1
ATOM 2643 C CA . SER A 1 347 ? -17.050 5.225 1.263 1.00 83.00 347 SER A CA 1
ATOM 2644 C C . SER A 1 347 ? -16.413 3.875 1.506 1.00 83.00 347 SER A C 1
ATOM 2646 O O . SER A 1 347 ? -16.631 3.273 2.555 1.00 83.00 347 SER A O 1
ATOM 2648 N N . LEU A 1 348 ? -15.648 3.404 0.528 1.00 84.75 348 LEU A N 1
ATOM 2649 C CA . LEU A 1 348 ? -14.962 2.124 0.563 1.00 84.75 348 LEU A CA 1
ATOM 2650 C C . LEU A 1 348 ? -13.457 2.368 0.659 1.00 84.75 348 LEU A C 1
ATOM 2652 O O . LEU A 1 348 ? -12.852 2.911 -0.264 1.00 84.75 348 LEU A O 1
ATOM 2656 N N . THR A 1 349 ? -12.840 1.980 1.767 1.00 78.69 349 THR A N 1
ATOM 2657 C CA . THR A 1 349 ? -11.393 2.083 1.969 1.00 78.69 349 THR A CA 1
ATOM 2658 C C . THR A 1 349 ? -10.783 0.703 2.135 1.00 78.69 349 THR A C 1
ATOM 2660 O O . THR A 1 349 ? -11.427 -0.235 2.592 1.00 78.69 349 THR A O 1
ATOM 2663 N N . GLN A 1 350 ? -9.533 0.543 1.720 1.00 75.00 350 GLN A N 1
ATOM 2664 C CA . GLN A 1 350 ? -8.861 -0.745 1.830 1.00 75.00 350 GLN A CA 1
ATOM 2665 C C . GLN A 1 350 ? -8.730 -1.155 3.305 1.00 75.00 350 GLN A C 1
ATOM 2667 O O . GLN A 1 350 ? -8.330 -0.336 4.136 1.00 75.00 350 GLN A O 1
ATOM 2672 N N . LYS A 1 351 ? -9.024 -2.427 3.608 1.00 72.25 351 LYS A N 1
ATOM 2673 C CA . LYS A 1 351 ? -8.648 -3.070 4.875 1.00 72.25 351 LYS A CA 1
ATOM 2674 C C . LYS A 1 351 ? -7.530 -4.082 4.631 1.00 72.25 351 LYS A C 1
ATOM 2676 O O . LYS A 1 351 ? -6.399 -3.835 5.039 1.00 72.25 351 LYS A O 1
ATOM 2681 N N . VAL A 1 352 ? -7.823 -5.152 3.889 1.00 71.81 352 VAL A N 1
ATOM 2682 C CA . VAL A 1 352 ? -6.852 -6.146 3.408 1.00 71.81 352 VAL A CA 1
ATOM 2683 C C . VAL A 1 352 ? -7.023 -6.291 1.898 1.00 71.81 352 VAL A C 1
ATOM 2685 O O . VAL A 1 352 ? -8.110 -6.609 1.421 1.00 71.81 352 VAL A O 1
ATOM 2688 N N . ALA A 1 353 ? -5.961 -6.019 1.139 1.00 67.88 353 ALA A N 1
ATOM 2689 C CA . ALA A 1 353 ? -5.990 -6.055 -0.322 1.00 67.88 353 ALA A CA 1
ATOM 2690 C C . ALA A 1 353 ? -6.516 -7.399 -0.856 1.00 67.88 353 ALA A C 1
ATOM 2692 O O . ALA A 1 353 ? -6.160 -8.451 -0.332 1.00 67.88 353 ALA A O 1
ATOM 2693 N N . ASP A 1 354 ? -7.379 -7.346 -1.877 1.00 62.53 354 ASP A N 1
ATOM 2694 C CA . ASP A 1 354 ? -8.038 -8.512 -2.492 1.00 62.53 354 ASP A CA 1
ATOM 2695 C C . ASP A 1 354 ? -8.804 -9.434 -1.519 1.00 62.53 354 ASP A C 1
ATOM 2697 O O . ASP A 1 354 ? -9.153 -10.554 -1.886 1.00 62.53 354 ASP A O 1
ATOM 2701 N N . GLN A 1 355 ? -9.101 -8.982 -0.296 1.00 71.81 355 GLN A N 1
ATOM 2702 C CA . GLN A 1 355 ? -9.833 -9.777 0.695 1.00 71.81 355 GLN A CA 1
ATOM 2703 C C . GLN A 1 355 ? -10.960 -8.987 1.354 1.00 71.81 355 GLN A C 1
ATOM 2705 O O . GLN A 1 355 ? -12.110 -9.421 1.333 1.00 71.81 355 GLN A O 1
ATOM 2710 N N . THR A 1 356 ? -10.657 -7.830 1.949 1.00 75.38 356 THR A N 1
ATOM 2711 C CA . THR A 1 356 ? -11.619 -7.078 2.765 1.00 75.38 356 THR A CA 1
ATOM 2712 C C . THR A 1 356 ? -11.501 -5.566 2.587 1.00 75.38 356 THR A C 1
ATOM 2714 O O . THR A 1 356 ? -10.415 -4.990 2.491 1.00 75.38 356 THR A O 1
ATOM 2717 N N . ILE A 1 357 ? -12.652 -4.900 2.586 1.00 80.25 357 ILE A N 1
ATOM 2718 C CA . ILE A 1 357 ? -12.827 -3.459 2.411 1.00 80.25 357 ILE A CA 1
ATOM 2719 C C . ILE A 1 357 ? -13.566 -2.909 3.632 1.00 80.25 357 ILE A C 1
ATOM 2721 O O . ILE A 1 357 ? -14.558 -3.470 4.087 1.00 80.25 357 ILE A O 1
ATOM 2725 N N . ASN A 1 358 ? -13.102 -1.779 4.144 1.00 82.25 358 ASN A N 1
ATOM 2726 C CA . ASN A 1 358 ? -13.800 -0.974 5.135 1.00 82.25 358 ASN A CA 1
ATOM 2727 C C . ASN A 1 358 ? -14.880 -0.131 4.443 1.00 82.25 358 ASN A C 1
ATOM 2729 O O . ASN A 1 358 ? -14.575 0.652 3.546 1.00 82.25 358 ASN A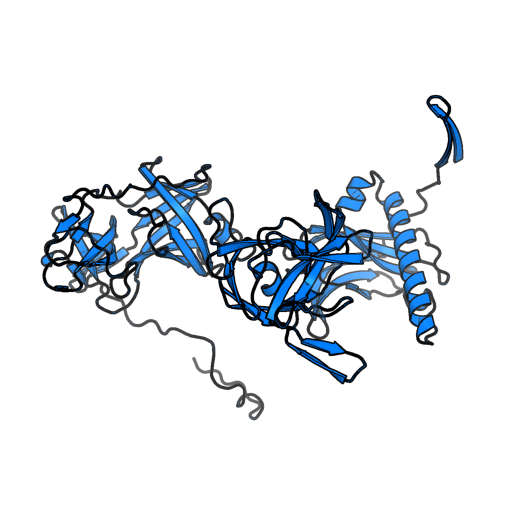 O 1
ATOM 2733 N N . MET A 1 359 ? -16.132 -0.243 4.877 1.00 84.06 359 MET A N 1
ATOM 2734 C CA . MET A 1 359 ? -17.268 0.516 4.361 1.00 84.06 359 MET A CA 1
ATOM 2735 C C . MET A 1 359 ? -17.802 1.492 5.405 1.00 84.06 359 MET A C 1
ATOM 2737 O O . MET A 1 359 ? -18.207 1.079 6.488 1.00 84.06 359 MET A O 1
ATOM 2741 N N . ARG A 1 360 ? -17.884 2.773 5.024 1.00 78.44 360 ARG A N 1
ATOM 2742 C CA . ARG A 1 360 ? -18.560 3.856 5.755 1.00 78.44 360 ARG A CA 1
ATOM 2743 C C . ARG A 1 360 ? -19.795 4.359 5.023 1.00 78.44 360 ARG A C 1
ATOM 2745 O O . ARG A 1 360 ? -19.889 4.219 3.810 1.00 78.44 360 ARG A O 1
ATOM 2752 N N . GLY A 1 361 ? -20.719 4.986 5.752 1.00 73.12 361 GLY A N 1
ATOM 2753 C CA . GLY A 1 361 ? -21.874 5.702 5.187 1.00 73.12 361 GLY A CA 1
ATOM 2754 C C . GLY A 1 361 ? -23.157 4.880 5.023 1.00 73.12 361 GLY A C 1
ATOM 2755 O O . GLY A 1 361 ? -24.213 5.444 4.738 1.00 73.12 361 GLY A O 1
ATOM 2756 N N . TRP A 1 362 ? -23.123 3.563 5.261 1.00 75.75 362 TRP A N 1
ATOM 2757 C CA . TRP A 1 362 ? -24.341 2.747 5.249 1.00 75.75 362 TRP A CA 1
ATOM 2758 C C . TRP A 1 362 ? -25.213 3.071 6.471 1.00 75.75 362 TRP A C 1
ATOM 2760 O O . TRP A 1 362 ? -24.852 2.734 7.588 1.00 75.75 362 TRP A O 1
ATOM 2770 N N . GLN A 1 363 ? -26.342 3.761 6.280 1.00 67.38 363 GLN A N 1
ATOM 2771 C CA . GLN A 1 363 ? -27.305 4.211 7.311 1.00 67.38 363 GLN A CA 1
ATOM 2772 C C . GLN A 1 363 ? -26.788 5.077 8.481 1.00 67.38 363 GLN A C 1
ATOM 2774 O O . GLN A 1 363 ? -27.602 5.749 9.112 1.00 67.38 363 GLN A O 1
ATOM 2779 N N . MET A 1 364 ? -25.485 5.116 8.757 1.00 63.38 364 MET A N 1
ATOM 2780 C CA . MET A 1 364 ? -24.862 5.930 9.797 1.00 63.38 364 MET A CA 1
ATOM 2781 C C . MET A 1 364 ? -23.693 6.745 9.256 1.00 63.38 364 MET A C 1
ATOM 2783 O O . MET A 1 364 ? -22.945 6.305 8.380 1.00 63.38 364 MET A O 1
ATOM 2787 N N . ASP A 1 365 ? -23.513 7.919 9.856 1.00 54.22 365 ASP A N 1
ATOM 2788 C CA . ASP A 1 365 ? -22.252 8.643 9.808 1.00 54.22 365 ASP A CA 1
ATOM 2789 C C . ASP A 1 365 ? -21.221 7.921 10.683 1.00 54.22 365 ASP A C 1
ATOM 2791 O O . ASP A 1 365 ? -21.316 7.917 11.911 1.00 54.22 365 ASP A O 1
ATOM 2795 N N . GLN A 1 366 ? -20.282 7.232 10.040 1.00 51.97 366 GLN A N 1
ATOM 2796 C CA . GLN A 1 366 ? -19.298 6.395 10.722 1.00 51.97 366 GLN A CA 1
ATOM 2797 C C . GLN A 1 366 ? -18.045 7.156 11.156 1.00 51.97 366 GLN A C 1
ATOM 2799 O O . GLN A 1 366 ? -17.099 6.534 11.619 1.00 51.97 366 GLN A O 1
ATOM 2804 N N . ASP A 1 367 ? -18.023 8.488 11.099 1.00 48.22 367 ASP A N 1
ATOM 2805 C CA . ASP A 1 367 ? -16.926 9.237 11.728 1.00 48.22 367 ASP A CA 1
ATOM 2806 C C . ASP A 1 367 ? -16.910 9.089 13.269 1.00 48.22 367 ASP A C 1
ATOM 2808 O O . ASP A 1 367 ? -15.916 9.423 13.912 1.00 48.22 367 ASP A O 1
ATOM 2812 N N . PHE A 1 368 ? -17.974 8.528 13.863 1.00 46.53 368 PHE A N 1
ATOM 2813 C CA . PHE A 1 368 ? -18.065 8.165 15.284 1.00 46.53 368 PHE A CA 1
ATOM 2814 C C . PHE A 1 368 ? -17.703 6.702 15.616 1.00 46.53 368 PHE A C 1
ATOM 2816 O O . PHE A 1 368 ? -17.523 6.402 16.795 1.00 46.53 368 PHE A O 1
ATOM 2823 N N . PHE A 1 369 ? -17.609 5.796 14.632 1.00 57.00 369 PHE A N 1
ATOM 2824 C CA . PHE A 1 369 ? -17.506 4.343 14.858 1.00 57.00 369 PHE A CA 1
ATOM 2825 C C . PHE A 1 369 ? -16.475 3.671 13.942 1.00 57.00 369 PHE A C 1
ATOM 2827 O O . PHE A 1 369 ? -15.987 4.263 12.979 1.00 57.00 369 PHE A O 1
ATOM 2834 N N . GLU A 1 370 ? -16.143 2.412 14.229 1.00 59.59 370 GLU A N 1
ATOM 2835 C CA . GLU A 1 370 ? -15.328 1.615 13.315 1.00 59.59 370 GLU A CA 1
ATOM 2836 C C . GLU A 1 370 ? -16.080 1.332 12.000 1.00 59.59 370 GLU A C 1
ATOM 2838 O O . GLU A 1 370 ? -17.310 1.196 11.993 1.00 59.59 370 GLU A O 1
ATOM 2843 N N . PRO A 1 371 ? -15.364 1.281 10.861 1.00 68.44 371 PRO A N 1
ATOM 2844 C CA . PRO A 1 371 ? -15.972 0.962 9.583 1.00 68.44 371 PRO A CA 1
ATOM 2845 C C . PRO A 1 371 ? -16.509 -0.470 9.540 1.00 68.44 371 PRO A C 1
ATOM 2847 O O . PRO A 1 371 ? -15.903 -1.387 10.090 1.00 68.44 371 PRO A O 1
ATOM 2850 N N . ALA A 1 372 ? -17.618 -0.676 8.827 1.00 75.69 372 ALA A N 1
ATOM 2851 C CA . ALA A 1 372 ? -18.142 -2.021 8.604 1.00 75.69 372 ALA A CA 1
ATOM 2852 C C . ALA A 1 372 ? -17.226 -2.796 7.649 1.00 75.69 372 ALA A C 1
ATOM 2854 O O . ALA A 1 372 ? -16.780 -2.242 6.646 1.00 75.69 372 ALA A O 1
ATOM 2855 N N . GLU A 1 373 ? -16.972 -4.074 7.913 1.00 80.44 373 GLU A N 1
ATOM 2856 C CA . GLU A 1 373 ? -16.189 -4.905 7.000 1.00 80.44 373 GLU A CA 1
ATOM 2857 C C . GLU A 1 373 ? -17.058 -5.475 5.868 1.00 80.44 373 GLU A C 1
ATOM 2859 O O . GLU A 1 373 ? -18.147 -6.007 6.089 1.00 80.44 373 GLU A O 1
ATOM 2864 N N . VAL A 1 374 ? -16.547 -5.374 4.644 1.00 85.00 374 VAL A N 1
ATOM 2865 C CA . VAL A 1 374 ? -17.119 -5.917 3.410 1.00 85.00 374 VAL A CA 1
ATOM 2866 C C . VAL A 1 374 ? -16.094 -6.857 2.786 1.00 85.00 374 VAL A C 1
ATOM 2868 O O . VAL A 1 374 ? -14.909 -6.531 2.731 1.00 85.00 374 VAL A O 1
ATOM 2871 N N . THR A 1 375 ? -16.529 -8.013 2.294 1.00 85.56 375 THR A N 1
ATOM 2872 C CA . THR A 1 375 ? -15.627 -9.001 1.682 1.00 85.56 375 THR A CA 1
ATOM 2873 C C . THR A 1 375 ? -15.486 -8.742 0.184 1.00 85.56 375 THR A C 1
ATOM 2875 O O . THR A 1 375 ? -16.447 -8.334 -0.467 1.00 85.56 375 THR A O 1
ATOM 2878 N N . TYR A 1 376 ? -14.305 -8.980 -0.376 1.00 81.94 376 TYR A N 1
ATOM 2879 C CA . TYR A 1 376 ? -14.069 -8.996 -1.816 1.00 81.94 376 TYR A CA 1
ATOM 2880 C C . TYR A 1 376 ? -13.909 -10.435 -2.304 1.00 81.94 376 TYR A C 1
ATOM 2882 O O . TYR A 1 376 ? -13.100 -11.193 -1.775 1.00 81.94 376 TYR A O 1
ATOM 2890 N N . ASP A 1 377 ? -14.676 -10.794 -3.326 1.00 79.19 377 ASP A N 1
ATOM 2891 C CA . ASP A 1 377 ? -14.540 -12.057 -4.037 1.00 79.19 377 ASP A CA 1
ATOM 2892 C C . ASP A 1 377 ? -13.645 -11.843 -5.259 1.00 79.19 377 ASP A C 1
ATOM 2894 O O . ASP A 1 377 ? -14.040 -11.207 -6.241 1.00 79.19 377 ASP A O 1
ATOM 2898 N N . SER A 1 378 ? -12.428 -12.376 -5.192 1.00 70.38 378 SER A N 1
ATOM 2899 C CA . SER A 1 378 ? -11.421 -12.240 -6.242 1.00 70.38 378 SER A CA 1
ATOM 2900 C C . SER A 1 378 ? -11.724 -13.055 -7.497 1.00 70.38 378 SER A C 1
ATOM 2902 O O . SER A 1 378 ? -11.246 -12.688 -8.571 1.00 70.38 378 SER A O 1
ATOM 2904 N N . GLU A 1 379 ? -12.542 -14.109 -7.409 1.00 72.06 379 GLU A N 1
ATOM 2905 C CA . GLU A 1 379 ? -12.930 -14.903 -8.577 1.00 72.06 379 GLU A CA 1
ATOM 2906 C C . GLU A 1 379 ? -13.945 -14.151 -9.436 1.00 72.06 379 GLU A C 1
ATOM 2908 O O . GLU A 1 379 ? -13.851 -14.142 -10.666 1.00 72.06 379 GLU A O 1
ATOM 2913 N N . SER A 1 380 ? -14.918 -13.500 -8.792 1.00 77.19 380 SER A N 1
ATOM 2914 C CA . SER A 1 380 ? -15.978 -12.771 -9.493 1.00 77.19 380 SER A CA 1
ATOM 2915 C C . SER A 1 380 ? -15.724 -11.265 -9.630 1.00 77.19 380 SER A C 1
ATOM 2917 O O . SER A 1 380 ? -16.405 -10.601 -10.415 1.00 77.19 380 SER A O 1
ATOM 2919 N N . GLY A 1 381 ? -14.753 -10.718 -8.893 1.00 78.69 381 GLY A N 1
ATOM 2920 C CA . GLY A 1 381 ? -14.458 -9.284 -8.826 1.00 78.69 381 GLY A CA 1
ATOM 2921 C C . GLY A 1 381 ? -15.529 -8.462 -8.099 1.00 78.69 381 GLY A C 1
ATOM 2922 O O . GLY A 1 381 ? -15.585 -7.237 -8.257 1.00 78.69 381 GLY A O 1
ATOM 2923 N N . ASN A 1 382 ? -16.410 -9.120 -7.345 1.00 86.25 382 ASN A N 1
ATOM 2924 C CA . ASN A 1 382 ? -17.534 -8.495 -6.656 1.00 86.25 382 ASN A CA 1
ATOM 2925 C C . ASN A 1 382 ? -17.204 -8.197 -5.191 1.00 86.25 382 ASN A C 1
ATOM 2927 O O . ASN A 1 382 ? -16.366 -8.853 -4.579 1.00 86.25 382 ASN A O 1
ATOM 2931 N N . ILE A 1 383 ? -17.934 -7.251 -4.602 1.00 89.50 383 ILE A N 1
ATOM 2932 C CA . ILE A 1 383 ? -17.965 -7.092 -3.143 1.00 89.50 383 ILE A CA 1
ATOM 2933 C C . ILE A 1 383 ? -19.209 -7.754 -2.561 1.00 89.50 383 ILE A C 1
ATOM 2935 O O . ILE A 1 383 ? -20.279 -7.745 -3.176 1.00 89.50 383 ILE A O 1
ATOM 2939 N N . ILE A 1 384 ? -19.078 -8.306 -1.364 1.00 89.00 384 ILE A N 1
ATOM 2940 C CA . ILE A 1 384 ? -20.134 -9.008 -0.643 1.00 89.00 384 ILE A CA 1
ATOM 2941 C C . ILE A 1 384 ? -20.450 -8.219 0.625 1.00 89.00 384 ILE A C 1
ATOM 2943 O O . ILE A 1 384 ? -19.603 -8.045 1.502 1.00 89.00 384 ILE A O 1
ATOM 2947 N N . LEU A 1 385 ? -21.684 -7.724 0.703 1.00 89.50 385 LEU A N 1
ATOM 2948 C CA . LEU A 1 385 ? -22.229 -7.093 1.895 1.00 89.50 385 LEU A CA 1
ATOM 2949 C C . LEU A 1 385 ? -22.699 -8.178 2.859 1.00 89.50 385 LEU A C 1
ATOM 2951 O O . LEU A 1 385 ? -23.589 -8.967 2.526 1.00 89.50 385 LEU A O 1
ATOM 2955 N N . ASN A 1 386 ? -22.133 -8.168 4.060 1.00 85.94 386 ASN A N 1
ATOM 2956 C CA . ASN A 1 386 ? -22.387 -9.178 5.073 1.00 85.94 386 ASN A CA 1
ATOM 2957 C C . ASN A 1 386 ? -23.406 -8.695 6.109 1.00 85.94 386 ASN A C 1
ATOM 2959 O O . ASN A 1 386 ? -23.385 -7.540 6.536 1.00 85.94 386 ASN A O 1
ATOM 2963 N N . GLY A 1 387 ? -24.283 -9.600 6.532 1.00 84.31 387 GLY A N 1
ATOM 2964 C CA . GLY A 1 387 ? -25.032 -9.479 7.777 1.00 84.31 387 GLY A CA 1
ATOM 2965 C C . GLY A 1 387 ? -24.325 -10.266 8.878 1.00 84.31 387 GLY A C 1
ATOM 2966 O O . GLY A 1 387 ? -23.797 -11.343 8.615 1.00 84.31 387 GLY A O 1
ATOM 2967 N N . ASN A 1 388 ? -24.303 -9.735 10.096 1.00 82.50 388 ASN A N 1
ATOM 2968 C CA . ASN A 1 388 ? -23.745 -10.378 11.276 1.00 82.50 388 ASN A CA 1
ATOM 2969 C C . ASN A 1 388 ? -24.447 -9.853 12.538 1.00 82.50 388 ASN A C 1
ATOM 2971 O O . ASN A 1 388 ? -24.456 -8.650 12.790 1.00 82.50 388 ASN A O 1
ATOM 2975 N N . ASP A 1 389 ? -25.029 -10.763 13.313 1.00 79.19 389 ASP A N 1
ATOM 2976 C CA . ASP A 1 389 ? -25.641 -10.532 14.626 1.00 79.19 389 ASP A CA 1
ATOM 2977 C C . ASP A 1 389 ? -24.836 -11.149 15.785 1.00 79.19 389 ASP A C 1
ATOM 2979 O O . ASP A 1 389 ? -25.255 -11.054 16.937 1.00 79.19 389 ASP A O 1
ATOM 2983 N N . ASP A 1 390 ? -23.682 -11.759 15.494 1.00 77.12 390 ASP A N 1
ATOM 2984 C CA . ASP A 1 390 ? -22.796 -12.358 16.496 1.00 77.12 390 ASP A CA 1
ATOM 2985 C C . ASP A 1 390 ? -21.747 -11.360 16.996 1.00 77.12 390 ASP A C 1
ATOM 2987 O O . ASP A 1 390 ? -21.527 -11.252 18.203 1.00 77.12 390 ASP A O 1
ATOM 2991 N N . GLU A 1 391 ? -21.136 -10.593 16.087 1.00 81.25 391 GLU A N 1
ATOM 2992 C CA . GLU A 1 391 ? -20.150 -9.560 16.429 1.00 81.25 391 GLU A CA 1
ATOM 2993 C C . GLU A 1 391 ? -20.707 -8.159 16.144 1.00 81.25 391 GLU A C 1
ATOM 2995 O O . GLU A 1 391 ? -21.132 -7.885 15.014 1.00 81.25 391 GLU A O 1
ATOM 3000 N N . PRO A 1 392 ? -20.749 -7.269 17.151 1.00 79.56 392 PRO A N 1
ATOM 3001 C CA . PRO A 1 392 ? -21.281 -5.929 16.971 1.00 79.56 392 PRO A CA 1
ATOM 3002 C C . PRO A 1 392 ? -20.327 -5.050 16.162 1.00 79.56 392 PRO A C 1
ATOM 3004 O O . PRO A 1 392 ? -19.115 -5.084 16.347 1.00 79.56 392 PRO A O 1
ATOM 3007 N N . VAL A 1 393 ? -20.886 -4.184 15.314 1.00 76.00 393 VAL A N 1
ATOM 3008 C CA . VAL A 1 393 ? -20.121 -3.136 14.610 1.00 76.00 393 VAL A CA 1
ATOM 3009 C C . VAL A 1 393 ? -19.830 -1.924 15.500 1.00 76.00 393 VAL A C 1
ATOM 3011 O O . VAL A 1 393 ? -18.990 -1.094 15.168 1.00 76.00 393 VAL A O 1
ATOM 3014 N N . ALA A 1 394 ? -20.549 -1.797 16.617 1.00 78.19 394 ALA A N 1
ATOM 3015 C CA . ALA A 1 394 ? -20.283 -0.829 17.674 1.00 78.19 394 ALA A CA 1
ATOM 3016 C C . ALA A 1 394 ? -20.911 -1.301 18.990 1.00 78.19 394 ALA A C 1
ATOM 3018 O O . ALA A 1 394 ? -22.019 -1.846 18.996 1.00 78.19 394 ALA A O 1
ATOM 3019 N N . GLU A 1 395 ? -20.232 -1.043 20.105 1.00 85.06 395 GLU A N 1
ATOM 3020 C CA . GLU A 1 395 ? -20.667 -1.445 21.444 1.00 85.06 395 GLU A CA 1
ATOM 3021 C C . GLU A 1 395 ? -21.049 -0.242 22.309 1.00 85.06 395 GLU A C 1
ATOM 3023 O O . GLU A 1 395 ? -20.500 0.851 22.166 1.00 85.06 395 GLU A O 1
ATOM 3028 N N . ASN A 1 396 ? -21.968 -0.469 23.254 1.00 84.81 396 ASN A N 1
ATOM 3029 C CA . ASN A 1 396 ? -22.364 0.502 24.281 1.00 84.81 396 ASN A CA 1
ATOM 3030 C C . ASN A 1 396 ? -22.786 1.876 23.726 1.00 84.81 396 ASN A C 1
ATOM 3032 O O . ASN A 1 396 ? -22.465 2.930 24.281 1.00 84.81 396 ASN A O 1
ATOM 3036 N N . VAL A 1 397 ? -23.530 1.855 22.622 1.00 79.50 397 VAL A N 1
ATOM 3037 C CA . VAL A 1 397 ? -24.070 3.045 21.971 1.00 79.50 397 VAL A CA 1
ATOM 3038 C C . VAL A 1 397 ? -25.348 3.478 22.675 1.00 79.50 397 VAL A C 1
ATOM 3040 O O . VAL A 1 397 ? -26.308 2.715 22.774 1.00 79.50 397 VAL A O 1
ATOM 3043 N N . ASP A 1 398 ? -25.380 4.724 23.138 1.00 82.12 398 ASP A N 1
ATOM 3044 C CA . ASP A 1 398 ? -26.604 5.332 23.651 1.00 82.12 398 ASP A CA 1
ATOM 3045 C C . ASP A 1 398 ? -27.504 5.765 22.485 1.00 82.12 398 ASP A C 1
ATOM 3047 O O . ASP A 1 398 ? -27.210 6.724 21.765 1.00 82.12 398 ASP A O 1
ATOM 3051 N N . ILE A 1 399 ? -28.599 5.029 22.290 1.00 77.06 399 ILE A N 1
ATOM 3052 C CA . ILE A 1 399 ? -29.617 5.321 21.273 1.00 77.06 399 ILE A CA 1
ATOM 3053 C C . ILE A 1 399 ? -30.820 6.098 21.838 1.00 77.06 399 ILE A C 1
ATOM 3055 O O . ILE A 1 399 ? -31.784 6.335 21.107 1.00 77.06 399 ILE A O 1
ATOM 3059 N N . GLY A 1 400 ? -30.788 6.472 23.125 1.00 76.06 400 GLY A N 1
ATOM 3060 C CA . GLY A 1 400 ? -31.905 7.107 23.827 1.00 76.06 400 GLY A CA 1
ATOM 3061 C C . GLY A 1 400 ? -33.066 6.158 24.150 1.00 76.06 400 GLY A C 1
ATOM 3062 O O . GLY A 1 400 ? -34.208 6.607 24.227 1.00 76.06 400 GLY A O 1
ATOM 3063 N N . ALA A 1 401 ? -32.800 4.854 24.281 1.00 75.12 401 ALA A N 1
ATOM 3064 C CA . ALA A 1 401 ? -33.778 3.860 24.726 1.00 75.12 401 ALA A CA 1
ATOM 3065 C C . ALA A 1 401 ? -33.747 3.701 26.256 1.00 75.12 401 ALA A C 1
ATOM 3067 O O . ALA A 1 401 ? -32.691 3.835 26.879 1.00 75.12 401 ALA A O 1
ATOM 3068 N N . ASP A 1 402 ? -34.893 3.368 26.859 1.00 74.94 402 ASP A N 1
ATOM 3069 C CA . ASP A 1 402 ? -35.027 3.203 28.315 1.00 74.94 402 ASP A CA 1
ATOM 3070 C C . ASP A 1 402 ? -34.124 2.079 28.866 1.00 74.94 402 ASP A C 1
ATOM 3072 O O . ASP A 1 402 ? -33.714 2.112 30.026 1.00 74.94 402 ASP A O 1
ATOM 3076 N N . GLU A 1 403 ? -33.788 1.089 28.032 1.00 76.06 403 GLU A N 1
ATOM 3077 C CA . GLU A 1 403 ? -32.931 -0.052 28.371 1.00 76.06 403 GLU A CA 1
ATOM 3078 C C . GLU A 1 403 ? -31.415 0.279 28.381 1.00 76.06 403 GLU A C 1
ATOM 3080 O O . GLU A 1 403 ? -30.586 -0.583 28.690 1.00 76.06 403 GLU A O 1
ATOM 3085 N N . GLY A 1 404 ? -31.024 1.528 28.101 1.00 80.50 404 GLY A N 1
ATOM 3086 C CA . GLY A 1 404 ? -29.638 2.002 28.177 1.00 80.50 404 GLY A CA 1
ATOM 3087 C C . GLY A 1 404 ? -28.789 1.693 26.935 1.00 80.50 404 GLY A C 1
ATOM 3088 O O . GLY A 1 404 ? -29.284 1.677 25.808 1.00 80.50 404 GLY A O 1
ATOM 3089 N N . GLY A 1 405 ? -27.480 1.495 27.138 1.00 84.62 405 GLY A N 1
ATOM 3090 C CA . GLY A 1 405 ? -26.517 1.271 26.054 1.00 84.62 405 GLY A CA 1
ATOM 3091 C C . GLY A 1 405 ? -26.841 0.031 25.214 1.00 84.62 405 GLY A C 1
ATOM 3092 O O . GLY A 1 405 ? -27.250 -1.005 25.743 1.00 84.62 405 GLY A O 1
ATOM 3093 N N . CYS A 1 406 ? -26.645 0.141 23.901 1.00 85.12 406 CYS A N 1
ATOM 3094 C CA . CYS A 1 406 ? -26.958 -0.891 22.917 1.00 85.12 406 CYS A CA 1
ATOM 3095 C C . CYS A 1 406 ? -25.729 -1.298 22.094 1.00 85.12 406 CYS A C 1
ATOM 3097 O O . CYS A 1 406 ? -24.859 -0.481 21.800 1.00 85.12 406 CYS A O 1
ATOM 3099 N N . ASN A 1 407 ? -25.710 -2.553 21.660 1.00 87.00 407 ASN A N 1
ATOM 3100 C CA . ASN A 1 407 ? -24.799 -3.064 20.645 1.00 87.00 407 ASN A CA 1
ATOM 3101 C C . ASN A 1 407 ? -25.453 -2.956 19.265 1.00 87.00 407 ASN A C 1
ATOM 3103 O O . ASN A 1 407 ? -26.645 -3.238 19.119 1.00 87.00 407 ASN A O 1
ATOM 3107 N N . LEU A 1 408 ? -24.689 -2.539 18.258 1.00 83.88 408 LEU A N 1
ATOM 3108 C CA . LEU A 1 408 ? -25.181 -2.329 16.899 1.00 83.88 408 LEU A CA 1
ATOM 3109 C C . LEU A 1 408 ? -24.744 -3.461 15.971 1.00 83.88 408 LEU A C 1
ATOM 3111 O O . LEU A 1 408 ? -23.593 -3.885 16.019 1.00 83.88 408 LEU A O 1
ATOM 3115 N N . TYR A 1 409 ? -25.638 -3.896 15.085 1.00 85.50 409 TYR A N 1
ATOM 3116 C CA . TYR A 1 409 ? -25.405 -5.000 14.148 1.00 85.50 409 TYR A CA 1
ATOM 3117 C C . TYR A 1 409 ? -26.007 -4.689 12.779 1.00 85.50 409 TYR A C 1
ATOM 3119 O O . TYR A 1 409 ? -27.067 -4.066 12.699 1.00 85.50 409 TYR A O 1
ATOM 3127 N N . TYR A 1 410 ? -25.381 -5.168 11.704 1.00 87.19 410 TYR A N 1
ATOM 3128 C CA . TYR A 1 410 ? -26.016 -5.195 10.385 1.00 87.19 410 TYR A CA 1
ATOM 3129 C C . TYR A 1 410 ? -26.659 -6.549 10.148 1.00 87.19 410 TYR A C 1
ATOM 3131 O O . TYR A 1 410 ? -26.004 -7.575 10.259 1.00 87.19 410 TYR A O 1
ATOM 3139 N N . VAL A 1 411 ? -27.928 -6.564 9.759 1.00 87.38 411 VAL A N 1
ATOM 3140 C CA . VAL A 1 411 ? -28.654 -7.802 9.472 1.00 87.38 411 VAL A CA 1
ATOM 3141 C C . VAL A 1 411 ? -29.371 -7.727 8.135 1.00 87.38 411 VAL A C 1
ATOM 3143 O O . VAL A 1 411 ? -29.820 -6.670 7.684 1.00 87.38 411 VAL A O 1
ATOM 3146 N N . GLY A 1 412 ? -29.493 -8.879 7.485 1.00 88.31 412 GLY A N 1
ATOM 3147 C CA . GLY A 1 412 ? -30.298 -9.016 6.284 1.00 88.31 412 GLY A CA 1
ATOM 3148 C C . GLY A 1 412 ? -31.789 -9.039 6.613 1.00 88.31 412 GLY A C 1
ATOM 3149 O O . GLY A 1 412 ? -32.225 -9.614 7.614 1.00 88.31 412 GLY A O 1
ATOM 3150 N N . LYS A 1 413 ? -32.593 -8.444 5.736 1.00 87.19 413 LYS A N 1
ATOM 3151 C CA . LYS A 1 413 ? -34.051 -8.383 5.854 1.00 87.19 413 LYS A CA 1
ATOM 3152 C C . LYS A 1 413 ? -34.726 -8.853 4.575 1.00 87.19 413 LYS A C 1
ATOM 3154 O O . LYS A 1 413 ? -34.219 -8.626 3.476 1.00 87.19 413 LYS A O 1
ATOM 3159 N N . PHE A 1 414 ? -35.889 -9.480 4.713 1.00 85.81 414 PHE A N 1
ATOM 3160 C CA . PHE A 1 414 ? -36.691 -9.960 3.591 1.00 85.81 414 PHE A CA 1
ATOM 3161 C C . PHE A 1 414 ? -38.194 -9.768 3.820 1.00 85.81 414 PHE A C 1
ATOM 3163 O O . PHE A 1 414 ? -38.651 -9.558 4.947 1.00 85.81 414 PHE A O 1
ATOM 3170 N N . ILE A 1 415 ? -38.969 -9.858 2.741 1.00 82.06 415 ILE A N 1
ATOM 3171 C CA . ILE A 1 415 ? -40.430 -9.740 2.752 1.00 82.06 415 ILE A CA 1
ATOM 3172 C C . ILE A 1 415 ? -41.051 -11.116 2.483 1.00 82.06 415 ILE A C 1
ATOM 3174 O O . ILE A 1 415 ? -40.799 -11.738 1.452 1.00 82.06 415 ILE A O 1
ATOM 3178 N N . TYR A 1 416 ? -41.893 -11.593 3.402 1.00 75.62 416 TYR A N 1
ATOM 3179 C CA . TYR A 1 416 ? -42.650 -12.839 3.246 1.00 75.62 416 TYR A CA 1
ATOM 3180 C C . TYR A 1 416 ? -44.021 -12.587 2.602 1.00 75.62 416 TYR A C 1
ATOM 3182 O O . TYR A 1 416 ? -44.545 -11.468 2.587 1.00 75.62 416 TYR A O 1
ATOM 3190 N N . THR A 1 417 ? -44.648 -13.658 2.113 1.00 65.81 417 THR A N 1
ATOM 3191 C CA . THR A 1 417 ? -46.011 -13.654 1.562 1.00 65.81 417 THR A CA 1
ATOM 3192 C C . THR A 1 417 ? -46.989 -12.913 2.482 1.00 65.81 417 THR A C 1
ATOM 3194 O O . THR A 1 417 ? -47.151 -13.275 3.646 1.00 65.81 417 THR A O 1
ATOM 3197 N N . GLY A 1 418 ? -47.636 -11.866 1.957 1.00 66.69 418 GLY A N 1
ATOM 3198 C CA . GLY A 1 418 ? -48.519 -10.972 2.720 1.00 66.69 418 GLY A CA 1
ATOM 3199 C C . GLY A 1 418 ? -47.907 -9.617 3.098 1.00 66.69 418 GLY A C 1
ATOM 3200 O O . GLY A 1 418 ? -48.567 -8.838 3.778 1.00 66.69 418 GLY A O 1
ATOM 3201 N N . GLY A 1 419 ? -46.677 -9.319 2.659 1.00 76.50 419 GLY A N 1
ATOM 3202 C CA . GLY A 1 419 ? -46.029 -8.016 2.872 1.00 76.50 419 GLY A CA 1
ATOM 3203 C C . GLY A 1 419 ? -45.424 -7.843 4.265 1.00 76.50 419 GLY A C 1
ATOM 3204 O O . GLY A 1 419 ? -45.071 -6.732 4.651 1.00 76.50 419 GLY A O 1
ATOM 3205 N N . LYS A 1 420 ? -45.320 -8.933 5.035 1.00 82.06 420 LYS A N 1
ATOM 3206 C CA . LYS A 1 420 ? -44.719 -8.912 6.366 1.00 82.06 420 LYS A CA 1
ATOM 3207 C C . LYS A 1 420 ? -43.197 -8.991 6.251 1.00 82.06 420 LYS A C 1
ATOM 3209 O O . LYS A 1 420 ? -42.666 -9.868 5.574 1.00 82.06 420 LYS A O 1
ATOM 3214 N N . GLU A 1 421 ? -42.523 -8.068 6.921 1.00 84.12 421 GLU A N 1
ATOM 3215 C CA . GLU A 1 421 ? -41.068 -7.943 6.934 1.00 84.12 421 GLU A CA 1
ATOM 3216 C C . GLU A 1 421 ? -40.446 -8.799 8.050 1.00 84.12 421 GLU A C 1
ATOM 3218 O O . GLU A 1 421 ? -40.970 -8.849 9.167 1.00 84.12 421 GLU A O 1
ATOM 3223 N N . TYR A 1 422 ? -39.319 -9.444 7.749 1.00 84.69 422 TYR A N 1
ATOM 3224 C CA . TYR A 1 422 ? -38.586 -10.308 8.672 1.00 84.69 422 TYR A CA 1
ATOM 3225 C C . TYR A 1 422 ? -37.078 -10.047 8.616 1.00 84.69 422 TYR A C 1
ATOM 3227 O O . TYR A 1 422 ? -36.521 -9.813 7.544 1.00 84.69 422 TYR A O 1
ATOM 3235 N N . TYR A 1 423 ? -36.429 -10.141 9.773 1.00 86.69 423 TYR A N 1
ATOM 3236 C CA . TYR A 1 423 ? -34.989 -9.996 9.976 1.00 86.69 423 TYR A CA 1
ATOM 3237 C C . TYR A 1 423 ? -34.330 -11.365 10.082 1.00 86.69 423 TYR A C 1
ATOM 3239 O O . TYR A 1 423 ? -34.932 -12.295 10.626 1.00 86.69 423 TYR A O 1
ATOM 3247 N N . ILE A 1 424 ? -33.100 -11.486 9.593 1.00 84.25 424 ILE A N 1
ATOM 3248 C CA . ILE A 1 424 ? -32.337 -12.726 9.671 1.00 84.25 424 ILE A CA 1
ATOM 3249 C C . ILE A 1 424 ? -31.297 -12.677 10.787 1.00 84.25 424 ILE A C 1
ATOM 3251 O O . ILE A 1 424 ? -30.563 -11.706 10.933 1.00 84.25 424 ILE A O 1
ATOM 3255 N N . THR A 1 425 ? -31.240 -13.766 11.550 1.00 80.88 425 THR A N 1
ATOM 3256 C CA . THR A 1 425 ? -30.211 -14.046 12.555 1.00 80.88 425 THR A CA 1
ATOM 3257 C C . THR A 1 425 ? -29.343 -15.204 12.056 1.00 80.88 425 THR A C 1
ATOM 3259 O O . THR A 1 425 ? -29.884 -16.216 11.581 1.00 80.88 425 THR A O 1
ATOM 3262 N N . SER A 1 426 ? -28.024 -15.125 12.207 1.00 75.69 426 SER A N 1
ATOM 3263 C CA . SER A 1 426 ? -27.119 -16.267 12.013 1.00 75.69 426 SER A CA 1
ATOM 3264 C C . SER A 1 426 ? -27.380 -17.325 13.104 1.00 75.69 426 SER A C 1
ATOM 3266 O O . SER A 1 426 ? -27.336 -18.541 12.874 1.00 75.69 426 SER A O 1
ATOM 3268 N N . GLY A 1 427 ? -27.751 -16.852 14.300 1.00 70.81 427 GLY A N 1
ATOM 3269 C CA . GLY A 1 427 ? -27.882 -17.662 15.499 1.00 70.81 427 GLY A CA 1
ATOM 3270 C C . GLY A 1 427 ? -26.551 -18.287 15.916 1.00 70.81 427 GLY A C 1
ATOM 3271 O O . GLY A 1 427 ? -26.519 -19.509 16.115 1.00 70.81 427 GLY A O 1
ATOM 3272 N N . GLY A 1 428 ? -25.483 -17.490 16.014 1.00 68.75 428 GLY A N 1
ATOM 3273 C CA . GLY A 1 428 ? -24.173 -17.925 16.501 1.00 68.75 428 GLY A CA 1
ATOM 3274 C C . GLY A 1 428 ? -23.295 -18.600 15.453 1.00 68.75 428 GLY A C 1
ATOM 3275 O O . GLY A 1 428 ? -22.492 -19.458 15.816 1.00 68.75 428 GLY A O 1
ATOM 3276 N N . LYS A 1 429 ? -23.515 -18.341 14.161 1.00 67.62 429 LYS A N 1
ATOM 3277 C CA . LYS A 1 429 ? -22.841 -19.047 13.053 1.00 67.62 429 LYS A CA 1
ATOM 3278 C C . LYS A 1 429 ? -21.966 -18.151 12.173 1.00 67.62 429 LYS A C 1
ATOM 3280 O O . LYS A 1 429 ? -21.500 -18.606 11.132 1.00 67.62 429 LYS A O 1
ATOM 3285 N N . GLY A 1 430 ? -21.711 -16.930 12.614 1.00 74.75 430 GLY A N 1
ATOM 3286 C CA . GLY A 1 430 ? -20.909 -15.930 11.933 1.00 74.75 430 GLY A CA 1
ATOM 3287 C C . GLY A 1 430 ? -21.677 -15.153 10.869 1.00 74.75 430 GLY A C 1
ATOM 3288 O O . GLY A 1 430 ? -22.902 -15.246 10.735 1.00 74.75 430 GLY A O 1
ATOM 3289 N N . ALA A 1 431 ? -20.910 -14.372 10.112 1.00 81.19 431 ALA A N 1
ATOM 3290 C CA . ALA A 1 431 ? -21.410 -13.532 9.039 1.00 81.19 431 ALA A CA 1
ATOM 3291 C C . ALA A 1 431 ? -22.033 -14.342 7.887 1.00 81.19 431 ALA A C 1
ATOM 3293 O O . ALA A 1 431 ? -21.698 -15.505 7.657 1.00 81.19 431 ALA A O 1
ATOM 3294 N N . TYR A 1 432 ? -22.943 -13.704 7.153 1.00 82.12 432 TYR A N 1
ATOM 3295 C CA . TYR A 1 432 ? -23.624 -14.288 6.002 1.00 82.12 432 TYR A CA 1
ATOM 3296 C C . TYR A 1 432 ? -23.835 -13.271 4.877 1.00 82.12 432 TYR A C 1
ATOM 3298 O O . TYR A 1 432 ? -24.101 -12.092 5.122 1.00 82.12 432 TYR A O 1
ATOM 3306 N N . ASP A 1 433 ? -23.799 -13.752 3.637 1.00 88.56 433 ASP A N 1
ATOM 3307 C CA . ASP A 1 433 ? -23.897 -12.915 2.444 1.00 88.56 433 ASP A CA 1
ATOM 3308 C C . ASP A 1 433 ? -25.321 -12.366 2.265 1.00 88.56 433 ASP A C 1
ATOM 3310 O O . ASP A 1 433 ? -26.258 -13.089 1.909 1.00 88.56 433 ASP A O 1
ATOM 3314 N N . VAL A 1 434 ? -25.500 -11.063 2.474 1.00 88.75 434 VAL A N 1
ATOM 3315 C CA . VAL A 1 434 ? -26.796 -10.389 2.301 1.00 88.75 434 VAL A CA 1
ATOM 3316 C C . VAL A 1 434 ? -26.982 -9.921 0.868 1.00 88.75 434 VAL A C 1
ATOM 3318 O O . VAL A 1 434 ? -28.061 -10.089 0.297 1.00 88.75 434 VAL A O 1
ATOM 3321 N N . ALA A 1 435 ? -25.955 -9.321 0.275 1.00 90.06 435 ALA A N 1
ATOM 3322 C CA . ALA A 1 435 ? -26.024 -8.802 -1.082 1.00 90.06 435 ALA A CA 1
ATOM 3323 C C . ALA A 1 435 ? -24.659 -8.798 -1.758 1.00 90.06 435 ALA A C 1
ATOM 3325 O O . ALA A 1 435 ? -23.635 -8.603 -1.112 1.00 90.06 435 ALA A O 1
ATOM 3326 N N . THR A 1 436 ? -24.669 -8.925 -3.078 1.00 91.62 436 THR A N 1
ATOM 3327 C CA . THR A 1 436 ? -23.471 -8.836 -3.910 1.00 91.62 436 THR A CA 1
ATOM 3328 C C . THR A 1 436 ? -23.518 -7.558 -4.739 1.00 91.62 436 THR A C 1
ATOM 3330 O O . THR A 1 436 ? -24.524 -7.259 -5.390 1.00 91.62 436 THR A O 1
ATOM 3333 N N . GLY A 1 437 ? -22.435 -6.786 -4.692 1.00 91.44 437 GLY A N 1
ATOM 3334 C CA . GLY A 1 437 ? -22.202 -5.616 -5.524 1.00 91.44 437 GLY A CA 1
ATOM 3335 C C . GLY A 1 437 ? -21.426 -5.993 -6.778 1.00 91.44 437 GLY A C 1
ATOM 3336 O O . GLY A 1 437 ? -20.319 -6.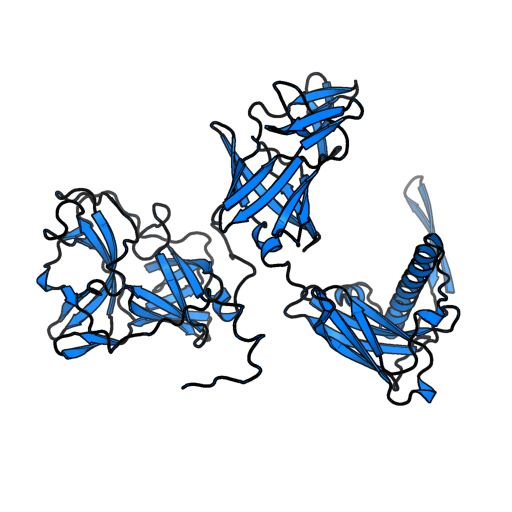512 -6.678 1.00 91.44 437 GLY A O 1
ATOM 3337 N N . THR A 1 438 ? -21.977 -5.667 -7.947 1.00 90.25 438 THR A N 1
ATOM 3338 C CA . THR A 1 438 ? -21.340 -5.917 -9.247 1.00 90.25 438 THR A CA 1
ATOM 3339 C C . THR A 1 438 ? -21.091 -4.621 -10.005 1.00 90.25 438 THR A C 1
ATOM 3341 O O . THR A 1 438 ? -22.033 -3.875 -10.301 1.00 90.25 438 THR A O 1
ATOM 3344 N N . LEU A 1 439 ? -19.827 -4.388 -10.364 1.00 86.50 439 LEU A N 1
ATOM 3345 C CA . LEU A 1 439 ? -19.396 -3.321 -11.269 1.00 86.50 439 LEU A CA 1
ATOM 3346 C C . LEU A 1 439 ? -19.939 -3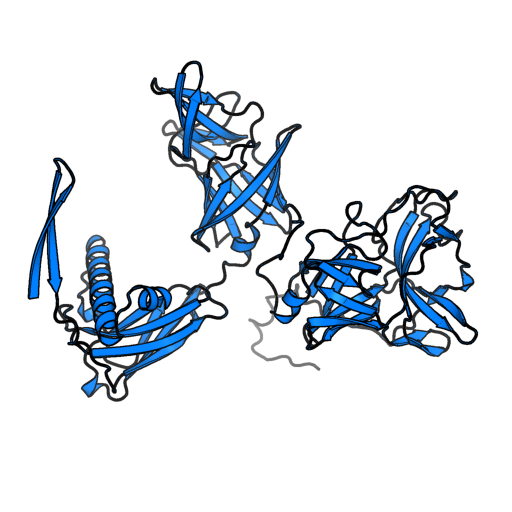.572 -12.681 1.00 86.50 439 LEU A C 1
ATOM 3348 O O . LEU A 1 439 ? -19.734 -4.629 -13.273 1.00 86.50 439 LEU A O 1
ATOM 3352 N N . GLN A 1 440 ? -20.647 -2.588 -13.216 1.00 85.00 440 GLN A N 1
ATOM 3353 C CA . GLN A 1 440 ? -21.201 -2.594 -14.561 1.00 85.00 440 GLN A CA 1
ATOM 3354 C C . GLN A 1 440 ? -20.196 -2.001 -15.555 1.00 85.00 440 GLN A C 1
ATOM 3356 O O . GLN A 1 440 ? -19.280 -1.260 -15.194 1.00 85.00 440 GLN A O 1
ATOM 3361 N N . SER A 1 441 ? -20.391 -2.290 -16.842 1.00 81.31 441 SER A N 1
ATOM 3362 C CA . SER A 1 441 ? -19.523 -1.791 -17.918 1.00 81.31 441 SER A CA 1
ATOM 3363 C C . SER A 1 441 ? -19.510 -0.264 -18.052 1.00 81.31 441 SER A C 1
ATOM 3365 O O . SER A 1 441 ? -18.573 0.284 -18.621 1.00 81.31 441 SER A O 1
ATOM 3367 N N . ASP A 1 442 ? -20.545 0.419 -17.560 1.00 78.88 442 ASP A N 1
ATOM 3368 C CA . ASP A 1 442 ? -20.654 1.883 -17.554 1.00 78.88 442 ASP A CA 1
ATOM 3369 C C . ASP A 1 442 ? -19.985 2.544 -16.332 1.00 78.88 442 ASP A C 1
ATOM 3371 O O . ASP A 1 442 ? -20.066 3.760 -16.168 1.00 78.88 442 ASP A O 1
ATOM 3375 N N . GLY A 1 443 ? -19.319 1.758 -15.476 1.00 77.38 443 GLY A N 1
ATOM 3376 C CA . GLY A 1 443 ? -18.657 2.237 -14.261 1.00 77.38 443 GLY A CA 1
ATOM 3377 C C . GLY A 1 443 ? -19.588 2.417 -13.056 1.00 77.38 443 GLY A C 1
ATOM 3378 O O . GLY A 1 443 ? -19.121 2.829 -11.993 1.00 77.38 443 GLY A O 1
ATOM 3379 N N . SER A 1 444 ? -20.882 2.103 -13.184 1.00 86.50 444 SER A N 1
ATOM 3380 C CA . SER A 1 444 ? -21.805 2.031 -12.047 1.00 86.50 444 SER A CA 1
ATOM 3381 C C . SER A 1 444 ? -21.650 0.715 -11.275 1.00 86.50 444 SER A C 1
ATOM 3383 O O . SER A 1 444 ? -21.131 -0.274 -11.789 1.00 86.50 444 SER A O 1
ATOM 3385 N N . VAL A 1 445 ? -22.110 0.677 -10.027 1.00 89.56 445 VAL A N 1
ATOM 3386 C CA . VAL A 1 445 ? -22.303 -0.560 -9.260 1.00 89.56 445 VAL A CA 1
ATOM 3387 C C . VAL A 1 445 ? -23.786 -0.885 -9.174 1.00 89.56 445 VAL A C 1
ATOM 3389 O O . VAL A 1 445 ? -24.621 0.001 -8.999 1.00 89.56 445 VAL A O 1
ATOM 3392 N N . LYS A 1 446 ? -24.117 -2.175 -9.210 1.00 91.94 446 LYS A N 1
ATOM 3393 C CA . LYS A 1 446 ? -25.429 -2.683 -8.819 1.00 91.94 446 LYS A CA 1
ATOM 3394 C C . LYS A 1 446 ? -25.307 -3.667 -7.657 1.00 91.94 446 LYS A C 1
ATOM 3396 O O . LYS A 1 446 ? -24.709 -4.725 -7.824 1.00 91.94 446 LYS A O 1
ATOM 3401 N N . PHE A 1 447 ? -25.914 -3.353 -6.515 1.00 92.06 447 PHE A N 1
ATOM 3402 C CA . PHE A 1 447 ? -26.073 -4.293 -5.403 1.00 92.06 447 PHE A CA 1
ATOM 3403 C C . PHE A 1 447 ? -27.367 -5.078 -5.561 1.00 92.06 447 PHE A C 1
ATOM 3405 O O . PHE A 1 447 ? -28.431 -4.483 -5.726 1.00 92.06 447 PHE A O 1
ATOM 3412 N N . THR A 1 448 ? -27.288 -6.403 -5.487 1.00 92.19 448 THR A N 1
ATOM 3413 C CA . THR A 1 448 ? -28.447 -7.301 -5.563 1.00 92.19 448 THR A CA 1
ATOM 3414 C C . THR A 1 448 ? -28.476 -8.193 -4.333 1.00 92.19 448 THR A C 1
ATOM 3416 O O . THR A 1 448 ? -27.448 -8.743 -3.953 1.00 92.19 448 THR A O 1
ATOM 3419 N N . GLY A 1 449 ? -29.646 -8.336 -3.710 1.00 89.12 449 GLY A N 1
ATOM 3420 C CA . GLY A 1 449 ? -29.808 -9.219 -2.562 1.00 89.12 449 GLY A CA 1
ATOM 3421 C C . GLY A 1 449 ? -29.595 -10.684 -2.934 1.00 89.12 449 GLY A C 1
ATOM 3422 O O . GLY A 1 449 ? -30.071 -11.147 -3.974 1.00 89.12 449 GLY A O 1
ATOM 3423 N N . ASN A 1 450 ? -28.898 -11.411 -2.068 1.00 88.31 450 ASN A N 1
ATOM 3424 C CA . ASN A 1 450 ? -28.598 -12.819 -2.266 1.00 88.31 450 ASN A CA 1
ATOM 3425 C C . ASN A 1 450 ? -29.775 -13.703 -1.860 1.00 88.31 450 ASN A C 1
ATOM 3427 O O . ASN A 1 450 ? -30.662 -13.319 -1.088 1.00 88.31 450 ASN A O 1
ATOM 3431 N N . LYS A 1 451 ? -29.808 -14.903 -2.440 1.00 85.12 451 LYS A N 1
ATOM 3432 C CA . LYS A 1 451 ? -30.805 -15.921 -2.115 1.00 85.12 451 LYS A CA 1
ATOM 3433 C C . LYS A 1 451 ? -30.384 -16.694 -0.876 1.00 85.12 451 LYS A C 1
ATOM 3435 O O . LYS A 1 451 ? -29.225 -17.066 -0.745 1.00 85.12 451 LYS A O 1
ATOM 3440 N N . PHE A 1 452 ? -31.343 -17.012 -0.022 1.00 80.44 452 PHE A N 1
ATOM 3441 C CA . PHE A 1 452 ? -31.117 -17.795 1.185 1.00 80.44 452 PHE A CA 1
ATOM 3442 C C . PHE A 1 452 ? -32.305 -18.717 1.473 1.00 80.44 452 PHE A C 1
ATOM 3444 O O . PHE A 1 452 ? -33.372 -18.618 0.862 1.00 80.44 452 PHE A O 1
ATOM 3451 N N . GLN A 1 453 ? -32.103 -19.641 2.410 1.00 79.06 453 GLN A N 1
ATOM 3452 C CA . GLN A 1 453 ? -33.124 -20.572 2.884 1.00 79.06 453 GLN A CA 1
ATOM 3453 C C . GLN A 1 453 ? -33.374 -20.337 4.373 1.00 79.06 453 GLN A C 1
ATOM 3455 O O . GLN A 1 453 ? -32.438 -20.142 5.152 1.00 79.06 453 GLN A O 1
ATOM 3460 N N . VAL A 1 454 ? -34.638 -20.386 4.782 1.00 71.56 454 VAL A N 1
ATOM 3461 C CA . VAL A 1 454 ? -35.019 -20.366 6.202 1.00 71.56 454 VAL A CA 1
ATOM 3462 C C . VAL A 1 454 ? -35.190 -21.787 6.731 1.00 71.56 454 VAL A C 1
ATOM 3464 O O . VAL A 1 454 ? -35.567 -22.695 5.991 1.00 71.56 454 VAL A O 1
ATOM 3467 N N . GLN A 1 455 ? -34.935 -21.979 8.027 1.00 64.25 455 GLN A N 1
ATOM 3468 C CA . GLN A 1 455 ? -34.966 -23.297 8.680 1.00 64.25 455 GLN A CA 1
ATOM 3469 C C . GLN A 1 455 ? -36.318 -24.024 8.557 1.00 64.25 455 GLN A C 1
ATOM 3471 O O . GLN A 1 455 ? -36.343 -25.250 8.484 1.00 64.25 455 GLN A O 1
ATOM 3476 N N . ASP A 1 456 ? -37.417 -23.274 8.441 1.00 63.12 456 ASP A N 1
ATOM 3477 C CA . ASP A 1 456 ? -38.782 -23.804 8.315 1.00 63.12 456 ASP A CA 1
ATOM 3478 C C . ASP A 1 456 ? -39.259 -23.950 6.849 1.00 63.12 456 ASP A C 1
ATOM 3480 O O . ASP A 1 456 ? -40.438 -24.199 6.595 1.00 63.12 456 ASP A O 1
ATOM 3484 N N . GLY A 1 457 ? -38.345 -23.824 5.878 1.00 63.38 457 GLY A N 1
ATOM 3485 C CA . GLY A 1 457 ? -38.587 -24.031 4.448 1.00 63.38 457 GLY A CA 1
ATOM 3486 C C . GLY A 1 457 ? -38.893 -22.757 3.647 1.00 63.38 457 GLY A C 1
ATOM 3487 O O . GLY A 1 457 ? -39.595 -21.854 4.101 1.00 63.38 457 GLY A O 1
ATOM 3488 N N . GLY A 1 458 ? -38.384 -22.713 2.412 1.00 72.62 458 GLY A N 1
ATOM 3489 C CA . GLY A 1 458 ? -38.634 -21.655 1.426 1.00 72.62 458 GLY A CA 1
ATOM 3490 C C . GLY A 1 458 ? -37.361 -20.915 1.010 1.00 72.62 458 GLY A C 1
ATOM 3491 O O . GLY A 1 458 ? -36.543 -20.547 1.854 1.00 72.62 458 GLY A O 1
ATOM 3492 N N . GLU A 1 459 ? -37.215 -20.696 -0.302 1.00 82.38 459 GLU A N 1
ATOM 3493 C CA . GLU A 1 459 ? -36.171 -19.841 -0.870 1.00 82.38 459 GLU A CA 1
ATOM 3494 C C . GLU A 1 459 ? -36.641 -18.392 -0.861 1.00 82.38 459 GLU A C 1
ATOM 3496 O O . GLU A 1 459 ? -37.694 -18.075 -1.418 1.00 82.38 459 GLU A O 1
ATOM 3501 N N . PHE A 1 460 ? -35.843 -17.518 -0.264 1.00 84.19 460 PHE A N 1
ATOM 3502 C CA . PHE A 1 460 ? -36.101 -16.086 -0.221 1.00 84.19 460 PHE A CA 1
ATOM 3503 C C . PHE A 1 460 ? -34.902 -15.328 -0.768 1.00 84.19 460 PHE A C 1
ATOM 3505 O O . PHE A 1 460 ? -33.811 -15.873 -0.924 1.00 84.19 460 PHE A O 1
ATOM 3512 N N . THR A 1 461 ? -35.115 -14.057 -1.072 1.00 86.94 461 THR A N 1
ATOM 3513 C CA . THR A 1 461 ? -34.061 -13.131 -1.475 1.00 86.94 461 THR A CA 1
ATOM 3514 C C . THR A 1 461 ? -34.037 -11.998 -0.473 1.00 86.94 461 THR A C 1
ATOM 3516 O O . THR A 1 461 ? -35.095 -11.511 -0.073 1.00 86.94 461 THR A O 1
ATOM 3519 N N . PHE A 1 462 ? -32.845 -11.592 -0.047 1.00 89.75 462 PHE A N 1
ATOM 3520 C CA . PHE A 1 462 ? -32.717 -10.413 0.791 1.00 89.75 462 PHE A CA 1
ATOM 3521 C C . PHE A 1 462 ? -33.228 -9.189 0.039 1.00 89.75 462 PHE A C 1
ATOM 3523 O O . PHE A 1 462 ? -32.850 -8.925 -1.098 1.00 89.75 462 PHE A O 1
ATOM 3530 N N . ASN A 1 463 ? -34.099 -8.426 0.682 1.00 89.75 463 ASN A N 1
ATOM 3531 C CA . ASN A 1 463 ? -34.593 -7.170 0.140 1.00 89.75 463 ASN A CA 1
ATOM 3532 C C . ASN A 1 463 ? -33.743 -5.995 0.619 1.00 89.75 463 ASN A C 1
ATOM 3534 O O . ASN A 1 463 ? -33.776 -4.945 -0.011 1.00 89.75 463 ASN A O 1
ATOM 3538 N N . ARG A 1 464 ? -33.002 -6.143 1.726 1.00 87.75 464 ARG A N 1
ATOM 3539 C CA . ARG A 1 464 ? -32.291 -5.031 2.364 1.00 87.75 464 ARG A CA 1
ATOM 3540 C C . ARG A 1 464 ? -31.219 -5.506 3.351 1.00 87.75 464 ARG A C 1
ATOM 3542 O O . ARG A 1 464 ? -31.386 -6.556 3.968 1.00 87.75 464 ARG A O 1
ATOM 3549 N N . LEU A 1 465 ? -30.176 -4.693 3.528 1.00 87.00 465 LEU A N 1
ATOM 3550 C CA . LEU A 1 465 ? -29.265 -4.718 4.679 1.00 87.00 465 LEU A CA 1
ATOM 3551 C C . LEU A 1 465 ? -29.657 -3.583 5.636 1.00 87.00 465 LEU A C 1
ATOM 3553 O O . LEU A 1 465 ? -29.728 -2.429 5.207 1.00 87.00 465 LEU A O 1
ATOM 3557 N N . GLU A 1 466 ? -29.943 -3.898 6.896 1.00 85.50 466 GLU A N 1
ATOM 3558 C CA . GLU A 1 466 ? -30.468 -2.938 7.872 1.00 85.50 466 GLU A CA 1
ATOM 3559 C C . GLU A 1 466 ? -29.677 -2.984 9.183 1.00 85.50 466 GLU A C 1
ATOM 3561 O O . GLU A 1 466 ? -29.322 -4.055 9.672 1.00 85.50 466 GLU A O 1
ATOM 3566 N N . LEU A 1 467 ? -29.410 -1.810 9.750 1.00 84.06 467 LEU A N 1
ATOM 3567 C CA . LEU A 1 467 ? -28.823 -1.662 11.073 1.00 84.06 467 LEU A CA 1
ATOM 3568 C C . LEU A 1 467 ? -29.879 -1.905 12.161 1.00 84.06 467 LEU A C 1
ATOM 3570 O O . LEU A 1 467 ? -30.970 -1.318 12.139 1.00 84.06 467 LEU A O 1
ATOM 3574 N N . ILE A 1 468 ? -29.528 -2.729 13.142 1.00 85.69 468 ILE A N 1
ATOM 3575 C CA . ILE A 1 468 ? -30.308 -2.956 14.357 1.00 85.69 468 ILE A CA 1
ATOM 3576 C C . ILE A 1 468 ? -29.488 -2.603 15.597 1.00 85.69 468 ILE A C 1
ATOM 3578 O O . ILE A 1 468 ? -28.259 -2.649 15.576 1.00 85.69 468 ILE A O 1
ATOM 3582 N N . ALA A 1 469 ? -30.184 -2.277 16.680 1.00 86.50 469 ALA A N 1
ATOM 3583 C CA . ALA A 1 469 ? -29.607 -2.050 17.995 1.00 86.50 469 ALA A CA 1
ATOM 3584 C C . ALA A 1 469 ? -30.215 -3.027 19.008 1.00 86.50 469 ALA A C 1
ATOM 3586 O O . ALA A 1 469 ? -31.439 -3.172 19.090 1.00 86.50 469 ALA A O 1
ATOM 3587 N N . VAL A 1 470 ? -29.353 -3.699 19.767 1.00 87.62 470 VAL A N 1
ATOM 3588 C CA . VAL A 1 470 ? -29.712 -4.692 20.783 1.00 87.62 470 VAL A CA 1
ATOM 3589 C C . VAL A 1 470 ? -29.243 -4.181 22.152 1.00 87.62 470 VAL A C 1
ATOM 3591 O O . VAL A 1 470 ? -28.044 -3.958 22.322 1.00 87.62 470 VAL A O 1
ATOM 3594 N N . PRO A 1 471 ? -30.141 -3.973 23.130 1.00 86.75 471 PRO A N 1
ATOM 3595 C CA . PRO A 1 471 ? -29.777 -3.486 24.456 1.00 86.75 471 PRO A CA 1
ATOM 3596 C C . PRO A 1 471 ? -28.819 -4.422 25.189 1.00 86.75 471 PRO A C 1
ATOM 3598 O O . PRO A 1 471 ? -28.989 -5.638 25.174 1.00 86.75 471 PRO A O 1
ATOM 3601 N N . ILE A 1 472 ? -27.842 -3.847 25.891 1.00 84.38 472 ILE A N 1
ATOM 3602 C CA . ILE A 1 472 ? -26.872 -4.608 26.696 1.00 84.38 472 ILE A CA 1
ATOM 3603 C C . ILE A 1 472 ? -27.523 -5.133 27.977 1.00 84.38 472 ILE A C 1
ATOM 3605 O O . ILE A 1 472 ? -27.251 -6.251 28.409 1.00 84.38 472 ILE A O 1
ATOM 3609 N N . SER A 1 473 ? -28.359 -4.307 28.612 1.00 79.69 473 SER A N 1
ATOM 3610 C CA . SER A 1 473 ? -28.952 -4.620 29.917 1.00 79.69 473 SER A CA 1
ATOM 3611 C C . SER A 1 473 ? -30.167 -5.548 29.823 1.00 79.69 473 SER A C 1
ATOM 3613 O O . SER A 1 473 ? -30.483 -6.248 30.784 1.00 79.69 473 SER A O 1
ATOM 3615 N N . ASP A 1 474 ? -30.816 -5.573 28.658 1.00 74.06 474 ASP A N 1
ATOM 3616 C CA . ASP A 1 474 ? -31.976 -6.408 28.366 1.00 74.06 474 ASP A CA 1
ATOM 3617 C C . ASP A 1 474 ? -31.947 -6.877 26.896 1.00 74.06 474 ASP A C 1
ATOM 3619 O O . ASP A 1 474 ? -32.763 -6.441 26.075 1.00 74.06 474 ASP A O 1
ATOM 3623 N N . PRO A 1 475 ? -30.996 -7.761 26.532 1.00 62.19 475 PRO A N 1
ATOM 3624 C CA . PRO A 1 475 ? -30.857 -8.253 25.158 1.00 62.19 475 PRO A CA 1
ATOM 3625 C C . PRO A 1 475 ? -32.100 -9.017 24.686 1.00 62.19 475 PRO A C 1
ATOM 3627 O O . PRO A 1 475 ? -32.344 -9.157 23.486 1.00 62.19 475 PRO A O 1
ATOM 3630 N N . ASP A 1 476 ? -32.922 -9.490 25.624 1.00 65.31 476 ASP A N 1
ATOM 3631 C CA . ASP A 1 476 ? -34.165 -10.188 25.337 1.00 65.31 476 ASP A CA 1
ATOM 3632 C C . ASP A 1 476 ? -35.388 -9.265 25.217 1.00 65.31 476 ASP A C 1
ATOM 3634 O O . ASP A 1 476 ? -36.395 -9.699 24.641 1.00 65.31 476 ASP A O 1
ATOM 3638 N N . GLY A 1 477 ? -35.302 -8.026 25.714 1.00 61.75 477 GLY A N 1
ATOM 3639 C CA . GLY A 1 477 ? -36.432 -7.124 25.946 1.00 61.75 477 GLY A CA 1
ATOM 3640 C C . GLY A 1 477 ? -36.762 -6.124 24.844 1.00 61.75 477 GLY A C 1
ATOM 3641 O O . GLY A 1 477 ? -37.835 -5.514 24.896 1.00 61.75 477 GLY A O 1
ATOM 3642 N N . GLY A 1 478 ? -35.933 -5.969 23.807 1.00 74.44 478 GLY A N 1
ATOM 3643 C CA . GLY A 1 478 ? -36.299 -5.138 22.656 1.00 74.44 478 GLY A CA 1
ATOM 3644 C C . GLY A 1 478 ? -35.205 -4.933 21.625 1.00 74.44 478 GLY A C 1
ATOM 3645 O O . GLY A 1 478 ? -34.235 -4.259 21.916 1.00 74.44 478 GLY A O 1
ATOM 3646 N N . VAL A 1 479 ? -35.390 -5.426 20.398 1.00 85.38 479 VAL A N 1
ATOM 3647 C CA . VAL A 1 479 ? -34.516 -5.052 19.274 1.00 85.38 479 VAL A CA 1
ATOM 3648 C C . VAL A 1 479 ? -35.065 -3.794 18.614 1.00 85.38 479 VAL A C 1
ATOM 3650 O O . VAL A 1 479 ? -36.265 -3.702 18.348 1.00 85.38 479 VAL A O 1
ATOM 3653 N N . TYR A 1 480 ? -34.192 -2.836 18.333 1.00 85.50 480 TYR A N 1
ATOM 3654 C CA . TYR A 1 480 ? -34.542 -1.562 17.723 1.00 85.50 480 TYR A CA 1
ATOM 3655 C C . TYR A 1 480 ? -34.009 -1.478 16.295 1.00 85.50 480 TYR A C 1
ATOM 3657 O O . TYR A 1 480 ? -32.923 -1.965 15.995 1.00 85.50 480 TYR A O 1
ATOM 3665 N N . THR A 1 481 ? -34.762 -0.837 15.406 1.00 82.62 481 THR A N 1
ATOM 3666 C CA . THR A 1 481 ? -34.324 -0.523 14.039 1.00 82.62 481 THR A CA 1
ATOM 3667 C C . THR A 1 481 ? -34.500 0.957 13.742 1.00 82.62 481 THR A C 1
ATOM 3669 O O . THR A 1 481 ? -35.278 1.649 14.405 1.00 82.62 481 THR A O 1
ATOM 3672 N N . PHE A 1 482 ? -33.786 1.448 12.738 1.00 73.88 482 PHE A N 1
ATOM 3673 C CA . PHE A 1 482 ? -33.855 2.841 12.339 1.00 73.88 482 PHE A CA 1
ATOM 3674 C C . PHE A 1 482 ? -35.141 3.138 11.550 1.00 73.88 482 PHE A C 1
ATOM 3676 O O . PHE A 1 482 ? -35.574 2.372 10.691 1.00 73.88 482 PHE A O 1
ATOM 3683 N N . LYS A 1 483 ? -35.781 4.272 11.844 1.00 67.94 483 LYS A N 1
ATOM 3684 C CA . LYS A 1 483 ? -37.081 4.663 11.279 1.00 67.94 483 LYS A CA 1
ATOM 3685 C C . LYS A 1 483 ? -36.995 5.023 9.800 1.00 67.94 483 LYS A C 1
ATOM 3687 O O . LYS A 1 483 ? -37.968 4.803 9.075 1.00 67.94 483 LYS A O 1
ATOM 3692 N N . SER A 1 484 ? -35.875 5.597 9.344 1.00 61.28 484 SER A N 1
ATOM 3693 C CA . SER A 1 484 ? -35.669 5.776 7.908 1.00 61.28 484 SER A CA 1
ATOM 3694 C C . SER A 1 484 ? -35.330 4.421 7.295 1.00 61.28 484 SER A C 1
ATOM 3696 O O . SER A 1 484 ? -34.285 3.823 7.547 1.00 61.28 484 SER A O 1
ATOM 3698 N N . LYS A 1 485 ? -36.276 3.917 6.504 1.00 61.75 485 LYS A N 1
ATOM 3699 C CA . LYS A 1 485 ? -36.083 2.727 5.687 1.00 61.75 485 LYS A CA 1
ATOM 3700 C C . LYS A 1 485 ? -35.001 3.048 4.646 1.00 61.75 485 LYS A C 1
ATOM 3702 O O . LYS A 1 485 ? -35.231 3.969 3.863 1.00 61.75 485 LYS A O 1
ATOM 3707 N N . PRO A 1 486 ? -33.861 2.339 4.607 1.00 62.81 486 PRO A N 1
ATOM 3708 C CA . PRO A 1 486 ? -32.964 2.441 3.470 1.00 62.81 486 PRO A CA 1
ATOM 3709 C C . PRO A 1 486 ? -33.663 1.817 2.258 1.00 62.81 486 PRO A C 1
ATOM 3711 O O . PRO A 1 486 ? -34.661 1.095 2.385 1.00 62.81 486 PRO A O 1
ATOM 3714 N N . ASP A 1 487 ? -33.164 2.108 1.071 1.00 70.75 487 ASP A N 1
ATOM 3715 C CA . ASP A 1 487 ? -33.755 1.570 -0.145 1.00 70.75 487 ASP A CA 1
ATOM 3716 C C . ASP A 1 487 ? -33.637 0.035 -0.204 1.00 70.75 487 ASP A C 1
ATOM 3718 O O . ASP A 1 487 ? -32.817 -0.591 0.472 1.00 70.75 487 ASP A O 1
ATOM 3722 N N . GLU A 1 488 ? -34.518 -0.589 -0.980 1.00 85.94 488 GLU A N 1
ATOM 3723 C CA . GLU A 1 488 ? -34.518 -2.037 -1.195 1.00 85.94 488 GLU A CA 1
ATOM 3724 C C . GLU A 1 488 ? -33.632 -2.404 -2.383 1.00 85.94 488 GLU A C 1
ATOM 3726 O O . GLU A 1 488 ? -33.534 -1.658 -3.357 1.00 85.94 488 GLU A O 1
ATOM 3731 N N . PHE A 1 489 ? -32.999 -3.574 -2.323 1.00 87.94 489 PHE A N 1
ATOM 3732 C CA . PHE A 1 489 ? -32.278 -4.120 -3.461 1.00 87.94 489 PHE A CA 1
ATOM 3733 C C . PHE A 1 489 ? -33.237 -4.354 -4.651 1.00 87.94 489 PHE A C 1
ATOM 3735 O O . PHE A 1 489 ? -34.365 -4.815 -4.451 1.00 87.94 489 PHE A O 1
ATOM 3742 N N . PRO A 1 490 ? -32.788 -4.127 -5.900 1.00 91.06 490 PRO A N 1
ATOM 3743 C CA . PRO A 1 490 ? -31.431 -3.739 -6.264 1.00 91.06 490 PRO A CA 1
ATOM 3744 C C . PRO A 1 490 ? -31.148 -2.249 -6.040 1.00 91.06 490 PRO A C 1
ATOM 3746 O O . PRO A 1 490 ? -31.973 -1.400 -6.360 1.00 91.06 490 PRO A O 1
ATOM 3749 N N . LEU A 1 491 ? -29.941 -1.947 -5.566 1.00 89.00 491 LEU A N 1
ATOM 3750 C CA . LEU A 1 491 ? -29.451 -0.575 -5.428 1.00 89.00 491 LEU A CA 1
ATOM 3751 C C . LEU A 1 491 ? -28.455 -0.282 -6.540 1.00 89.00 491 LEU A C 1
ATOM 3753 O O . LEU A 1 491 ? -27.647 -1.147 -6.884 1.00 89.00 491 LEU A O 1
ATOM 3757 N N . THR A 1 492 ? -28.477 0.934 -7.075 1.00 89.75 492 THR A N 1
ATOM 3758 C CA . THR A 1 492 ? -27.517 1.364 -8.097 1.00 89.75 492 THR A CA 1
ATOM 3759 C C . THR A 1 492 ? -26.662 2.494 -7.557 1.00 89.75 492 THR A C 1
ATOM 3761 O O . THR A 1 492 ? -27.188 3.458 -7.011 1.00 89.75 492 THR A O 1
ATOM 3764 N N . GLY A 1 493 ? -25.347 2.377 -7.712 1.00 87.81 493 GLY A N 1
ATOM 3765 C CA . GLY A 1 493 ? -24.382 3.373 -7.276 1.00 87.81 493 GLY A CA 1
ATOM 3766 C C . GLY A 1 493 ? -23.504 3.877 -8.411 1.00 87.81 493 GLY A C 1
ATOM 3767 O O . GLY A 1 493 ? -23.233 3.155 -9.364 1.00 87.81 493 GLY A O 1
ATOM 3768 N N . VAL A 1 494 ? -23.024 5.107 -8.297 1.00 87.00 494 VAL A N 1
ATOM 3769 C CA . VAL A 1 494 ? -22.019 5.700 -9.196 1.00 87.00 494 VAL A CA 1
ATOM 3770 C C . VAL A 1 494 ? -20.896 6.302 -8.364 1.00 87.00 494 VAL A C 1
ATOM 3772 O O . VAL A 1 494 ? -21.140 6.717 -7.233 1.00 87.00 494 VAL A O 1
ATOM 3775 N N . LYS A 1 495 ? -19.665 6.355 -8.881 1.00 84.12 495 LYS A N 1
ATOM 3776 C CA . LYS A 1 495 ? -18.561 7.009 -8.163 1.00 84.12 495 LYS A CA 1
ATOM 3777 C C . LYS A 1 495 ? -18.918 8.458 -7.851 1.00 84.12 495 LYS A C 1
ATOM 3779 O O . LYS A 1 495 ? -19.269 9.222 -8.750 1.00 84.12 495 LYS A O 1
ATOM 3784 N N . SER A 1 496 ? -18.818 8.828 -6.578 1.00 66.50 496 SER A N 1
ATOM 3785 C CA . SER A 1 496 ? -18.987 10.214 -6.174 1.00 66.50 496 SER A CA 1
ATOM 3786 C C . SER A 1 496 ? -17.680 10.952 -6.434 1.00 66.50 496 SER A C 1
ATOM 3788 O O . SER A 1 496 ? -16.652 10.604 -5.864 1.00 66.50 496 SER A O 1
ATOM 3790 N N . GLY A 1 497 ? -17.708 11.984 -7.277 1.00 56.62 497 GLY A N 1
ATOM 3791 C CA . GLY A 1 497 ? -16.574 12.899 -7.462 1.00 56.62 497 GLY A CA 1
ATOM 3792 C C . GLY A 1 497 ? -16.365 13.861 -6.283 1.00 56.62 497 GLY A C 1
ATOM 3793 O O . GLY A 1 497 ? -15.691 14.875 -6.440 1.00 56.62 497 GLY A O 1
ATOM 3794 N N . THR A 1 498 ? -17.003 13.609 -5.135 1.00 52.72 498 THR A N 1
ATOM 3795 C CA . THR A 1 498 ? -16.903 14.425 -3.921 1.00 52.72 498 THR A CA 1
ATOM 3796 C C . THR A 1 498 ? -16.014 13.751 -2.884 1.00 52.72 498 THR A C 1
ATOM 3798 O O . THR A 1 498 ? -16.086 12.543 -2.663 1.00 52.72 498 THR A O 1
ATOM 3801 N N . SER A 1 499 ? -15.222 14.560 -2.185 1.00 48.16 499 SER A N 1
ATOM 3802 C CA . SER A 1 499 ? -14.356 14.136 -1.079 1.00 48.16 499 SER A CA 1
ATOM 3803 C C . SER A 1 499 ? -15.111 13.877 0.233 1.00 48.16 499 SER A C 1
ATOM 3805 O O . SER A 1 499 ? -14.535 13.330 1.170 1.00 48.16 499 SER A O 1
ATOM 3807 N N . SER A 1 500 ? -16.397 14.235 0.307 1.00 50.53 500 SER A N 1
ATOM 3808 C CA . SER A 1 500 ? -17.274 13.977 1.450 1.00 50.53 500 SER A CA 1
ATOM 3809 C C . SER A 1 500 ? -18.439 13.058 1.081 1.00 50.53 500 SER A C 1
ATOM 3811 O O . SER A 1 500 ? -18.975 13.116 -0.029 1.00 50.53 500 SER A O 1
ATOM 3813 N N . VAL A 1 501 ? -18.816 12.217 2.044 1.00 55.62 501 VAL A N 1
ATOM 3814 C CA . VAL A 1 501 ? -19.967 11.309 2.004 1.00 55.62 501 VAL A CA 1
ATOM 3815 C C . VAL A 1 501 ? -21.162 12.063 2.586 1.00 55.62 501 VAL A C 1
ATOM 3817 O O . VAL A 1 501 ? -21.076 12.564 3.707 1.00 55.62 501 VAL A O 1
ATOM 3820 N N . LYS A 1 502 ? -22.288 12.161 1.870 1.00 53.88 502 LYS A N 1
ATOM 3821 C CA . LYS A 1 502 ? -23.558 12.539 2.501 1.00 53.88 502 LYS A CA 1
ATOM 3822 C C . LYS A 1 502 ? -24.032 11.381 3.359 1.00 53.88 502 LYS A C 1
ATOM 3824 O O . LYS A 1 502 ? -24.609 10.407 2.879 1.00 53.88 502 LYS A O 1
ATOM 3829 N N . THR A 1 503 ? -23.792 11.514 4.647 1.00 51.25 503 THR A N 1
ATOM 3830 C CA . THR A 1 503 ? -24.293 10.606 5.664 1.00 51.25 503 THR A CA 1
ATOM 3831 C C . THR A 1 503 ? -25.693 11.052 6.085 1.00 51.25 503 THR A C 1
ATOM 3833 O O . THR A 1 503 ? -26.017 12.246 6.116 1.00 51.25 503 THR A O 1
ATOM 3836 N N . MET A 1 504 ? -26.570 10.097 6.407 1.00 50.62 504 MET A N 1
ATOM 3837 C CA . MET A 1 504 ? -27.777 10.437 7.157 1.00 50.62 504 MET A CA 1
ATOM 3838 C C . MET A 1 504 ? -27.329 10.867 8.554 1.00 50.62 504 MET A C 1
ATOM 3840 O O . MET A 1 504 ? -26.930 10.037 9.368 1.00 50.62 504 MET A O 1
ATOM 3844 N N . SER A 1 505 ? -27.350 12.175 8.818 1.00 43.91 505 SER A N 1
ATOM 3845 C CA . SER A 1 505 ? -27.024 12.709 10.138 1.00 43.91 505 SER A CA 1
ATOM 3846 C C . SER A 1 505 ? -27.959 12.094 11.179 1.00 43.91 505 SER A C 1
ATOM 3848 O O . SER A 1 505 ? -29.185 12.209 11.073 1.00 43.91 505 SER A O 1
ATOM 3850 N N . LEU A 1 506 ? -27.374 11.462 12.201 1.00 49.66 506 LEU A N 1
ATOM 3851 C CA . LEU A 1 506 ? -28.054 11.154 13.454 1.00 49.66 506 LEU A CA 1
ATOM 3852 C C . LEU A 1 506 ? -28.444 12.483 14.108 1.00 49.66 506 LEU A C 1
ATOM 3854 O O . LEU A 1 506 ? -27.722 13.037 14.938 1.00 49.66 506 LEU A O 1
ATOM 3858 N N . GLY A 1 507 ? -29.599 13.026 13.729 1.00 43.28 507 GLY A N 1
ATOM 3859 C CA . GLY A 1 507 ? -30.267 14.003 14.569 1.00 43.28 507 GLY A CA 1
ATOM 3860 C C . GLY A 1 507 ? -30.466 13.342 15.928 1.00 43.28 507 GLY A C 1
ATOM 3861 O O . GLY A 1 507 ? -31.204 12.365 16.017 1.00 43.28 507 GLY A O 1
ATOM 3862 N N . LYS A 1 508 ? -29.795 13.852 16.969 1.00 41.69 508 LYS A N 1
ATOM 3863 C CA . LYS A 1 508 ? -29.876 13.425 18.385 1.00 41.69 508 LYS A CA 1
ATOM 3864 C C . LYS A 1 508 ? -31.275 13.604 19.008 1.00 41.69 508 LYS A C 1
ATOM 3866 O O . LYS A 1 508 ? -31.414 13.882 20.192 1.00 41.69 508 LYS A O 1
ATOM 3871 N N . THR A 1 509 ? -32.318 13.553 18.199 1.00 41.41 509 THR A N 1
ATOM 3872 C CA . THR A 1 509 ? -33.710 13.701 18.589 1.00 41.41 509 THR A CA 1
ATOM 3873 C C . THR A 1 509 ? -34.300 12.318 18.796 1.00 41.41 509 THR A C 1
ATOM 3875 O O . THR A 1 509 ? -34.334 11.511 17.866 1.00 41.41 509 THR A O 1
ATOM 3878 N N . GLU A 1 510 ? -34.768 12.072 20.017 1.00 40.19 510 GLU A N 1
ATOM 3879 C CA . GLU A 1 510 ? -35.644 10.961 20.391 1.00 40.19 510 GLU A CA 1
ATOM 3880 C C . GLU A 1 510 ? -36.651 10.621 19.269 1.00 40.19 510 GLU A C 1
ATOM 3882 O O . GLU A 1 510 ? -37.261 11.508 18.664 1.00 40.19 510 GLU A O 1
ATOM 3887 N N . GLY A 1 511 ? -36.840 9.326 18.981 1.00 50.50 511 GLY A N 1
ATOM 3888 C CA . GLY A 1 511 ? -37.854 8.842 18.027 1.00 50.50 511 GLY A CA 1
ATOM 3889 C C . GLY A 1 511 ? -37.359 8.427 16.632 1.00 50.50 511 GLY A C 1
ATOM 3890 O O . GLY A 1 511 ? -38.190 8.158 15.756 1.00 50.50 511 GLY A O 1
ATOM 3891 N N . ALA A 1 512 ? -36.040 8.350 16.415 1.00 69.19 512 ALA A N 1
ATOM 3892 C CA . ALA A 1 512 ? -35.441 7.768 15.205 1.00 69.19 512 ALA A CA 1
ATOM 3893 C C . ALA A 1 512 ? -35.339 6.232 15.248 1.00 69.19 512 ALA A C 1
ATOM 3895 O O . ALA A 1 512 ? -35.276 5.605 14.196 1.00 69.19 512 ALA A O 1
ATOM 3896 N N . TRP A 1 513 ? -35.372 5.625 16.434 1.00 78.50 513 TRP A N 1
ATOM 3897 C CA . TRP A 1 513 ? -35.356 4.175 16.620 1.00 78.50 513 TRP A CA 1
ATOM 3898 C C . TRP A 1 513 ? -36.757 3.653 16.939 1.00 78.50 513 TRP A C 1
ATOM 3900 O O . TRP A 1 513 ? -37.514 4.275 17.684 1.00 78.50 513 TRP A O 1
ATOM 3910 N N . VAL A 1 514 ? -37.117 2.511 16.357 1.00 83.44 514 VAL A N 1
ATOM 3911 C CA . VAL A 1 514 ? -38.418 1.862 16.539 1.00 83.44 514 VAL A CA 1
ATOM 3912 C C . VAL A 1 514 ? -38.196 0.448 17.051 1.00 83.44 514 VAL A C 1
ATOM 3914 O O . VAL A 1 514 ? -37.434 -0.317 16.463 1.00 83.44 514 VAL A O 1
ATOM 3917 N N . LYS A 1 515 ? -38.882 0.102 18.143 1.00 85.88 515 LYS A N 1
ATOM 3918 C CA . LYS A 1 515 ? -38.868 -1.246 18.716 1.00 85.88 515 LYS A CA 1
ATOM 3919 C C . LYS A 1 515 ? -39.556 -2.225 17.762 1.00 85.88 515 LYS A C 1
ATOM 3921 O O . LYS A 1 515 ? -40.670 -1.971 17.300 1.00 85.88 515 LYS A O 1
ATOM 3926 N N . VAL A 1 516 ? -38.893 -3.335 17.467 1.00 82.06 516 VAL A N 1
ATOM 3927 C CA . VAL A 1 516 ? -39.355 -4.376 16.545 1.00 82.06 516 VAL A CA 1
ATOM 3928 C C . VAL A 1 516 ? -39.893 -5.566 17.338 1.00 82.06 516 VAL A C 1
ATOM 3930 O O . VAL A 1 516 ? -39.353 -5.937 18.379 1.00 82.06 516 VAL A O 1
ATOM 3933 N N . ASP A 1 517 ? -40.958 -6.193 16.836 1.00 80.50 517 ASP A N 1
ATOM 3934 C CA . ASP A 1 517 ? -41.457 -7.457 17.384 1.00 80.50 517 ASP A CA 1
ATOM 3935 C C . ASP A 1 517 ? -40.422 -8.577 17.167 1.00 80.50 517 ASP A C 1
ATOM 3937 O O . ASP A 1 517 ? -40.055 -8.885 16.030 1.00 80.50 517 ASP A O 1
ATOM 3941 N N . LYS A 1 518 ? -39.993 -9.227 18.256 1.00 73.25 518 LYS A N 1
ATOM 3942 C CA . LYS A 1 518 ? -39.044 -10.354 18.245 1.00 73.25 518 LYS A CA 1
ATOM 3943 C C . LYS A 1 518 ? -39.521 -11.516 17.359 1.00 73.25 518 LYS A C 1
ATOM 3945 O O . LYS A 1 518 ? -38.706 -12.237 16.795 1.00 73.25 518 LYS A O 1
ATOM 3950 N N . ASN A 1 519 ? -40.832 -11.663 17.148 1.00 79.31 519 ASN A N 1
ATOM 3951 C CA . ASN A 1 519 ? -41.401 -12.673 16.245 1.00 79.31 519 ASN A CA 1
ATOM 3952 C C . ASN A 1 519 ? -41.094 -12.426 14.757 1.00 79.31 519 ASN A C 1
ATOM 3954 O O . ASN A 1 519 ? -41.363 -13.293 13.917 1.00 79.31 519 ASN A O 1
ATOM 3958 N N . ASN A 1 520 ? -40.560 -11.251 14.419 1.00 82.25 520 ASN A N 1
ATOM 3959 C CA . ASN A 1 520 ? -40.106 -10.930 13.072 1.00 82.25 520 ASN A CA 1
ATOM 3960 C C . ASN A 1 520 ? -38.658 -11.376 12.817 1.00 82.25 520 ASN A C 1
ATOM 3962 O O . ASN A 1 520 ? -38.190 -11.227 11.694 1.00 82.25 520 ASN A O 1
ATOM 3966 N N . PHE A 1 521 ? -37.957 -11.955 13.795 1.00 80.31 521 PHE A N 1
ATOM 3967 C CA . PHE A 1 521 ? -36.624 -12.524 13.597 1.00 80.31 521 PHE A CA 1
ATOM 3968 C C . PHE A 1 521 ? -36.723 -13.999 13.193 1.00 80.31 521 PHE A C 1
ATOM 3970 O O . PHE A 1 521 ? -37.494 -14.776 13.766 1.00 80.31 521 PHE A O 1
ATOM 3977 N N . LYS A 1 522 ? -35.964 -14.389 12.167 1.00 80.06 522 LYS A N 1
ATOM 3978 C CA . LYS A 1 522 ? -35.905 -15.748 11.622 1.00 80.06 522 LYS A CA 1
ATOM 3979 C C . LYS A 1 522 ? -34.459 -16.201 11.507 1.00 80.06 522 LYS A C 1
ATOM 3981 O O . LYS A 1 522 ? -33.599 -15.449 11.065 1.00 80.06 522 LYS A O 1
ATOM 3986 N N . ARG A 1 523 ? -34.202 -17.457 11.864 1.00 77.06 523 ARG A N 1
ATOM 3987 C CA . ARG A 1 523 ? -32.863 -18.038 11.770 1.00 77.06 523 ARG A CA 1
ATOM 3988 C C . ARG A 1 523 ? -32.577 -18.519 10.351 1.00 77.06 523 ARG A C 1
ATOM 3990 O O . ARG A 1 523 ? -33.405 -19.211 9.748 1.00 77.06 523 ARG A O 1
ATOM 3997 N N . MET A 1 524 ? -31.393 -18.189 9.843 1.00 68.75 524 MET A N 1
ATOM 3998 C CA . MET A 1 524 ? -30.917 -18.714 8.567 1.00 68.75 524 MET A CA 1
ATOM 3999 C C . MET A 1 524 ? -30.629 -20.219 8.655 1.00 68.75 524 MET A C 1
ATOM 4001 O O . MET A 1 524 ? -30.013 -20.699 9.611 1.00 68.75 524 MET A O 1
ATOM 4005 N N . ALA A 1 525 ? -31.040 -20.972 7.632 1.00 63.78 525 ALA A N 1
ATOM 4006 C CA . ALA A 1 525 ? -30.578 -22.339 7.443 1.00 63.78 525 ALA A CA 1
ATOM 4007 C C . ALA A 1 525 ? -29.257 -22.328 6.673 1.00 63.78 525 ALA A C 1
ATOM 4009 O O . ALA A 1 525 ? -29.228 -22.098 5.466 1.00 63.78 525 ALA A O 1
ATOM 4010 N N . PHE A 1 526 ? -28.164 -22.625 7.366 1.00 54.09 526 PHE A N 1
ATOM 4011 C CA . PHE A 1 526 ? -26.899 -22.927 6.708 1.00 54.09 526 PHE A CA 1
ATOM 4012 C C . PHE A 1 526 ? -27.018 -24.310 6.062 1.00 54.09 526 PHE A C 1
ATOM 4014 O O . PHE A 1 526 ? -27.258 -25.296 6.765 1.00 54.09 526 PHE A O 1
ATOM 4021 N N . LYS A 1 527 ? -26.873 -24.392 4.734 1.00 44.00 527 LYS A N 1
ATOM 4022 C CA . LYS A 1 527 ? -26.593 -25.669 4.067 1.00 44.00 527 LYS A CA 1
ATOM 4023 C C . LYS A 1 527 ? -25.188 -26.091 4.514 1.00 44.00 527 LYS A C 1
ATOM 4025 O O . LYS A 1 527 ? -24.252 -25.359 4.256 1.00 44.00 527 LYS A O 1
ATOM 4030 N N . GLU A 1 528 ? -25.120 -27.178 5.280 1.00 33.09 528 GLU A N 1
ATOM 4031 C CA . GLU A 1 528 ? -23.954 -27.949 5.760 1.00 33.09 528 GLU A CA 1
ATOM 4032 C C . GLU A 1 528 ? -22.530 -27.335 5.652 1.00 33.09 528 GLU A C 1
ATOM 4034 O O . GLU A 1 528 ? -22.034 -27.046 4.574 1.00 33.09 528 GLU A O 1
ATOM 4039 N N . SER A 1 529 ? -21.877 -27.232 6.823 1.00 30.48 529 SER A N 1
ATOM 4040 C CA . SER A 1 529 ? -20.425 -27.212 7.129 1.00 30.48 529 SER A CA 1
ATOM 4041 C C . SER A 1 529 ? -19.423 -26.778 6.044 1.00 30.48 529 SER A C 1
ATOM 4043 O O . SER A 1 529 ? -19.032 -27.578 5.199 1.00 30.48 529 SER A O 1
ATOM 4045 N N . TYR A 1 530 ? -18.875 -25.568 6.198 1.00 29.39 530 TYR A N 1
ATOM 4046 C CA . TYR A 1 530 ? -17.586 -25.177 5.620 1.00 29.39 530 TYR A CA 1
ATOM 4047 C C . TYR A 1 530 ? -16.437 -25.714 6.493 1.00 29.39 530 TYR A C 1
ATOM 4049 O O . TYR A 1 530 ? -16.334 -25.366 7.670 1.00 29.39 530 TYR A O 1
ATOM 4057 N N . GLU A 1 531 ? -15.564 -26.544 5.917 1.00 23.50 531 GLU A N 1
ATOM 4058 C CA . GLU A 1 531 ? -14.175 -26.667 6.369 1.00 23.50 531 GLU A CA 1
ATOM 4059 C C . GLU A 1 531 ? -13.441 -25.385 5.956 1.00 23.50 531 GLU A C 1
ATOM 4061 O O . GLU A 1 531 ? -13.213 -25.134 4.773 1.00 23.50 531 GLU A O 1
ATOM 4066 N N . LEU A 1 532 ? -13.075 -24.559 6.935 1.00 24.14 532 LEU A N 1
ATOM 4067 C CA . LEU A 1 532 ? -12.047 -23.542 6.754 1.00 24.14 532 LEU A CA 1
ATOM 4068 C C . LEU A 1 532 ? -10.698 -24.263 6.661 1.00 24.14 532 LEU A C 1
ATOM 4070 O O . LEU A 1 532 ? -10.121 -24.649 7.676 1.00 24.14 532 LEU A O 1
ATOM 4074 N N . CYS A 1 533 ? -10.188 -24.439 5.443 1.00 22.12 533 CYS A N 1
ATOM 4075 C CA . CYS A 1 533 ? -8.752 -24.579 5.233 1.00 22.12 533 CYS A CA 1
ATOM 4076 C C . CYS A 1 533 ? -8.084 -23.264 5.656 1.00 22.12 533 CYS A C 1
ATOM 4078 O O . CYS A 1 533 ? -7.963 -22.336 4.863 1.00 22.12 533 CYS A O 1
ATOM 4080 N N . THR A 1 534 ? -7.652 -23.184 6.909 1.00 24.78 534 THR A N 1
ATOM 4081 C CA . THR A 1 534 ? -6.607 -22.259 7.346 1.00 24.78 534 THR A CA 1
ATOM 4082 C C . THR A 1 534 ? -5.243 -22.857 6.978 1.00 24.78 534 THR A C 1
ATOM 4084 O O . THR A 1 534 ? -4.901 -23.934 7.471 1.00 24.78 534 THR A O 1
ATOM 4087 N N . PRO A 1 535 ? -4.424 -22.220 6.122 1.00 25.88 535 PRO A N 1
ATOM 4088 C CA . PRO A 1 535 ? -3.002 -22.518 6.078 1.00 25.88 535 PRO A CA 1
ATOM 4089 C C . PRO A 1 535 ? -2.268 -21.678 7.139 1.00 25.88 535 PRO A C 1
ATOM 4091 O O . PRO A 1 535 ? -2.583 -20.504 7.305 1.00 25.88 535 PRO A O 1
ATOM 4094 N N . TYR A 1 536 ? -1.260 -22.293 7.777 1.00 23.38 536 TYR A N 1
ATOM 4095 C CA . TYR A 1 536 ? -0.383 -21.827 8.877 1.00 23.38 536 TYR A CA 1
ATOM 4096 C C . TYR A 1 536 ? -0.961 -22.058 10.292 1.00 23.38 536 TYR A C 1
ATOM 4098 O O . TYR A 1 536 ? -1.989 -21.506 10.642 1.00 23.38 536 TYR A O 1
ATOM 4106 N N . GLU A 1 537 ? -0.402 -22.881 11.189 1.00 26.98 537 GLU A N 1
ATOM 4107 C CA . GLU A 1 537 ? 0.937 -23.468 11.325 1.00 26.98 537 GLU A CA 1
ATOM 4108 C C . GLU A 1 537 ? 0.855 -24.842 12.021 1.00 26.98 537 GLU A C 1
ATOM 4110 O O . GLU A 1 537 ? 0.328 -24.946 13.126 1.00 26.98 537 GLU A O 1
ATOM 4115 N N . ALA A 1 538 ? 1.439 -25.887 11.424 1.00 25.25 538 ALA A N 1
ATOM 4116 C CA . ALA A 1 538 ? 2.168 -26.928 12.156 1.00 25.25 538 ALA A CA 1
ATOM 4117 C C . ALA A 1 538 ? 2.934 -27.849 11.187 1.00 25.25 538 ALA A C 1
ATOM 4119 O O . ALA A 1 538 ? 2.345 -28.539 10.360 1.00 25.25 538 ALA A O 1
ATOM 4120 N N . MET A 1 539 ? 4.249 -27.919 11.410 1.00 27.64 539 MET A N 1
ATOM 4121 C CA . MET A 1 539 ? 5.217 -28.942 10.974 1.00 27.64 539 MET A CA 1
ATOM 4122 C C . MET A 1 539 ? 5.964 -28.774 9.638 1.00 27.64 539 MET A C 1
ATOM 4124 O O . MET A 1 539 ? 5.778 -29.555 8.702 1.00 27.64 539 MET A O 1
ATOM 4128 N N . PRO A 1 540 ? 7.003 -27.921 9.620 1.00 31.78 540 PRO A N 1
ATOM 4129 C CA . PRO A 1 540 ? 8.215 -28.194 8.864 1.00 31.78 540 PRO A CA 1
ATOM 4130 C C . PRO A 1 540 ? 9.091 -29.185 9.653 1.00 31.78 540 PRO A C 1
ATOM 4132 O O . PRO A 1 540 ? 10.008 -28.761 10.335 1.00 31.78 540 PRO A O 1
ATOM 4135 N N . GLU A 1 541 ? 8.818 -30.499 9.609 1.00 32.25 541 GLU A N 1
ATOM 4136 C CA . GLU A 1 541 ? 9.840 -31.491 10.034 1.00 32.25 541 GLU A CA 1
ATOM 4137 C C . GLU A 1 541 ? 9.638 -32.956 9.583 1.00 32.25 541 GLU A C 1
ATOM 4139 O O . GLU A 1 541 ? 10.536 -33.776 9.769 1.00 32.25 541 GLU A O 1
ATOM 4144 N N . ILE A 1 542 ? 8.533 -33.328 8.916 1.00 31.08 542 ILE A N 1
ATOM 4145 C CA . ILE A 1 542 ? 8.288 -34.745 8.540 1.00 31.08 542 ILE A CA 1
ATOM 4146 C C . ILE A 1 542 ? 8.504 -35.043 7.038 1.00 31.08 542 ILE A C 1
ATOM 4148 O O . ILE A 1 542 ? 8.829 -36.178 6.681 1.00 31.08 542 ILE A O 1
ATOM 4152 N N . SER A 1 543 ? 8.468 -34.045 6.146 1.00 33.00 543 SER A N 1
ATOM 4153 C CA . SER A 1 543 ? 8.693 -34.273 4.701 1.00 33.00 543 SER A CA 1
ATOM 4154 C C . SER A 1 543 ? 10.160 -34.469 4.299 1.00 33.00 543 SER A C 1
ATOM 4156 O O . SER A 1 543 ? 10.423 -35.100 3.276 1.00 33.00 543 SER A O 1
ATOM 4158 N N . LEU A 1 544 ? 11.132 -34.026 5.108 1.00 30.81 544 LEU A N 1
ATOM 4159 C CA . LEU A 1 544 ? 12.558 -34.192 4.784 1.00 30.81 544 LEU A CA 1
ATOM 4160 C C . LEU A 1 544 ? 13.129 -35.576 5.161 1.00 30.81 544 LEU A C 1
ATOM 4162 O O . LEU A 1 544 ? 14.267 -35.878 4.811 1.00 30.81 544 LEU A O 1
ATOM 4166 N N . ARG A 1 545 ? 12.366 -36.442 5.853 1.00 34.09 545 ARG A N 1
ATOM 4167 C CA . ARG A 1 545 ? 12.858 -37.752 6.339 1.00 34.09 545 ARG A CA 1
ATOM 4168 C C . ARG A 1 545 ? 12.246 -38.999 5.695 1.00 34.09 545 ARG A C 1
ATOM 4170 O O . ARG A 1 545 ? 12.721 -40.089 6.000 1.00 34.09 545 ARG A O 1
ATOM 4177 N N . LEU A 1 546 ? 11.245 -38.898 4.811 1.00 33.22 546 LEU A N 1
ATOM 4178 C CA . LEU A 1 546 ? 10.530 -40.099 4.327 1.00 33.22 546 LEU A CA 1
ATOM 4179 C C . LEU A 1 546 ? 10.395 -40.286 2.808 1.00 33.22 546 LEU A C 1
ATOM 4181 O O . LEU A 1 546 ? 9.859 -41.313 2.398 1.00 33.22 546 LEU A O 1
ATOM 4185 N N . GLY A 1 547 ? 10.926 -39.394 1.964 1.00 31.98 547 GLY A N 1
ATOM 4186 C CA . GLY A 1 547 ? 11.170 -39.686 0.538 1.00 31.98 547 GLY A CA 1
ATOM 4187 C C . GLY A 1 547 ? 9.992 -40.278 -0.258 1.00 31.98 547 GLY A C 1
ATOM 4188 O O . GLY A 1 547 ? 10.218 -41.036 -1.202 1.00 31.98 547 GLY A O 1
ATOM 4189 N N . ARG A 1 548 ? 8.737 -39.991 0.118 1.00 33.62 548 ARG A N 1
ATOM 4190 C CA . ARG A 1 548 ? 7.526 -40.428 -0.595 1.00 33.62 548 ARG A CA 1
ATOM 4191 C C . ARG A 1 548 ? 6.422 -39.381 -0.497 1.00 33.62 548 ARG A C 1
ATOM 4193 O O . ARG A 1 548 ? 6.207 -38.782 0.550 1.00 33.62 548 ARG A O 1
ATOM 4200 N N . LYS A 1 549 ? 5.715 -39.210 -1.615 1.00 29.84 549 LYS A N 1
ATOM 4201 C CA . LYS A 1 549 ? 4.583 -38.299 -1.806 1.00 29.84 549 LYS A CA 1
ATOM 4202 C C . LYS A 1 549 ? 3.332 -38.912 -1.165 1.00 29.84 549 LYS A C 1
ATOM 4204 O O . LYS A 1 549 ? 2.893 -39.977 -1.595 1.00 29.84 549 LYS A O 1
ATOM 4209 N N . LEU A 1 550 ? 2.777 -38.263 -0.144 1.00 29.44 550 LEU A N 1
ATOM 4210 C CA . LEU A 1 550 ? 1.448 -38.589 0.374 1.00 29.44 550 LEU A CA 1
ATOM 4211 C C . LEU A 1 550 ? 0.411 -37.815 -0.442 1.00 29.44 550 LEU A C 1
ATOM 4213 O O . LEU A 1 550 ? 0.457 -36.592 -0.518 1.00 29.44 550 LEU A O 1
ATOM 4217 N N . ILE A 1 551 ? -0.498 -38.555 -1.071 1.00 36.81 551 ILE A N 1
ATOM 4218 C CA . ILE A 1 551 ? -1.750 -38.044 -1.627 1.00 36.81 551 ILE A CA 1
ATOM 4219 C C . ILE A 1 551 ? -2.842 -38.754 -0.844 1.00 36.81 551 ILE A C 1
ATOM 4221 O O . ILE A 1 551 ? -2.928 -39.980 -0.936 1.00 36.81 551 ILE A O 1
ATOM 4225 N N . VAL A 1 552 ? -3.686 -38.016 -0.126 1.00 26.11 552 VAL A N 1
ATOM 4226 C CA . VAL A 1 552 ? -5.013 -38.519 0.231 1.00 26.11 552 VAL A CA 1
ATOM 4227 C C . VAL A 1 552 ? -6.038 -37.402 0.073 1.00 26.11 552 VAL A C 1
ATOM 4229 O O . VAL A 1 552 ? -5.959 -36.397 0.766 1.00 26.11 552 VAL A O 1
ATOM 4232 N N . LYS A 1 553 ? -6.905 -37.683 -0.908 1.00 36.47 553 LYS A N 1
ATOM 4233 C CA . LYS A 1 553 ? -8.258 -37.218 -1.244 1.00 36.47 553 LYS A CA 1
ATOM 4234 C C . LYS A 1 553 ? -8.816 -35.981 -0.567 1.00 36.47 553 LYS A C 1
ATOM 4236 O O . LYS A 1 553 ? -9.096 -36.073 0.644 1.00 36.47 553 LYS A O 1
#

pLDDT: mean 77.91, std 17.52, range [22.12, 97.88]

Radius of gyration: 32.48 Å; chains: 1; bounding box: 92×84×69 Å

Sequence (553 aa):
RSGKVEWKLGHDTGVITVVQNNVSFMRPDANWTVRYGGVKDYEGQQAAYIYNDVADPTLSGKYTIYYVDKSEFTESGLEMDDFSFVVAESVKEEILYLIDYYAQFGYTIKFSDLLYEDSDFEIFDPMDAGDYIAFAIGFTDDGVATGHYACSEFSVTGGGGSAEGYDAWLGDWTVTRGAETDTWKISTLDKGTSYTITGIEGQSFPVTATYDAATNGIEVRAQDGLGTLSTQNYGECTVGLFGGWGESSFATGTYVIFTGTISGSTAKLAAGRVSFSDGSSYDLERVQFIATTADGKYLRISKDLTPLPTTLTKKGGSGDNPGGGGSDAYKKWLGNWSINSGAFDISLTQKVADQTINMRGWQMDQDFFEPAEVTYDSESGNIILNGNDDEPVAENVDIGADEGGCNLYYVGKFIYTGGKEYYITSGGKGAYDVATGTLQSDGSVKFTGNKFQVQDGGEFTFNRLELIAVPISDPDGGVYTFKSKPDEFPLTGVKSGTSSVKTMSLGKTEGAWVKVDKNNFKRMAFKESYELCTPYEAMPEISLRLGRKLIVK

Secondary structure (DSSP, 8-state):
-EEEEEEEETTEEEEEEEE----TT-EE-TTEEEEEEEEEEETTEEEEEEEEEES-GGGT--EEEEEEEHHHHHHHT--HHHHHHHHHHHHHHHHHHHHHHHHHTT----GGGG-BSSSEEEEES-PPSEEEEEEEEEE-TTS-EEEEEEEEEEEETT-S---HHHHHH-EEEEEEETTEEEEEEEEESSTTTEEEEE-GGG----EEEEEETTTTEEEEE-EEEEEEEEETTTEEEEEEEEEEETTTEE--SS-EEEEEEEETTEEEEEE-EEE-TTS-EEE--EEEEEEEETTS-EEES-SS-EESSEEEEE----SS---S-S-HHHHHH-EEEEETTTTEEEEEEEEETTTEEEEE-SSS-GGGSPPEEEEEETTTTEEEEEEBSSS-SEEEE--S-TT--EEEEEEEEEEETTTEEEEEE-SSS--EEEEEEEE-TTS-EEEEEPEEEBTTS-EEE--EEEEEEEESS-TTT-EEEESSPPPPSSEEEEE--SSS---------TTSEEEEPGGGEEEB---S---------S-SSSTTSS-------